Protein AF-D0VY17-F1 (afdb_monomer)

Foldseek 3Di:
DPQAQWDWDDDVDIDIDGDPDSVVSLVVVLVVLVCCVVPVPPDDDDPPHDCVSNPDDDDDDDDDDDPPDDDPDDPDDDDQDPVSVVVVVVVVVPDPCCVPDVPVVVVVVVVVVVVVVVVVVVVVVVVVVVVVVVVVVVVVVVVVVVVVVVVVVVVVVVVVVVVVVVVVVVVVVVVVVVVVVVVVVVVVLVCVCCVQLDQDPQLLCLLQPQDPPDLVSLVSPLVSLVSLVSSLPDDDDPPCCVDPVSVVSNVVSLVSLVNSLVVVLVVLLVLLVVVLVVLVVVVVVVVVVVVVLPPDPPSPVVLVPDDLDQDDCVVVVVVCVSCVSVLVSSCVSPVPSSVVSVVSNCVSVVVSVVSSVVVSVVSVVCVVVVVVVPDPDDDDDDDDDDDDDDDD

pLDDT: mean 79.4, std 19.03, range [29.81, 97.75]

Secondary structure (DSSP, 8-state):
----SEEEEESSSEEEEE-SSHHHHHHHHHHHHHHHHHHSTT-----S--GGGG------------------------PPPHHHHHHHHHHHHT-TTTTT-HHHHHHHHHHHHHHHHHHHHHHHHHHHHHHHHHHHHHHHHHHHHHHHHHHHHHHHHHHHHHHHHHHHHHHHHHHHHHHHHHHHHHHHHHHHHHHHS---HHHHHHHHH--SSSHHHHHHHHHHHHHHHHHHS--PPTTGGG-HHHHHHHHHHHHHHHHHHHHHHHHHHHHHHHHHHHHHHHHHHHHHHHHHTTS-TT-HHHHHSS-------HHHHHHHGGGHHHHHHHHHH-HHHHHHHHHHHHHHHHHHHHHHHHHHHHHHHHHHHHHTTS-----PPP----------

InterPro domains:
  IPR019160 Exocyst complex component Sec3, coiled-coil [PF09763] (103-233)
  IPR028258 Exocyst complex component Sec3, PIP2-binding N-terminal domain [PF15277] (2-38)

Structure (mmCIF, N/CA/C/O backbone):
data_AF-D0VY17-F1
#
_entry.id   AF-D0VY17-F1
#
loop_
_atom_site.group_PDB
_atom_site.id
_atom_site.type_symbol
_atom_site.label_atom_id
_atom_site.label_alt_id
_atom_site.label_comp_id
_atom_site.label_asym_id
_atom_site.label_entity_id
_atom_site.label_seq_id
_atom_site.pdbx_PDB_ins_code
_atom_site.Cartn_x
_atom_site.Cartn_y
_atom_site.Cartn_z
_atom_site.occupancy
_atom_site.B_iso_or_equiv
_atom_site.auth_seq_id
_atom_site.auth_comp_id
_atom_site.auth_asym_id
_atom_site.auth_atom_id
_atom_site.pdbx_PDB_model_num
ATOM 1 N N . ILE A 1 1 ? -54.223 18.295 22.821 1.00 53.91 1 ILE A N 1
ATOM 2 C CA . ILE A 1 1 ? -53.058 19.211 22.907 1.00 53.91 1 ILE A CA 1
ATOM 3 C C . ILE A 1 1 ? -51.839 18.396 22.510 1.00 53.91 1 ILE A C 1
ATOM 5 O O . ILE A 1 1 ? -51.729 17.272 22.976 1.00 53.91 1 ILE A O 1
ATOM 9 N N . LYS A 1 2 ? -51.013 18.871 21.572 1.00 55.56 2 LYS A N 1
ATOM 10 C CA . LYS A 1 2 ? -49.816 18.135 21.140 1.00 55.56 2 LYS A CA 1
ATOM 11 C C . LYS A 1 2 ? -48.824 18.170 22.306 1.00 55.56 2 LYS A C 1
ATOM 13 O O . LYS A 1 2 ? -48.461 19.265 22.730 1.00 55.56 2 LYS A O 1
ATOM 18 N N . GLU A 1 3 ? -48.474 17.019 22.873 1.00 68.44 3 GLU A N 1
ATOM 19 C CA . GLU A 1 3 ? -47.537 16.975 23.998 1.00 68.44 3 GLU A CA 1
ATOM 20 C C . GLU A 1 3 ? -46.167 17.478 23.537 1.00 68.44 3 GLU A C 1
ATOM 22 O O . GLU A 1 3 ? -45.598 16.987 22.564 1.00 68.44 3 GLU A O 1
ATOM 27 N N . SER A 1 4 ? -45.684 18.515 24.215 1.00 77.88 4 SER A N 1
ATOM 28 C CA . SER A 1 4 ? -44.399 19.159 23.964 1.00 77.88 4 SER A CA 1
ATOM 29 C C . SER A 1 4 ? -43.608 19.193 25.274 1.00 77.88 4 SER A C 1
ATOM 31 O O . SER A 1 4 ? -44.221 19.416 26.328 1.00 77.88 4 SER A O 1
ATOM 33 N N . PRO A 1 5 ? -42.276 19.003 25.239 1.00 83.38 5 PRO A N 1
ATOM 34 C CA . PRO A 1 5 ? -41.410 19.185 26.405 1.00 83.38 5 PRO A CA 1
ATOM 35 C C . PRO A 1 5 ? -41.293 20.656 26.850 1.00 83.38 5 PRO A C 1
ATOM 37 O O . PRO A 1 5 ? -40.719 20.928 27.902 1.00 83.38 5 PRO A O 1
ATOM 40 N N . GLU A 1 6 ? -41.850 21.600 26.087 1.00 86.75 6 GLU A N 1
ATOM 41 C CA . GLU A 1 6 ? -41.852 23.032 26.402 1.00 86.75 6 GLU A CA 1
ATOM 42 C C . GLU A 1 6 ? -42.978 23.404 27.383 1.00 86.75 6 GLU A C 1
ATOM 44 O O . GLU A 1 6 ? -44.103 22.897 27.282 1.00 86.75 6 GLU A O 1
ATOM 49 N N . PHE A 1 7 ? -42.696 24.281 28.346 1.00 87.38 7 PHE A N 1
ATOM 50 C CA . PHE A 1 7 ? -43.665 24.826 29.298 1.00 87.38 7 PHE A CA 1
ATOM 51 C C . PHE A 1 7 ? -43.236 26.209 29.796 1.00 87.38 7 PHE A C 1
ATOM 53 O O . PHE A 1 7 ? -42.049 26.524 29.831 1.00 87.38 7 PHE A O 1
ATOM 60 N N . ASP A 1 8 ? -44.205 27.013 30.229 1.00 89.31 8 ASP A N 1
ATOM 61 C CA . ASP A 1 8 ? -43.961 28.382 30.677 1.00 89.31 8 ASP A CA 1
ATOM 62 C C . ASP A 1 8 ? -44.232 28.509 32.184 1.00 89.31 8 ASP A C 1
ATOM 64 O O . ASP A 1 8 ? -45.230 27.997 32.696 1.00 89.31 8 ASP A O 1
ATOM 68 N N . LEU A 1 9 ? -43.351 29.211 32.900 1.00 88.12 9 LEU A N 1
ATOM 69 C CA . LEU A 1 9 ? -43.532 29.591 34.300 1.00 88.12 9 LEU A CA 1
ATOM 70 C C . LEU A 1 9 ? -43.808 31.093 34.384 1.00 88.12 9 LEU A C 1
ATOM 72 O O . LEU A 1 9 ? -42.999 31.921 33.956 1.00 88.12 9 LEU A O 1
ATOM 76 N N . HIS A 1 10 ? -44.971 31.435 34.929 1.00 86.62 10 HIS A N 1
ATOM 77 C CA . HIS A 1 10 ? -45.457 32.805 35.030 1.00 86.62 10 HIS A CA 1
ATOM 78 C C . HIS A 1 10 ? -45.242 33.317 36.459 1.00 86.62 10 HIS A C 1
ATOM 80 O O . HIS A 1 10 ? -45.996 32.972 37.366 1.00 86.62 10 HIS A O 1
ATOM 86 N N . PHE A 1 11 ? -44.201 34.131 36.645 1.00 82.31 11 PHE A N 1
ATOM 87 C CA . PHE A 1 11 ? -43.966 34.910 37.868 1.00 82.31 11 PHE A CA 1
ATOM 88 C C . PHE A 1 11 ? -44.201 36.399 37.543 1.00 82.31 11 PHE A C 1
ATOM 90 O O . PHE A 1 11 ? -45.167 36.727 36.859 1.00 82.31 11 PHE A O 1
ATOM 97 N N . ASP A 1 12 ? -43.286 37.298 37.927 1.00 82.12 12 ASP A N 1
ATOM 98 C CA . ASP A 1 12 ? -43.293 38.706 37.487 1.00 82.12 12 ASP A CA 1
ATOM 99 C C . ASP A 1 12 ? -42.989 38.863 35.981 1.00 82.12 12 ASP A C 1
ATOM 101 O O . ASP A 1 12 ? -43.325 39.868 35.355 1.00 82.12 12 ASP A O 1
ATOM 105 N N . LYS A 1 13 ? -42.332 37.858 35.387 1.00 85.12 13 LYS A N 1
ATOM 106 C CA . LYS A 1 13 ? -42.065 37.718 33.949 1.00 85.12 13 LYS A CA 1
ATOM 107 C C . LYS A 1 13 ? -42.407 36.297 33.502 1.00 85.12 13 LYS A C 1
ATOM 109 O O . LYS A 1 13 ? -42.432 35.374 34.317 1.00 85.12 13 LYS A O 1
ATOM 114 N N . VAL A 1 14 ? -42.645 36.129 32.202 1.00 86.94 14 VAL A N 1
ATOM 115 C CA . VAL A 1 14 ? -42.877 34.813 31.590 1.00 86.94 14 VAL A CA 1
ATOM 116 C C . VAL A 1 14 ? -41.534 34.175 31.257 1.00 86.94 14 VAL A C 1
ATOM 118 O O . VAL A 1 14 ? -40.777 34.706 30.442 1.00 86.94 14 VAL A O 1
ATOM 121 N N . TYR A 1 15 ? -41.252 33.034 31.877 1.00 87.88 15 TYR A N 1
ATOM 122 C CA . TYR A 1 15 ? -40.065 32.235 31.604 1.00 87.88 15 TYR A CA 1
ATOM 123 C C . TYR A 1 15 ? -40.451 31.000 30.799 1.00 87.88 15 TYR A C 1
ATOM 125 O O . TYR A 1 15 ? -41.218 30.175 31.284 1.00 87.88 15 TYR A O 1
ATOM 133 N N . LYS A 1 16 ? -39.884 30.854 29.599 1.00 90.00 16 LYS A N 1
ATOM 134 C CA . LYS A 1 16 ? -40.103 29.689 28.731 1.00 90.00 16 LYS A CA 1
ATOM 135 C C . LYS A 1 16 ? -39.030 28.637 28.975 1.00 90.00 16 LYS A C 1
ATOM 137 O O . LYS A 1 16 ? -37.845 28.954 28.885 1.00 90.00 16 LYS A O 1
ATOM 142 N N . TRP A 1 17 ? -39.439 27.418 29.302 1.00 88.38 17 TRP A N 1
ATOM 143 C CA . TRP A 1 17 ? -38.566 26.313 29.694 1.00 88.38 17 TRP A CA 1
ATOM 144 C C . TRP A 1 17 ? -38.795 25.098 28.801 1.00 88.38 17 TRP A C 1
ATOM 146 O O . TRP A 1 17 ? -39.896 24.868 28.306 1.00 88.38 17 TRP A O 1
ATOM 156 N N . VAL A 1 18 ? -37.742 24.306 28.609 1.00 89.19 18 VAL A N 1
ATOM 157 C CA . VAL A 1 18 ? -37.784 23.058 27.842 1.00 89.19 18 VAL A CA 1
ATOM 158 C C . VAL A 1 18 ? -37.164 21.962 28.699 1.00 89.19 18 VAL A C 1
ATOM 160 O O . VAL A 1 18 ? -36.005 22.077 29.091 1.00 89.19 18 VAL A O 1
ATOM 163 N N . ALA A 1 19 ? -37.938 20.928 29.024 1.00 86.81 19 ALA A N 1
ATOM 164 C CA . ALA A 1 19 ? -37.426 19.756 29.735 1.00 86.81 19 ALA A CA 1
ATOM 165 C C . ALA A 1 19 ? -36.672 18.817 28.781 1.00 86.81 19 ALA A C 1
ATOM 167 O O . ALA A 1 19 ? -36.944 18.798 27.579 1.00 86.81 19 ALA A O 1
ATOM 168 N N . SER A 1 20 ? -35.777 17.982 29.311 1.00 86.44 20 SER A N 1
ATOM 169 C CA . SER A 1 20 ? -35.032 17.009 28.501 1.00 86.44 20 SER A CA 1
ATOM 170 C C . SER A 1 20 ? -35.928 15.891 27.953 1.00 86.44 20 SER A C 1
ATOM 172 O O . SER A 1 20 ? -35.590 15.262 26.952 1.00 86.44 20 SER A O 1
ATOM 174 N N . SER A 1 21 ? -37.107 15.675 28.550 1.00 88.56 21 SER A N 1
ATOM 175 C CA . SER A 1 21 ? -38.159 14.811 28.010 1.00 88.56 21 SER A CA 1
ATOM 176 C C . SER A 1 21 ? -39.563 15.223 28.480 1.00 88.56 21 SER A C 1
ATOM 178 O O . SER A 1 21 ? -39.729 15.953 29.459 1.00 88.56 21 SER A O 1
ATOM 180 N N . ILE A 1 22 ? -40.602 14.718 27.802 1.00 85.00 22 ILE A N 1
ATOM 181 C CA . ILE A 1 22 ? -42.007 14.893 28.223 1.00 85.00 22 ILE A CA 1
ATOM 182 C C . ILE A 1 22 ? -42.247 14.243 29.600 1.00 85.00 22 ILE A C 1
ATOM 184 O O . ILE A 1 22 ? -42.980 14.790 30.421 1.00 85.00 22 ILE A O 1
ATOM 188 N N . ALA A 1 23 ? -41.588 13.114 29.882 1.00 84.81 23 ALA A N 1
ATOM 189 C CA . ALA A 1 23 ? -41.683 12.429 31.170 1.00 84.81 23 ALA A CA 1
ATOM 190 C C . ALA A 1 23 ? -41.114 13.284 32.314 1.00 84.81 23 ALA A C 1
ATOM 192 O O . ALA A 1 23 ? -41.771 13.456 33.338 1.00 84.81 23 ALA A O 1
ATOM 193 N N . GLU A 1 24 ? -39.940 13.888 32.120 1.00 86.19 24 GLU A N 1
ATOM 194 C CA . GLU A 1 24 ? -39.336 14.781 33.116 1.00 86.19 24 GLU A CA 1
ATOM 195 C C . GLU A 1 24 ? -40.165 16.041 33.352 1.00 86.19 24 GLU A C 1
ATOM 197 O O . GLU A 1 24 ? -40.352 16.444 34.500 1.00 86.19 24 GLU A O 1
ATOM 202 N N . LYS A 1 25 ? -40.725 16.630 32.286 1.00 87.62 25 LYS A N 1
ATOM 203 C CA . LYS A 1 25 ? -41.682 17.738 32.407 1.00 87.62 25 LYS A CA 1
ATOM 204 C C . LYS A 1 25 ? -42.856 17.353 33.311 1.00 87.62 25 LYS A C 1
ATOM 206 O O . LYS A 1 25 ? -43.218 18.117 34.203 1.00 87.62 25 LYS A O 1
ATOM 2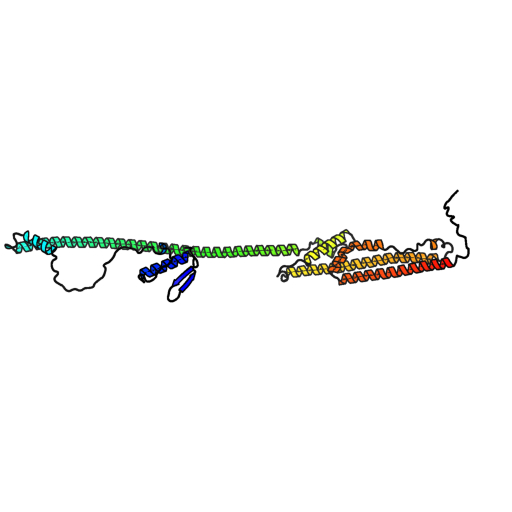11 N N . ASN A 1 26 ? -43.442 16.178 33.095 1.00 87.38 26 ASN A N 1
ATOM 212 C CA . ASN A 1 26 ? -44.590 15.713 33.870 1.00 87.38 26 ASN A CA 1
ATOM 213 C C . ASN A 1 26 ? -44.225 15.472 35.344 1.00 87.38 26 ASN A C 1
ATOM 215 O O . ASN A 1 26 ? -44.947 15.933 36.226 1.00 87.38 26 ASN A O 1
ATOM 219 N N . ILE A 1 27 ? -43.075 14.845 35.616 1.00 85.38 27 ILE A N 1
ATOM 220 C CA . ILE A 1 27 ? -42.558 14.637 36.980 1.00 85.38 27 ILE A CA 1
ATOM 221 C C . ILE A 1 27 ? -42.352 15.981 37.691 1.00 85.38 27 ILE A C 1
ATOM 223 O O . ILE A 1 27 ? -42.802 16.166 38.822 1.00 85.38 27 ILE A O 1
ATOM 227 N N . PHE A 1 28 ? -41.716 16.942 37.018 1.00 87.69 28 PHE A N 1
ATOM 228 C CA . PHE A 1 28 ? -41.456 18.271 37.565 1.00 87.69 28 PHE A CA 1
ATOM 229 C C . PHE A 1 28 ? -42.751 19.007 37.943 1.00 87.69 28 PHE A C 1
ATOM 231 O O . PHE A 1 28 ? -42.871 19.526 39.056 1.00 87.69 28 PHE A O 1
ATOM 238 N N . ILE A 1 29 ? -43.749 19.002 37.053 1.00 88.12 29 ILE A N 1
ATOM 239 C CA . ILE A 1 29 ? -45.052 19.638 37.292 1.00 88.12 29 ILE A CA 1
ATOM 240 C C . ILE A 1 29 ? -45.782 18.977 38.475 1.00 88.12 29 ILE A C 1
ATOM 242 O O . ILE A 1 29 ? -46.293 19.686 39.347 1.00 88.12 29 ILE A O 1
ATOM 246 N N . SER A 1 30 ? -45.777 17.642 38.565 1.00 85.75 30 SER A N 1
ATOM 247 C CA . SER A 1 30 ? -46.376 16.915 39.694 1.00 85.75 30 SER A CA 1
ATOM 248 C C . SER A 1 30 ? -45.687 17.228 41.028 1.00 85.75 30 SER A C 1
ATOM 250 O O . SER A 1 30 ? -46.364 17.397 42.044 1.00 85.75 30 SER A O 1
ATOM 252 N N . CYS A 1 31 ? -44.360 17.378 41.046 1.00 85.56 31 CYS A N 1
ATOM 253 C CA . CYS A 1 31 ? -43.616 17.775 42.245 1.00 85.56 31 CYS A CA 1
ATOM 254 C C . CYS A 1 31 ? -44.001 19.180 42.734 1.00 85.56 31 CYS A C 1
ATOM 256 O O . CYS A 1 31 ? -44.257 19.368 43.927 1.00 85.56 31 CYS A O 1
ATOM 258 N N . ILE A 1 32 ? -44.102 20.160 41.826 1.00 85.94 32 ILE A N 1
ATOM 259 C CA . ILE A 1 32 ? -44.539 21.524 42.173 1.00 85.94 32 ILE A CA 1
ATOM 260 C C . ILE A 1 32 ? -45.953 21.505 42.755 1.00 85.94 32 ILE A C 1
ATOM 262 O O . ILE A 1 32 ? -46.224 22.175 43.754 1.00 85.94 32 ILE A O 1
ATOM 266 N N . TRP A 1 33 ? -46.856 20.721 42.166 1.00 84.44 33 TRP A N 1
ATOM 267 C CA . TRP A 1 33 ? -48.220 20.600 42.666 1.00 84.44 33 TRP A CA 1
ATOM 268 C C . TRP A 1 33 ? -48.278 19.995 44.080 1.00 84.44 33 TRP A C 1
ATOM 270 O O . TRP A 1 33 ? -48.935 20.565 44.955 1.00 84.44 33 TRP A O 1
ATOM 280 N N . LYS A 1 34 ? -47.529 18.913 44.353 1.00 83.81 34 LYS A N 1
ATOM 281 C CA . LYS A 1 34 ? -47.447 18.287 45.691 1.00 83.81 34 LYS A CA 1
ATOM 282 C C . LYS A 1 34 ? -46.925 19.271 46.750 1.00 83.81 34 LYS A C 1
ATOM 284 O O . LYS A 1 34 ? -47.481 19.363 47.846 1.00 83.81 34 LYS A O 1
ATOM 289 N N . LEU A 1 35 ? -45.900 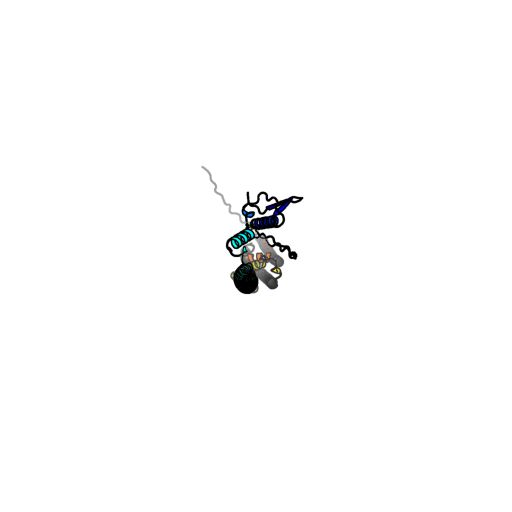20.060 46.416 1.00 82.50 35 LEU A N 1
ATOM 290 C CA . LEU A 1 35 ? -45.354 21.090 47.310 1.00 82.50 35 LEU A CA 1
ATOM 291 C C . LEU A 1 35 ? -46.344 22.234 47.564 1.00 82.50 35 LEU A C 1
ATOM 293 O O . LEU A 1 35 ? -46.469 22.700 48.700 1.00 82.50 35 LEU A O 1
ATOM 297 N N . ASN A 1 36 ? -47.086 22.651 46.535 1.00 82.19 36 ASN A N 1
ATOM 298 C CA . ASN A 1 36 ? -48.150 23.646 46.662 1.00 82.19 36 ASN A CA 1
ATOM 299 C C . ASN A 1 36 ? -49.239 23.170 47.640 1.00 82.19 36 ASN A C 1
ATOM 301 O O . ASN A 1 36 ? -49.565 23.898 48.575 1.00 82.19 36 ASN A O 1
ATOM 305 N N . GLN A 1 37 ? -49.720 21.928 47.519 1.00 78.94 37 GLN A N 1
ATOM 306 C CA . GLN A 1 37 ? -50.723 21.393 48.453 1.00 78.94 37 GLN A CA 1
ATOM 307 C C . GLN A 1 37 ? -50.213 21.319 49.897 1.00 78.94 37 GLN A C 1
ATOM 309 O O . GLN A 1 37 ? -50.947 21.641 50.832 1.00 78.94 37 GLN A O 1
ATOM 314 N N . ARG A 1 38 ? -48.950 20.918 50.085 1.00 78.50 38 ARG A N 1
ATOM 315 C CA . ARG A 1 38 ? -48.376 20.704 51.417 1.00 78.50 38 ARG A CA 1
ATOM 316 C C . ARG A 1 38 ? -48.073 22.003 52.164 1.00 78.50 38 ARG A C 1
ATOM 318 O O . ARG A 1 38 ? -48.282 22.058 53.372 1.00 78.50 38 ARG A O 1
ATOM 325 N N . TYR A 1 39 ? -47.595 23.037 51.469 1.00 76.56 39 TYR A N 1
ATOM 326 C CA . TYR A 1 39 ? -47.051 24.238 52.119 1.00 76.56 39 TYR A CA 1
ATOM 327 C C . TYR A 1 39 ? -47.693 25.555 51.671 1.00 76.56 39 TYR A C 1
ATOM 329 O O . TYR A 1 39 ? -47.721 26.514 52.439 1.00 76.56 39 TYR A O 1
ATOM 337 N N . ILE A 1 40 ? -48.220 25.629 50.446 1.00 69.31 40 ILE A N 1
ATOM 338 C CA . ILE A 1 40 ? -48.626 26.884 49.791 1.00 69.31 40 ILE A CA 1
ATOM 339 C C . ILE A 1 40 ? -50.088 26.771 49.347 1.00 69.31 40 ILE A C 1
ATOM 341 O O . ILE A 1 40 ? -50.400 26.945 48.178 1.00 69.31 40 ILE A O 1
ATOM 345 N N . ARG A 1 41 ? -50.991 26.441 50.280 1.00 60.81 41 ARG A N 1
ATOM 346 C CA . ARG A 1 41 ? -52.428 26.190 50.040 1.00 60.81 41 ARG A CA 1
ATOM 347 C C . ARG A 1 41 ? -53.025 27.094 48.930 1.00 60.81 41 ARG A C 1
ATOM 349 O O . ARG A 1 41 ? -53.365 28.246 49.188 1.00 60.81 41 ARG A O 1
ATOM 356 N N . LYS A 1 42 ? -53.151 26.537 47.712 1.00 61.94 42 LYS A N 1
ATOM 357 C CA . LYS A 1 42 ? -53.849 27.050 46.508 1.00 61.94 42 LYS A CA 1
ATOM 358 C C . LYS A 1 42 ? -53.481 28.471 46.027 1.00 61.94 42 LYS A C 1
ATOM 360 O O . LYS A 1 42 ? -54.369 29.297 45.842 1.00 61.94 42 LYS A O 1
ATOM 365 N N . LYS A 1 43 ? -52.199 28.756 45.756 1.00 70.75 43 LYS A N 1
ATOM 366 C CA . LYS A 1 43 ? -51.783 30.022 45.091 1.00 70.75 43 LYS A CA 1
ATOM 367 C C . LYS A 1 43 ? -51.345 29.916 43.624 1.00 70.75 43 LYS A C 1
ATOM 369 O O . LYS A 1 43 ? -51.191 30.950 42.986 1.00 70.75 43 LYS A O 1
ATOM 374 N N . ILE A 1 44 ? -51.101 28.714 43.104 1.00 79.88 44 ILE A N 1
ATOM 375 C CA . ILE A 1 44 ? -50.544 28.519 41.753 1.00 79.88 44 ILE A CA 1
ATOM 376 C C . ILE A 1 44 ? -51.608 27.906 40.847 1.00 79.88 44 ILE A C 1
ATOM 378 O O . ILE A 1 44 ? -52.134 26.836 41.163 1.00 79.88 44 ILE A O 1
ATOM 382 N N . ASP A 1 45 ? -51.866 28.565 39.720 1.00 80.56 45 ASP A N 1
ATOM 383 C CA . ASP A 1 45 ? -52.770 28.085 38.680 1.00 80.56 45 ASP A CA 1
ATOM 384 C C . ASP A 1 45 ? -52.022 27.187 37.687 1.00 80.56 45 ASP A C 1
ATOM 386 O O . ASP A 1 45 ? -51.005 27.572 37.110 1.00 80.56 45 ASP A O 1
ATOM 390 N N . PHE A 1 46 ? -52.544 25.981 37.466 1.00 84.38 46 PHE A N 1
ATOM 391 C CA . PHE A 1 46 ? -52.013 25.030 36.490 1.00 84.38 46 PHE A CA 1
ATOM 392 C C . PHE A 1 46 ? -52.880 25.071 35.231 1.00 84.38 46 PHE A C 1
ATOM 394 O O . PHE A 1 46 ? -53.970 24.503 35.190 1.00 84.38 46 PHE A O 1
ATOM 401 N N . ILE A 1 47 ? -52.403 25.768 34.199 1.00 79.69 47 ILE A N 1
ATOM 402 C CA . ILE A 1 47 ? -53.135 25.974 32.944 1.00 79.69 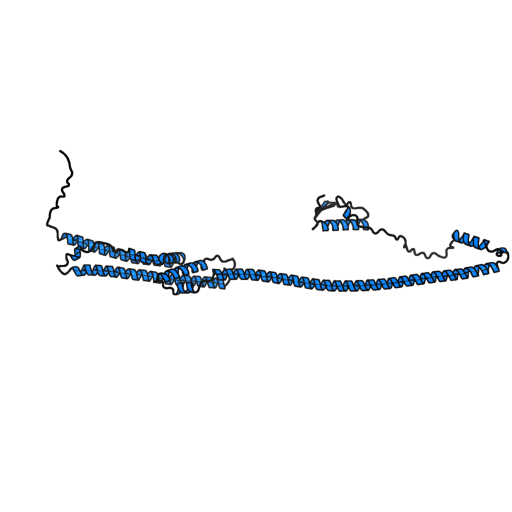47 ILE A CA 1
ATOM 403 C C . ILE A 1 47 ? -52.621 24.984 31.894 1.00 79.69 47 ILE A C 1
ATOM 405 O O . ILE A 1 47 ? -51.418 24.883 31.670 1.00 79.69 47 ILE A O 1
ATOM 409 N N . ASN A 1 48 ? -53.533 24.282 31.211 1.00 75.75 48 ASN A N 1
ATOM 410 C CA . ASN A 1 48 ? -53.212 23.359 30.109 1.00 75.75 48 ASN A CA 1
ATOM 411 C C . ASN A 1 48 ? -52.321 22.158 30.516 1.00 75.75 48 ASN A C 1
ATOM 413 O O . ASN A 1 48 ? -51.569 21.625 29.699 1.00 75.75 48 ASN A O 1
ATOM 417 N N . VAL A 1 49 ? -52.411 21.745 31.785 1.00 79.62 49 VAL A N 1
ATOM 418 C CA . VAL A 1 49 ? -51.740 20.574 32.372 1.00 79.62 49 VAL A CA 1
ATOM 419 C C . VAL A 1 49 ? -52.742 19.423 32.463 1.00 79.62 49 VAL A C 1
ATOM 421 O O . VAL A 1 49 ? -53.896 19.639 32.835 1.00 79.62 49 VAL A O 1
ATOM 424 N N . SER A 1 50 ? -52.317 18.203 32.129 1.00 76.81 50 SER A N 1
ATOM 425 C CA . SER A 1 50 ? -53.178 17.018 32.200 1.00 76.81 50 SER A CA 1
ATOM 426 C C . SER A 1 50 ? -53.686 16.786 33.634 1.00 76.81 50 SER A C 1
ATOM 428 O O . SER A 1 50 ? -52.863 16.672 34.543 1.00 76.81 50 SER A O 1
ATOM 430 N N . PRO A 1 51 ? -55.009 16.654 33.858 1.00 71.19 51 PRO A N 1
ATOM 431 C CA . PRO A 1 51 ? -55.587 16.518 35.201 1.00 71.19 51 PRO A CA 1
ATOM 432 C C . PRO A 1 51 ? -55.123 15.251 35.935 1.00 71.19 51 PRO A C 1
ATOM 434 O O . PRO A 1 51 ? -55.019 15.257 37.154 1.00 71.19 51 PRO A O 1
ATOM 437 N N . GLN A 1 52 ? -54.726 14.212 35.196 1.00 70.31 52 GLN A N 1
ATOM 438 C CA . GLN A 1 52 ? -54.150 12.979 35.745 1.00 70.31 52 GLN A CA 1
ATOM 439 C C . GLN A 1 52 ? -52.845 13.211 36.532 1.00 70.31 52 GLN A C 1
ATOM 441 O O . GLN A 1 52 ? -52.538 12.451 37.442 1.00 70.31 52 GLN A O 1
ATOM 446 N N . LEU A 1 53 ? -52.087 14.274 36.229 1.00 70.00 53 LEU A N 1
ATOM 447 C CA . LEU A 1 53 ? -50.868 14.640 36.969 1.00 70.00 53 LEU A CA 1
ATOM 448 C C . LEU A 1 53 ? -51.163 15.318 38.317 1.00 70.00 53 LEU A C 1
ATOM 450 O O . LEU A 1 53 ? -50.246 15.501 39.122 1.00 70.00 53 LEU A O 1
ATOM 454 N N . LEU A 1 54 ? -52.420 15.718 38.531 1.00 72.19 54 LEU A N 1
ATOM 455 C CA . LEU A 1 54 ? -52.906 16.502 39.667 1.00 72.19 54 LEU A CA 1
ATOM 456 C C . LEU A 1 54 ? -53.822 15.675 40.595 1.00 72.19 54 LEU A C 1
ATOM 458 O O . LEU A 1 54 ? -54.460 16.246 41.475 1.00 72.19 54 LEU A O 1
ATOM 462 N N . GLU A 1 55 ? -53.909 14.352 40.401 1.00 62.16 55 GLU A N 1
ATOM 463 C CA . GLU A 1 55 ? -54.845 13.462 41.117 1.00 62.16 55 GLU A CA 1
ATOM 464 C C . GLU A 1 55 ? -54.182 12.380 41.997 1.00 62.16 55 GLU A C 1
ATOM 466 O O . GLU A 1 55 ? -54.865 11.504 42.524 1.00 62.16 55 GLU A O 1
ATOM 471 N N . GLU A 1 56 ? -52.877 12.452 42.273 1.00 49.19 56 GLU A N 1
ATOM 472 C CA . GLU A 1 56 ? -52.246 11.530 43.232 1.00 49.19 56 GLU A CA 1
ATOM 473 C C . GLU A 1 56 ? -52.399 11.988 44.696 1.00 49.19 56 GLU A C 1
ATOM 475 O O . GLU A 1 56 ? -51.605 12.770 45.223 1.00 49.19 56 GLU A O 1
ATOM 480 N N . SER A 1 57 ? -53.442 11.441 45.332 1.00 40.88 57 SER A N 1
ATOM 481 C CA . SER A 1 57 ? -53.519 10.956 46.724 1.00 40.88 57 SER A CA 1
ATOM 482 C C . SER A 1 57 ? -52.849 11.793 47.829 1.00 40.88 57 SER A C 1
ATOM 484 O O . SER A 1 57 ? -51.689 11.593 48.191 1.00 40.88 57 SER A O 1
ATOM 486 N N . VAL A 1 58 ? -53.663 12.633 48.475 1.00 38.44 58 VAL A N 1
ATOM 487 C CA . VAL A 1 58 ? -53.502 12.996 49.893 1.00 38.44 58 VAL A CA 1
ATOM 488 C C . VAL A 1 58 ? -53.982 11.797 50.729 1.00 38.44 58 VAL A C 1
ATOM 490 O O . VAL A 1 58 ? -55.082 11.310 50.453 1.00 38.44 58 VAL A O 1
ATOM 493 N N . PRO A 1 59 ? -53.240 11.307 51.741 1.00 35.62 59 PRO A N 1
ATOM 494 C CA . PRO A 1 59 ? -53.788 10.339 52.679 1.00 35.62 59 PRO A CA 1
ATOM 495 C C . PRO A 1 59 ? -54.908 11.024 53.466 1.00 35.62 59 PRO A C 1
ATOM 497 O O . PRO A 1 59 ? -54.681 11.974 54.215 1.00 35.62 59 PRO A O 1
ATOM 500 N N . SER A 1 60 ? -56.132 10.566 53.238 1.00 35.78 60 SER A N 1
ATOM 501 C CA . SER A 1 60 ? -57.272 10.816 54.108 1.00 35.78 60 SER A CA 1
ATOM 502 C C . SER A 1 60 ? -57.203 9.806 55.254 1.00 35.78 60 SER A C 1
ATOM 504 O O . SER A 1 60 ? -57.078 8.612 54.987 1.00 35.78 60 SER A O 1
ATOM 506 N N . GLY A 1 61 ? -57.250 10.275 56.503 1.00 32.09 61 GLY A N 1
ATOM 507 C CA . GLY A 1 61 ? -57.358 9.401 57.673 1.00 32.09 61 GLY A CA 1
ATOM 508 C C . GLY A 1 61 ? -56.743 9.981 58.943 1.00 32.09 61 GLY A C 1
ATOM 509 O O . GLY A 1 61 ? -55.562 9.789 59.188 1.00 32.09 61 GLY A O 1
ATOM 510 N N . GLU A 1 62 ? -57.577 10.699 59.699 1.00 32.84 62 GLU A N 1
ATOM 511 C CA . GLU A 1 62 ? -57.689 10.661 61.168 1.00 32.84 62 GLU A CA 1
ATOM 512 C C . GLU A 1 62 ? -56.420 10.788 62.033 1.00 32.84 62 GLU A C 1
ATOM 514 O O . GLU A 1 62 ? -55.626 9.865 62.156 1.00 32.84 62 GLU A O 1
ATOM 519 N N . ASN A 1 63 ? -56.291 11.943 62.703 1.00 30.73 63 ASN A N 1
ATOM 520 C CA . ASN A 1 63 ? -56.071 12.059 64.155 1.00 30.73 63 ASN A CA 1
ATOM 521 C C . ASN A 1 63 ? -56.010 13.549 64.540 1.00 30.73 63 ASN A C 1
ATOM 523 O O . ASN A 1 63 ? -54.957 14.187 64.548 1.00 30.73 63 ASN A O 1
ATOM 527 N N . GLN A 1 64 ? -57.181 14.116 64.838 1.00 42.34 64 GLN A N 1
ATOM 528 C CA . GLN A 1 64 ? -57.281 15.189 65.825 1.00 42.34 64 GLN A CA 1
ATOM 529 C C . GLN A 1 64 ? -57.102 14.555 67.207 1.00 42.34 64 GLN A C 1
ATOM 531 O O . GLN A 1 64 ? -57.566 13.439 67.423 1.00 42.34 64 GLN A O 1
ATOM 536 N N . ASN A 1 65 ? -56.489 15.309 68.120 1.00 38.09 65 ASN A N 1
ATOM 537 C CA . ASN A 1 65 ? -56.286 15.018 69.546 1.00 38.09 65 ASN A CA 1
ATOM 538 C C . ASN A 1 65 ? -54.947 14.367 69.896 1.00 38.09 65 ASN A C 1
ATOM 540 O O . ASN A 1 65 ? -54.903 13.197 70.238 1.00 38.09 65 ASN A O 1
ATOM 544 N N . VAL A 1 66 ? -53.887 15.180 69.931 1.00 34.84 66 VAL A N 1
ATOM 545 C CA . VAL A 1 66 ? -52.975 15.221 71.089 1.00 34.84 66 VAL A CA 1
ATOM 546 C C . VAL A 1 66 ? -52.469 16.662 71.231 1.00 34.84 66 VAL A C 1
ATOM 548 O O . VAL A 1 66 ? -51.384 17.013 70.777 1.00 34.84 66 VAL A O 1
ATOM 551 N N . ALA A 1 67 ? -53.294 17.531 71.813 1.00 33.12 67 ALA A N 1
ATOM 552 C CA . ALA A 1 67 ? -52.781 18.715 72.490 1.00 33.12 67 ALA A CA 1
ATOM 553 C C . ALA A 1 67 ? -52.583 18.300 73.950 1.00 33.12 67 ALA A C 1
ATOM 555 O O . ALA A 1 67 ? -53.549 18.195 74.700 1.00 33.12 67 ALA A O 1
ATOM 556 N N . GLY A 1 68 ? -51.341 17.974 74.309 1.00 36.97 68 GLY A N 1
ATOM 557 C CA . GLY A 1 68 ? -50.932 17.857 75.703 1.00 36.97 68 GLY A CA 1
ATOM 558 C C . GLY A 1 68 ? -50.967 19.247 76.322 1.00 36.97 68 GLY A C 1
ATOM 559 O O . GLY A 1 68 ? -50.059 20.044 76.094 1.00 36.97 68 GLY A O 1
ATOM 560 N N . GLY A 1 69 ? -52.062 19.545 77.014 1.00 29.81 69 GLY A N 1
ATOM 561 C CA . GLY A 1 69 ? -52.160 20.656 77.945 1.00 29.81 69 GLY A CA 1
ATOM 562 C C . GLY A 1 69 ? -51.743 20.155 79.317 1.00 29.81 69 GLY A C 1
ATOM 563 O O . GLY A 1 69 ? -52.448 19.355 79.922 1.00 29.81 69 GLY A O 1
ATOM 564 N N . ASP A 1 70 ? -50.568 20.597 79.742 1.00 37.56 70 ASP A N 1
ATOM 565 C CA . ASP A 1 70 ? -50.116 20.583 81.126 1.00 37.56 70 ASP A CA 1
ATOM 566 C C . ASP A 1 70 ? -51.056 21.509 81.912 1.00 37.56 70 ASP A C 1
ATOM 568 O O . ASP A 1 70 ? -51.002 22.729 81.751 1.00 37.56 70 ASP A O 1
ATOM 572 N N . GLU A 1 71 ? -51.948 20.945 82.720 1.00 36.44 71 GLU A N 1
ATOM 573 C CA . GLU A 1 71 ? -52.594 21.681 83.802 1.00 36.44 71 GLU A CA 1
ATOM 574 C C . GLU A 1 71 ? -52.426 20.876 85.089 1.00 36.44 71 GLU A C 1
ATOM 576 O O . GLU A 1 71 ? -53.166 19.940 85.385 1.00 36.44 71 GLU A O 1
ATOM 581 N N . GLU A 1 72 ? -51.431 21.284 85.879 1.00 46.69 72 GLU A N 1
ATOM 582 C CA . GLU A 1 72 ? -51.520 21.225 87.334 1.00 46.69 72 GLU A CA 1
ATOM 583 C C . GLU A 1 72 ? -52.708 22.099 87.776 1.00 46.69 72 GLU A C 1
ATOM 585 O O . GLU A 1 72 ? -52.550 23.237 88.221 1.00 46.69 72 GLU A O 1
ATOM 590 N N . ALA A 1 73 ? -53.922 21.575 87.619 1.00 40.31 73 ALA A N 1
ATOM 591 C CA . ALA A 1 73 ? -55.118 22.106 88.245 1.00 40.31 73 ALA A CA 1
ATOM 592 C C . ALA A 1 73 ? -55.307 21.376 89.578 1.00 40.31 73 ALA A C 1
ATOM 594 O O . ALA A 1 73 ? -55.723 20.223 89.652 1.00 40.31 73 ALA A O 1
ATOM 595 N N . VAL A 1 74 ? -54.864 22.074 90.621 1.00 43.56 74 VAL A N 1
ATOM 596 C CA . VAL A 1 74 ? -55.425 22.123 91.976 1.00 43.56 74 VAL A CA 1
ATOM 597 C C . VAL A 1 74 ? -56.761 21.383 92.108 1.00 43.56 74 VAL A C 1
ATOM 599 O O . VAL A 1 74 ? -57.666 21.653 91.334 1.00 43.56 74 VAL A O 1
ATOM 602 N N . ASP A 1 75 ? -56.856 20.530 93.133 1.00 52.25 75 ASP A N 1
ATOM 603 C CA . ASP A 1 75 ? -58.042 19.862 93.703 1.00 52.25 75 ASP A CA 1
ATOM 604 C C . ASP A 1 75 ? -59.326 20.728 93.631 1.00 52.25 75 ASP A C 1
ATOM 606 O O . ASP A 1 75 ? -59.718 21.396 94.592 1.00 52.25 75 ASP A O 1
ATOM 610 N N . GLU A 1 76 ? -59.939 20.781 92.447 1.00 46.00 76 GLU A N 1
ATOM 611 C CA . GLU A 1 76 ? -61.190 21.470 92.157 1.00 46.00 76 GLU A CA 1
ATOM 612 C C . GLU A 1 76 ? -62.302 20.430 92.251 1.00 46.00 76 GLU A C 1
ATOM 614 O O . GLU A 1 76 ? -62.242 19.363 91.639 1.00 46.00 76 GLU A O 1
ATOM 619 N N . TYR A 1 77 ? -63.299 20.723 93.082 1.00 56.44 77 TYR A N 1
ATOM 620 C CA . TYR A 1 77 ? -64.417 19.828 93.344 1.00 56.44 77 TYR A CA 1
ATOM 621 C C . TYR A 1 77 ? -65.122 19.478 92.028 1.00 56.44 77 TYR A C 1
ATOM 623 O O . TYR A 1 77 ? -65.769 20.327 91.417 1.00 56.44 77 TYR A O 1
ATOM 631 N N . GLN A 1 78 ? -64.981 18.231 91.585 1.00 63.72 78 GLN A N 1
ATOM 632 C CA . GLN A 1 78 ? -65.609 17.756 90.361 1.00 63.72 78 GLN A CA 1
ATOM 633 C C . GLN A 1 78 ? -67.094 17.488 90.644 1.00 63.72 78 GLN A C 1
ATOM 635 O O . GLN A 1 78 ? -67.432 16.609 91.437 1.00 63.72 78 GLN A O 1
ATOM 640 N N . GLU A 1 79 ? -67.984 18.283 90.041 1.00 67.19 79 GLU A N 1
ATOM 641 C CA . GLU A 1 79 ? -69.434 18.076 90.146 1.00 67.19 79 GLU A CA 1
ATOM 642 C C . GLU A 1 79 ? -69.808 16.700 89.572 1.00 67.19 79 GLU A C 1
ATOM 644 O O . GLU A 1 79 ? -69.353 16.329 88.485 1.00 67.19 79 GLU A O 1
ATOM 649 N N . LEU A 1 80 ? -70.629 15.944 90.313 1.00 65.62 80 LEU A N 1
ATOM 650 C CA . LEU A 1 80 ? -71.144 14.645 89.874 1.00 65.62 80 LEU A CA 1
ATOM 651 C C . LEU A 1 80 ? -71.843 14.816 88.529 1.00 65.62 80 LEU A C 1
ATOM 653 O O . LEU A 1 80 ? -72.666 15.717 88.350 1.00 65.62 80 LEU A O 1
ATOM 657 N N . ASN A 1 81 ? -71.534 13.948 87.570 1.00 75.19 81 ASN A N 1
ATOM 658 C CA . ASN A 1 81 ? -72.244 14.004 86.304 1.00 75.19 81 ASN A CA 1
ATOM 659 C C . ASN A 1 81 ? -73.703 13.549 86.512 1.00 75.19 81 ASN A C 1
ATOM 661 O O . ASN A 1 81 ? -73.999 12.750 87.397 1.00 75.19 81 ASN A O 1
ATOM 665 N N . ALA A 1 82 ? -74.632 14.027 85.678 1.00 76.62 82 ALA A N 1
ATOM 666 C CA . ALA A 1 82 ? -76.067 13.741 85.835 1.00 76.62 82 ALA A CA 1
ATOM 667 C C . ALA A 1 82 ? -76.413 12.235 85.865 1.00 76.62 82 ALA A C 1
ATOM 669 O O . ALA A 1 82 ? -77.495 11.852 86.300 1.00 76.62 82 ALA A O 1
ATOM 670 N N . ARG A 1 83 ? -75.509 11.372 85.385 1.00 75.88 83 ARG A N 1
ATOM 671 C CA . ARG A 1 83 ? -75.658 9.917 85.426 1.00 75.88 83 ARG A CA 1
ATOM 672 C C . ARG A 1 83 ? -75.188 9.333 86.759 1.00 75.88 83 ARG A C 1
ATOM 674 O O . ARG A 1 83 ? -75.856 8.459 87.287 1.00 75.88 83 ARG A O 1
ATOM 681 N N . GLU A 1 84 ? -74.094 9.842 87.314 1.00 76.81 84 GLU A N 1
ATOM 682 C CA . GLU A 1 84 ? -73.614 9.521 88.662 1.00 76.81 84 GLU A CA 1
ATOM 683 C C . GLU A 1 84 ? -74.605 9.992 89.726 1.00 76.81 84 GLU A C 1
ATOM 685 O O . GLU A 1 84 ? -74.887 9.250 90.659 1.00 76.81 84 GLU A O 1
ATOM 690 N N . GLU A 1 85 ? -75.183 11.185 89.562 1.00 77.44 85 GLU A N 1
ATOM 691 C CA . GLU A 1 85 ? -76.238 11.691 90.446 1.00 77.44 85 GLU A CA 1
ATOM 692 C C . GLU A 1 85 ? -77.466 10.769 90.423 1.00 77.44 85 GLU A C 1
ATOM 694 O O . GLU A 1 85 ? -77.962 10.371 91.476 1.00 77.44 85 GLU A O 1
ATOM 699 N N . GLN A 1 86 ? -77.890 10.338 89.231 1.00 77.69 86 GLN A N 1
ATOM 700 C CA . GLN A 1 86 ? -79.007 9.410 89.064 1.00 77.69 86 GLN A CA 1
ATOM 701 C C . GLN A 1 86 ? -78.706 8.008 89.624 1.00 77.69 86 GLN A C 1
ATOM 703 O O . GLN A 1 86 ? -79.573 7.392 90.241 1.00 77.69 86 GLN A O 1
ATOM 708 N N . ASP A 1 87 ? -77.487 7.497 89.453 1.00 76.69 87 ASP A N 1
ATOM 709 C CA . ASP A 1 87 ? -77.080 6.198 89.999 1.00 76.69 87 ASP A CA 1
ATOM 710 C C . ASP A 1 8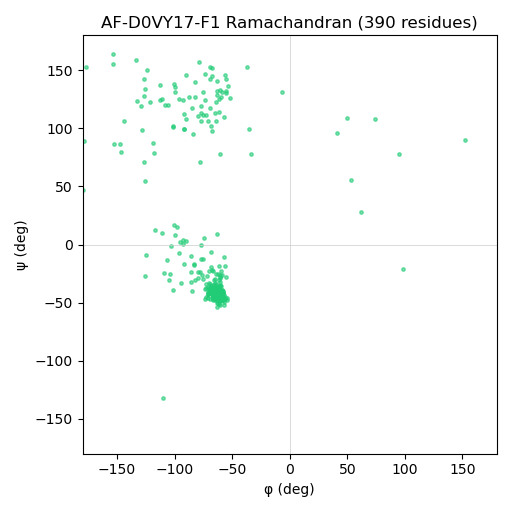7 ? -76.978 6.239 91.538 1.00 76.69 87 ASP A C 1
ATOM 712 O O . ASP A 1 87 ? -77.370 5.281 92.210 1.00 76.69 87 ASP A O 1
ATOM 716 N N . ILE A 1 88 ? -76.525 7.361 92.113 1.00 73.56 88 ILE A N 1
ATOM 717 C CA . ILE A 1 88 ? -76.530 7.598 93.566 1.00 73.56 88 ILE A CA 1
ATOM 718 C C . ILE A 1 88 ? -77.967 7.697 94.090 1.00 73.56 88 ILE A C 1
ATOM 720 O O . ILE A 1 88 ? -78.270 7.119 95.134 1.00 73.56 88 ILE A O 1
ATOM 724 N N . GLU A 1 89 ? -78.866 8.368 93.368 1.00 74.94 89 GLU A N 1
ATOM 725 C CA . GLU A 1 89 ? -80.283 8.476 93.727 1.00 74.94 89 GLU A CA 1
ATOM 726 C C . GLU A 1 89 ? -80.964 7.095 93.732 1.00 74.94 89 GLU A C 1
ATOM 728 O O . GLU A 1 89 ? -81.593 6.716 94.721 1.00 74.94 89 GLU A O 1
ATOM 733 N N . ILE A 1 90 ? -80.727 6.271 92.706 1.00 75.56 90 ILE A N 1
ATOM 734 C CA . ILE A 1 90 ? -81.225 4.885 92.632 1.00 75.56 90 ILE A CA 1
ATOM 735 C C . ILE A 1 90 ? -80.636 4.015 93.760 1.00 75.56 90 ILE A C 1
ATOM 737 O O . ILE A 1 90 ? -81.340 3.199 94.366 1.00 75.56 90 ILE A O 1
ATOM 741 N N . MET A 1 91 ? -79.350 4.186 94.083 1.00 69.94 91 MET A N 1
ATOM 742 C CA . MET A 1 91 ? -78.699 3.491 95.200 1.00 69.94 91 MET A CA 1
ATOM 743 C C . MET A 1 91 ? -79.307 3.891 96.558 1.00 69.94 91 MET A C 1
ATOM 745 O O . MET A 1 91 ? -79.471 3.038 97.440 1.00 69.94 91 MET A O 1
ATOM 749 N N . MET A 1 92 ? -79.668 5.168 96.723 1.00 67.44 92 MET A N 1
ATOM 750 C CA . MET A 1 92 ? -80.335 5.694 97.917 1.00 67.44 92 MET A CA 1
ATOM 751 C C . MET A 1 92 ? -81.778 5.189 98.048 1.00 67.44 92 MET A C 1
ATOM 753 O O . MET A 1 92 ? -82.190 4.837 99.155 1.00 67.44 92 MET A O 1
ATOM 757 N N . GLU A 1 93 ? -82.524 5.070 96.947 1.00 70.38 93 GLU A N 1
ATOM 758 C CA . GLU A 1 93 ? -83.885 4.508 96.937 1.00 70.38 93 GLU A CA 1
ATOM 759 C C . GLU A 1 93 ? -83.920 3.021 97.333 1.00 70.38 93 GLU A C 1
ATOM 761 O O . GLU A 1 93 ? -84.857 2.570 97.994 1.00 70.38 93 GLU A O 1
ATOM 766 N N . GLY A 1 94 ? -82.882 2.248 96.999 1.00 64.25 94 GLY A N 1
ATOM 767 C CA . GLY A 1 94 ? -82.791 0.814 97.301 1.00 64.25 94 GLY A CA 1
ATOM 768 C C . GLY A 1 94 ? -82.443 0.448 98.754 1.00 64.25 94 GLY A C 1
ATOM 769 O O . GLY A 1 94 ? -82.336 -0.740 99.075 1.00 64.25 94 GLY A O 1
ATOM 770 N N . CYS A 1 95 ? -82.236 1.425 99.643 1.00 60.44 95 CYS A N 1
ATOM 771 C CA . CYS A 1 95 ? -81.787 1.201 101.021 1.00 60.44 95 CYS A CA 1
ATOM 772 C C . CYS A 1 95 ? -82.810 1.686 102.067 1.00 60.44 95 CYS A C 1
ATOM 774 O O . CYS A 1 95 ? -82.603 2.695 102.738 1.00 60.44 95 CYS A O 1
ATOM 776 N N . GLU A 1 96 ? -83.869 0.900 102.303 1.00 59.28 96 GLU A N 1
ATOM 777 C CA . GLU A 1 96 ? -84.944 1.187 103.284 1.00 59.28 96 GLU A CA 1
ATOM 778 C C . GLU A 1 96 ? -84.473 1.387 104.749 1.00 59.28 96 GLU A C 1
ATOM 780 O O . GLU A 1 96 ? -85.240 1.847 105.595 1.00 59.28 96 GLU A O 1
ATOM 785 N N . TYR A 1 97 ? -83.209 1.086 105.076 1.00 56.72 97 TYR A N 1
ATOM 786 C CA . TYR A 1 97 ? -82.630 1.239 106.420 1.00 56.72 97 TYR A CA 1
ATOM 787 C C . TYR A 1 97 ? -81.856 2.550 106.651 1.00 56.72 97 TYR A C 1
ATOM 789 O O . TYR A 1 97 ? -81.490 2.830 107.796 1.00 56.72 97 TYR A O 1
ATOM 797 N N . ALA A 1 98 ? -81.636 3.377 105.620 1.00 55.66 98 ALA A N 1
ATOM 798 C CA . ALA A 1 98 ? -80.783 4.571 105.705 1.00 55.66 98 ALA A CA 1
ATOM 799 C C . ALA A 1 98 ? -81.266 5.613 106.738 1.00 55.66 98 ALA A C 1
ATOM 801 O O . ALA A 1 98 ? -80.455 6.305 107.348 1.00 55.66 98 ALA A O 1
ATOM 802 N N . ILE A 1 99 ? -82.579 5.682 106.994 1.00 57.38 99 ILE A N 1
ATOM 803 C CA . ILE A 1 99 ? -83.178 6.643 107.941 1.00 57.38 99 ILE A CA 1
ATOM 804 C C . ILE A 1 99 ? -83.152 6.116 109.391 1.00 57.38 99 ILE A C 1
ATOM 806 O O . ILE A 1 99 ? -83.173 6.901 110.335 1.00 57.38 99 ILE A O 1
ATOM 810 N N . SER A 1 100 ? -83.084 4.793 109.591 1.00 61.19 100 SER A N 1
ATOM 811 C CA . SER A 1 100 ? -83.225 4.167 110.919 1.00 61.19 100 SER A CA 1
ATOM 812 C C . SER A 1 100 ? -81.901 3.693 111.532 1.00 61.19 100 SER A C 1
ATOM 814 O O . SER A 1 100 ? -81.810 3.584 112.753 1.00 61.19 100 SER A O 1
ATOM 816 N N . ASN A 1 101 ? -80.880 3.396 110.716 1.00 65.81 101 ASN A N 1
ATOM 817 C CA . ASN A 1 101 ? -79.561 2.968 111.187 1.00 65.81 101 ASN A CA 1
ATOM 818 C C . ASN A 1 101 ? -78.458 3.345 110.177 1.00 65.81 101 ASN A C 1
ATOM 820 O O . ASN A 1 101 ? -78.085 2.554 109.309 1.00 65.81 101 ASN A O 1
ATOM 824 N N . ALA A 1 102 ? -77.943 4.570 110.302 1.00 72.50 102 ALA A N 1
ATOM 825 C CA . ALA A 1 102 ? -76.915 5.123 109.418 1.00 72.50 102 ALA A CA 1
ATOM 826 C C . ALA A 1 102 ? -75.600 4.319 109.426 1.00 72.50 102 ALA A C 1
ATOM 828 O O . ALA A 1 102 ? -74.906 4.277 108.413 1.00 72.50 102 ALA A O 1
ATOM 829 N N . GLU A 1 103 ? -75.281 3.642 110.534 1.00 73.25 103 GLU A N 1
ATOM 830 C CA . GLU A 1 103 ? -74.074 2.817 110.667 1.00 73.25 103 GLU A CA 1
ATOM 831 C C . GLU A 1 103 ? -74.137 1.589 109.744 1.00 73.25 103 GLU A C 1
ATOM 833 O O . GLU A 1 103 ? -73.217 1.336 108.971 1.00 73.25 103 GLU A O 1
ATOM 838 N N . ALA A 1 104 ? -75.282 0.899 109.706 1.00 73.25 104 ALA A N 1
ATOM 839 C CA . ALA A 1 104 ? -75.484 -0.247 108.817 1.00 73.25 104 ALA A CA 1
ATOM 840 C C . ALA A 1 104 ? -75.482 0.135 107.321 1.00 73.25 104 ALA A C 1
ATOM 842 O O . ALA A 1 104 ? -75.086 -0.668 106.473 1.00 73.25 104 ALA A O 1
ATOM 843 N N . PHE A 1 105 ? -75.925 1.353 106.988 1.00 74.00 105 PHE A N 1
ATOM 844 C CA . PHE A 1 105 ? -75.877 1.876 105.620 1.00 74.00 105 PHE A CA 1
ATOM 845 C C . PHE A 1 105 ? -74.445 2.228 105.195 1.00 74.00 105 PHE A C 1
ATOM 847 O O . PHE A 1 105 ? -74.014 1.806 104.122 1.00 74.00 105 PHE A O 1
ATOM 854 N N . ALA A 1 106 ? -73.683 2.909 106.058 1.00 78.62 106 ALA A N 1
ATOM 855 C CA . ALA A 1 106 ? -72.269 3.194 105.823 1.00 78.62 106 ALA A CA 1
ATOM 856 C C . ALA A 1 106 ? -71.444 1.905 105.649 1.00 78.62 106 ALA A C 1
ATOM 858 O O . ALA A 1 106 ? -70.614 1.829 104.746 1.00 78.62 106 ALA A O 1
ATOM 859 N N . ASP A 1 107 ? -71.735 0.858 106.428 1.00 80.94 107 ASP A N 1
ATOM 860 C CA . ASP A 1 107 ? -71.089 -0.454 106.295 1.00 80.94 107 ASP A CA 1
ATOM 861 C C . ASP A 1 107 ? -71.413 -1.155 104.968 1.00 80.94 107 ASP A C 1
ATOM 863 O O . ASP A 1 107 ? -70.563 -1.842 104.393 1.00 80.94 107 ASP A O 1
ATOM 867 N N 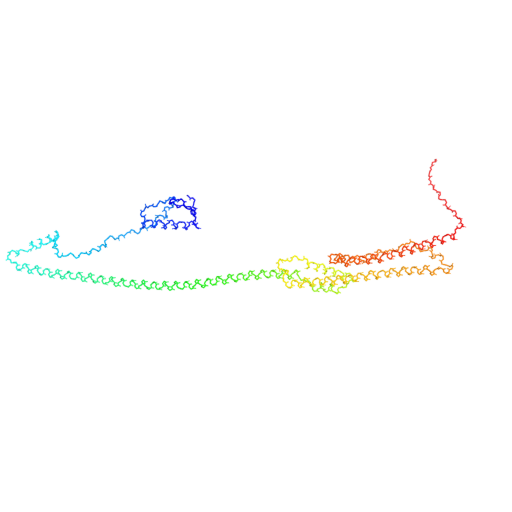. LYS A 1 108 ? -72.647 -1.021 104.465 1.00 80.38 108 LYS A N 1
ATOM 868 C CA . LYS A 1 108 ? -73.035 -1.581 103.163 1.00 80.38 108 LYS A CA 1
ATOM 869 C C . LYS A 1 108 ? -72.346 -0.832 102.022 1.00 80.38 108 LYS A C 1
ATOM 871 O O . LYS A 1 108 ? -71.753 -1.487 101.170 1.00 80.38 108 LYS A O 1
ATOM 876 N N . LEU A 1 109 ? -72.355 0.502 102.057 1.00 81.12 109 LEU A N 1
ATOM 877 C CA . LEU A 1 109 ? -71.676 1.339 101.066 1.00 81.12 109 LEU A CA 1
ATOM 878 C C . LEU A 1 109 ? -70.161 1.106 101.082 1.00 81.12 109 LEU A C 1
ATOM 880 O O . LEU A 1 109 ? -69.554 0.966 100.030 1.00 81.12 109 LEU A O 1
ATOM 884 N N . SER A 1 110 ? -69.553 0.974 102.264 1.00 84.56 110 SER A N 1
ATOM 885 C CA . SER A 1 110 ? -68.132 0.639 102.407 1.00 84.56 110 SER A CA 1
ATOM 886 C C . SER A 1 110 ? -67.803 -0.724 101.794 1.00 84.56 110 SER A C 1
ATOM 888 O O . SER A 1 110 ? -66.789 -0.868 101.112 1.00 84.56 110 SER A O 1
ATOM 890 N N . ARG A 1 111 ? -68.681 -1.720 101.972 1.00 84.56 111 ARG A N 1
ATOM 891 C CA . ARG A 1 111 ? -68.505 -3.052 101.381 1.00 84.56 111 ARG A CA 1
ATOM 892 C C . ARG A 1 111 ? -68.664 -3.035 99.858 1.00 84.56 111 ARG A C 1
ATOM 894 O O . ARG A 1 111 ? -67.899 -3.705 99.172 1.00 84.56 111 ARG A O 1
ATOM 901 N N . GLU A 1 112 ? -69.627 -2.286 99.327 1.00 82.81 112 GLU A N 1
ATOM 902 C CA . GLU A 1 112 ? -69.827 -2.131 97.879 1.00 82.81 112 GLU A CA 1
ATOM 903 C C . GLU A 1 112 ? -68.693 -1.328 97.229 1.00 82.81 112 GLU A C 1
ATOM 905 O O . GLU A 1 112 ? -68.172 -1.752 96.198 1.00 82.81 112 GLU A O 1
ATOM 910 N N . LEU A 1 113 ? -68.223 -0.259 97.880 1.00 85.56 113 LEU A N 1
ATOM 911 C CA . LEU A 1 113 ? -67.039 0.495 97.470 1.00 85.56 113 LEU A CA 1
ATOM 912 C C . LEU A 1 113 ? -65.799 -0.406 97.438 1.00 85.56 113 LEU A C 1
ATOM 914 O O . LEU A 1 113 ? -65.079 -0.412 96.452 1.00 85.56 113 LEU A O 1
ATOM 918 N N . GLN A 1 114 ? -65.597 -1.253 98.453 1.00 85.06 114 GLN A N 1
ATOM 919 C CA . GLN A 1 114 ? -64.471 -2.191 98.486 1.00 85.06 114 GLN A CA 1
ATOM 920 C C . GLN A 1 114 ? -64.515 -3.217 97.337 1.00 85.06 114 GLN A C 1
ATOM 922 O O . GLN A 1 114 ? -63.472 -3.603 96.802 1.00 85.06 114 GLN A O 1
ATOM 927 N N . VAL A 1 115 ? -65.708 -3.676 96.946 1.00 88.62 115 VAL A N 1
ATOM 928 C CA . VAL A 1 115 ? -65.883 -4.577 95.794 1.00 88.62 115 VAL A CA 1
ATOM 929 C C . VAL A 1 115 ? -65.623 -3.838 94.481 1.00 88.62 115 VAL A C 1
ATOM 931 O O . VAL A 1 115 ? -64.955 -4.387 93.601 1.00 88.62 115 VAL A O 1
ATOM 934 N N . LEU A 1 116 ? -66.112 -2.603 94.355 1.00 86.25 116 LEU A N 1
ATOM 935 C CA . LEU A 1 116 ? -65.919 -1.767 93.173 1.00 86.25 116 LEU A CA 1
ATOM 936 C C . LEU A 1 116 ? -64.447 -1.376 93.001 1.00 86.25 116 LEU A C 1
ATOM 938 O O . LEU A 1 116 ? -63.914 -1.533 91.906 1.00 86.25 116 LEU A O 1
ATOM 942 N N . ASP A 1 117 ? -63.760 -0.998 94.077 1.00 83.19 117 ASP A N 1
ATOM 943 C CA . ASP A 1 117 ? -62.314 -0.763 94.094 1.00 83.19 117 ASP A CA 1
ATOM 944 C C . ASP A 1 117 ? -61.549 -2.023 93.676 1.00 83.19 117 ASP A C 1
ATOM 946 O O . ASP A 1 117 ? -60.623 -1.955 92.867 1.00 83.19 117 ASP A O 1
ATOM 950 N N . GLY A 1 118 ? -61.977 -3.202 94.138 1.00 85.38 118 GLY A N 1
ATOM 951 C CA . GLY A 1 118 ? -61.419 -4.480 93.695 1.00 85.38 118 GLY A CA 1
ATOM 952 C C . GLY A 1 118 ? -61.581 -4.727 92.188 1.00 85.38 118 GLY A C 1
ATOM 953 O O . GLY A 1 118 ? -60.634 -5.163 91.528 1.00 85.38 118 GLY A O 1
ATOM 954 N N . ALA A 1 119 ? -62.755 -4.426 91.625 1.00 84.94 119 ALA A N 1
ATOM 955 C CA . ALA A 1 119 ? -63.037 -4.565 90.193 1.00 84.94 119 ALA A CA 1
ATOM 956 C C . ALA A 1 119 ? -62.304 -3.514 89.338 1.00 84.94 119 ALA A C 1
ATOM 958 O O . ALA A 1 119 ? -61.828 -3.824 88.238 1.00 84.94 119 ALA A O 1
ATOM 959 N N . ASN A 1 120 ? -62.168 -2.291 89.853 1.00 84.00 120 ASN A N 1
ATOM 960 C CA . ASN A 1 120 ? -61.444 -1.204 89.209 1.00 84.00 120 ASN A CA 1
ATOM 961 C C . ASN A 1 120 ? -59.942 -1.520 89.147 1.00 84.00 120 ASN A C 1
ATOM 963 O O . ASN A 1 120 ? -59.354 -1.507 88.066 1.00 84.00 120 ASN A O 1
ATOM 967 N N . ILE A 1 121 ? -59.346 -1.962 90.264 1.00 81.94 121 ILE A N 1
ATOM 968 C CA . ILE A 1 121 ? -57.955 -2.439 90.306 1.00 81.94 121 ILE A CA 1
ATOM 969 C C . ILE A 1 121 ? -57.744 -3.577 89.300 1.00 81.94 121 ILE A C 1
ATOM 971 O O . ILE A 1 121 ? -56.778 -3.547 88.544 1.00 81.94 121 ILE A O 1
ATOM 975 N N . GLN A 1 122 ? -58.647 -4.561 89.220 1.00 81.19 122 GLN A N 1
ATOM 976 C CA . GLN A 1 122 ? -58.514 -5.655 88.247 1.00 81.19 122 GLN A CA 1
ATOM 977 C C . GLN A 1 122 ? -58.609 -5.189 86.788 1.00 81.19 122 GLN A C 1
ATOM 979 O O . GLN A 1 122 ? -57.871 -5.705 85.947 1.00 81.19 122 GLN A O 1
ATOM 984 N N . SER A 1 123 ? -59.474 -4.221 86.480 1.00 84.56 123 SER A N 1
ATOM 985 C CA . SER A 1 123 ? -59.624 -3.668 85.126 1.00 84.56 123 SER A CA 1
ATOM 986 C C . SER A 1 123 ? -58.411 -2.832 84.712 1.00 84.56 123 SER A C 1
ATOM 988 O O . SER A 1 123 ? -57.907 -3.000 83.601 1.00 84.56 123 SER A O 1
ATOM 990 N N . ILE A 1 124 ? -57.884 -2.008 85.625 1.00 82.31 124 ILE A N 1
ATOM 991 C CA . ILE A 1 124 ? -56.631 -1.261 85.436 1.00 82.31 124 ILE A CA 1
ATOM 992 C C . ILE A 1 124 ? -55.454 -2.233 85.265 1.00 82.31 124 ILE A C 1
ATOM 994 O O . ILE A 1 124 ? -54.669 -2.105 84.331 1.00 82.31 124 ILE A O 1
ATOM 998 N N . MET A 1 125 ? -55.363 -3.274 86.097 1.00 80.69 125 MET A N 1
ATOM 999 C CA . MET A 1 125 ? -54.323 -4.300 85.964 1.00 80.69 125 MET A CA 1
ATOM 1000 C C . MET A 1 125 ? -54.437 -5.091 84.651 1.00 80.69 125 MET A C 1
ATOM 1002 O O . MET A 1 125 ? -53.426 -5.539 84.104 1.00 80.69 125 MET A O 1
ATOM 1006 N N . ALA A 1 126 ? -55.650 -5.328 84.144 1.00 83.81 126 ALA A N 1
ATOM 1007 C CA . ALA A 1 126 ? -55.863 -6.015 82.873 1.00 83.81 126 ALA A CA 1
ATOM 1008 C C . ALA A 1 126 ? -55.442 -5.146 81.678 1.00 83.81 126 ALA A C 1
ATOM 1010 O O . ALA A 1 126 ? -54.748 -5.648 80.791 1.00 83.81 126 ALA A O 1
ATOM 1011 N N . SER A 1 127 ? -55.792 -3.854 81.674 1.00 84.31 127 SER A N 1
ATOM 1012 C CA . SER A 1 127 ? -55.374 -2.918 80.624 1.00 84.31 127 SER A CA 1
ATOM 1013 C C . SER A 1 127 ? -53.857 -2.707 80.630 1.00 84.31 127 SER A C 1
ATOM 1015 O O . SER A 1 127 ? -53.234 -2.757 79.571 1.00 84.31 127 SER A O 1
ATOM 1017 N N . GLU A 1 128 ? -53.231 -2.612 81.807 1.00 84.69 128 GLU A N 1
ATOM 1018 C CA . GLU A 1 128 ? -51.775 -2.527 81.959 1.00 84.69 128 GLU A CA 1
ATOM 1019 C C . GLU A 1 128 ? -51.067 -3.755 81.363 1.00 84.69 128 GLU A C 1
ATOM 1021 O O . GLU A 1 128 ? -50.077 -3.631 80.636 1.00 84.69 128 GLU A O 1
ATOM 1026 N N . LYS A 1 129 ? -51.588 -4.965 81.607 1.00 86.12 129 LYS A N 1
ATOM 1027 C CA . LYS A 1 129 ? -51.061 -6.193 80.985 1.00 86.12 129 LYS A CA 1
ATOM 1028 C C . LYS A 1 129 ? -51.180 -6.156 79.463 1.00 86.12 129 LYS A C 1
ATOM 1030 O O . LYS A 1 129 ? -50.268 -6.605 78.773 1.00 86.12 129 LYS A O 1
ATOM 1035 N N . GLN A 1 130 ? -52.282 -5.628 78.939 1.00 84.38 130 GLN A N 1
ATOM 1036 C CA . GLN A 1 130 ? -52.537 -5.549 77.503 1.00 84.38 130 GLN A CA 1
ATOM 1037 C C . GLN A 1 130 ? -51.620 -4.530 76.812 1.00 84.38 130 GLN A C 1
ATOM 1039 O O . GLN A 1 130 ? -51.042 -4.839 75.771 1.00 84.38 130 GLN A O 1
ATOM 1044 N N . VAL A 1 131 ? -51.398 -3.370 77.438 1.00 86.94 131 VAL A N 1
ATOM 1045 C CA . VAL A 1 131 ? -50.418 -2.363 76.996 1.00 86.94 131 VAL A CA 1
ATOM 1046 C C . VAL A 1 131 ? -49.001 -2.939 77.011 1.00 86.94 131 VAL A C 1
ATOM 1048 O O . VAL A 1 131 ? -48.267 -2.783 76.040 1.00 86.94 131 VAL A O 1
ATOM 1051 N N . ASN A 1 132 ? -48.630 -3.692 78.051 1.00 88.44 132 ASN A N 1
ATOM 1052 C CA . ASN A 1 132 ? -47.327 -4.359 78.118 1.00 88.44 132 ASN A CA 1
ATOM 1053 C C . ASN A 1 132 ? -47.124 -5.404 77.007 1.00 88.44 132 ASN A C 1
ATOM 1055 O O . ASN A 1 132 ? -46.016 -5.554 76.492 1.00 88.44 132 ASN A O 1
ATOM 1059 N N . ILE A 1 133 ? -48.171 -6.141 76.626 1.00 90.38 133 ILE A N 1
ATOM 1060 C CA . ILE A 1 133 ? -48.111 -7.082 75.496 1.00 90.38 133 ILE A CA 1
ATOM 1061 C C . ILE A 1 133 ? -47.926 -6.322 74.180 1.00 90.38 133 ILE A C 1
ATOM 1063 O O . ILE A 1 133 ? -47.082 -6.707 73.373 1.00 90.38 133 ILE A O 1
ATOM 1067 N N . LEU A 1 134 ? -48.671 -5.233 73.980 1.00 90.44 134 LEU A N 1
ATOM 1068 C CA . LEU A 1 134 ? -48.548 -4.398 72.787 1.00 90.44 134 LEU A CA 1
ATOM 1069 C C . LEU A 1 134 ? -47.145 -3.791 72.662 1.00 90.44 134 LEU A C 1
ATOM 1071 O O . LEU A 1 134 ? -46.574 -3.804 71.576 1.00 90.44 134 LEU A O 1
ATOM 1075 N N . MET A 1 135 ? -46.568 -3.323 73.772 1.00 92.88 135 MET A N 1
ATOM 1076 C CA . MET A 1 135 ? -45.211 -2.777 73.801 1.00 92.88 135 MET A CA 1
ATOM 1077 C C . MET A 1 135 ? -44.171 -3.834 73.407 1.00 92.88 135 MET A C 1
ATOM 1079 O O . MET A 1 135 ? -43.304 -3.561 72.585 1.00 92.88 135 MET A O 1
ATOM 1083 N N . LYS A 1 136 ? -44.322 -5.076 73.888 1.00 94.19 136 LYS A N 1
ATOM 1084 C CA . LYS A 1 136 ? -43.457 -6.196 73.479 1.00 94.19 136 LYS A CA 1
ATOM 1085 C C . LYS A 1 136 ? -43.580 -6.540 71.997 1.00 94.19 136 LYS A C 1
ATOM 1087 O O . LYS A 1 136 ? -42.569 -6.811 71.362 1.00 94.19 136 LYS A O 1
ATOM 1092 N N . LEU A 1 137 ? -44.796 -6.535 71.451 1.00 94.94 137 LEU A N 1
ATOM 1093 C CA . LEU A 1 137 ? -45.026 -6.749 70.018 1.00 94.94 137 LEU A CA 1
ATOM 1094 C C . LEU A 1 137 ? -44.399 -5.631 69.178 1.00 94.94 137 LEU A C 1
ATOM 1096 O O . LEU A 1 137 ? -43.809 -5.916 68.142 1.00 94.94 137 LEU A O 1
ATOM 1100 N N . LEU A 1 138 ? -44.482 -4.378 69.629 1.00 93.56 138 LEU A N 1
ATOM 1101 C CA . LEU A 1 138 ? -43.803 -3.252 68.985 1.00 93.56 138 LEU A CA 1
ATOM 1102 C C . LEU A 1 138 ? -42.281 -3.405 69.017 1.00 93.56 138 LEU A C 1
ATOM 1104 O O . LEU A 1 138 ? -41.647 -3.212 67.986 1.00 93.56 138 LEU A O 1
ATOM 1108 N N . ASP A 1 139 ? -41.704 -3.810 70.149 1.00 95.25 139 ASP A N 1
ATOM 1109 C CA . ASP A 1 139 ? -40.267 -4.089 70.254 1.00 95.25 139 ASP A CA 1
ATOM 1110 C C . ASP A 1 139 ? -39.832 -5.228 69.318 1.00 95.25 139 ASP A C 1
ATOM 1112 O O . ASP A 1 139 ? -38.738 -5.203 68.754 1.00 95.25 139 ASP A O 1
ATOM 1116 N N . GLU A 1 140 ? -40.676 -6.246 69.151 1.00 95.50 140 GLU A N 1
ATOM 1117 C CA . GLU A 1 140 ? -40.414 -7.376 68.260 1.00 95.50 140 GLU A CA 1
ATOM 1118 C C . GLU A 1 140 ? -40.509 -6.963 66.784 1.00 95.50 140 GLU A C 1
ATOM 1120 O O . GLU A 1 140 ? -39.631 -7.304 65.994 1.00 95.50 140 GLU A O 1
ATOM 1125 N N . VAL A 1 141 ? -41.498 -6.138 66.425 1.00 95.81 141 VAL A N 1
ATOM 1126 C CA . VAL A 1 141 ? -41.609 -5.540 65.086 1.00 95.81 141 VAL A CA 1
ATOM 1127 C C . VAL A 1 141 ? -40.431 -4.613 64.795 1.00 95.81 141 VAL A C 1
ATOM 1129 O O . VAL A 1 141 ? -39.874 -4.687 63.704 1.00 95.81 141 VAL A O 1
ATOM 1132 N N . LEU A 1 142 ? -40.013 -3.778 65.751 1.00 95.88 142 LEU A N 1
ATOM 1133 C CA . LEU A 1 142 ? -38.836 -2.917 65.601 1.00 95.88 142 LEU A CA 1
ATOM 1134 C C . LEU A 1 142 ? -37.579 -3.747 65.332 1.00 95.88 142 LEU A C 1
ATOM 1136 O O . LEU A 1 142 ? -36.856 -3.464 64.384 1.00 95.88 142 LEU A O 1
ATOM 1140 N N . LYS A 1 143 ? -37.372 -4.838 66.078 1.00 96.12 143 LYS A N 1
ATOM 1141 C CA . LYS A 1 143 ? -36.253 -5.760 65.831 1.00 96.12 143 LYS A CA 1
ATOM 1142 C C . LYS A 1 143 ? -36.300 -6.412 64.452 1.00 96.12 143 LYS A C 1
ATOM 1144 O O . LYS A 1 143 ? -35.251 -6.614 63.844 1.00 96.12 143 LYS A O 1
ATOM 1149 N N . GLU A 1 144 ? -37.479 -6.788 63.966 1.00 95.94 144 GLU A N 1
ATOM 1150 C CA . GLU A 1 144 ? -37.622 -7.336 62.613 1.00 95.94 144 GLU A CA 1
ATOM 1151 C C . GLU A 1 144 ? -37.356 -6.273 61.537 1.00 95.94 144 GLU A C 1
ATOM 1153 O O . GLU A 1 144 ? -36.707 -6.569 60.533 1.00 95.94 144 GLU A O 1
ATOM 1158 N N . VAL A 1 145 ? -37.775 -5.023 61.757 1.00 97.25 145 VAL A N 1
ATOM 1159 C CA . VAL A 1 145 ? -37.454 -3.896 60.868 1.00 97.25 145 VAL A CA 1
ATOM 1160 C C . VAL A 1 145 ? -35.946 -3.647 60.827 1.00 97.25 145 VAL A C 1
ATOM 1162 O O . VAL A 1 145 ? -35.393 -3.578 59.731 1.00 97.25 145 VAL A O 1
ATOM 1165 N N . ASP A 1 146 ? -35.267 -3.630 61.976 1.00 96.94 146 ASP A N 1
ATOM 1166 C CA . ASP A 1 146 ? -33.806 -3.485 62.048 1.00 96.94 146 ASP A CA 1
ATOM 1167 C C . ASP A 1 146 ? -33.091 -4.614 61.280 1.00 96.94 146 ASP A C 1
ATOM 1169 O O . ASP A 1 146 ? -32.122 -4.389 60.552 1.00 96.94 146 ASP A O 1
ATOM 1173 N N . GLN A 1 147 ? -33.584 -5.854 61.386 1.00 96.88 147 GLN A N 1
ATOM 1174 C CA . GLN A 1 147 ? -33.043 -6.979 60.616 1.00 96.88 147 GLN A CA 1
ATOM 1175 C C . GLN A 1 147 ? -33.249 -6.817 59.106 1.00 96.88 147 GLN A C 1
ATOM 1177 O O . GLN A 1 147 ? -32.388 -7.227 58.321 1.00 96.88 147 GLN A O 1
ATOM 1182 N N . ILE A 1 148 ? -34.391 -6.274 58.681 1.00 96.81 148 ILE A N 1
ATOM 1183 C CA . ILE A 1 148 ? -34.668 -5.996 57.268 1.00 96.81 148 ILE A CA 1
ATOM 1184 C C . ILE A 1 148 ? -33.753 -4.882 56.764 1.00 96.81 148 ILE A C 1
ATOM 1186 O O . ILE A 1 148 ? -33.189 -5.025 55.680 1.00 96.81 148 ILE A O 1
ATOM 1190 N N . GLU A 1 149 ? -33.557 -3.820 57.544 1.00 96.88 149 GLU A N 1
ATOM 1191 C CA . GLU A 1 149 ? -32.651 -2.723 57.205 1.00 96.88 149 GLU A CA 1
ATOM 1192 C C . GLU A 1 149 ? -31.219 -3.236 57.016 1.00 96.88 149 GLU A C 1
ATOM 1194 O O . GLU A 1 149 ? -30.623 -3.014 55.964 1.00 96.88 149 GLU A O 1
ATOM 1199 N N . LEU A 1 150 ? -30.715 -4.050 57.950 1.00 97.12 150 LEU A N 1
ATOM 1200 C CA . LEU A 1 150 ? -29.396 -4.678 57.830 1.00 97.12 150 LEU A CA 1
ATOM 1201 C C . LEU A 1 150 ? -29.265 -5.548 56.569 1.00 97.12 150 LEU A C 1
ATOM 1203 O O . LEU A 1 150 ? -28.239 -5.511 55.885 1.00 97.12 150 LEU A O 1
ATOM 1207 N N . LYS A 1 151 ? -30.301 -6.327 56.231 1.00 96.88 151 LYS A N 1
ATOM 1208 C CA . LYS A 1 151 ? -30.312 -7.134 54.999 1.00 96.88 151 LYS A CA 1
ATOM 1209 C C . LYS A 1 151 ? -30.309 -6.249 53.754 1.00 96.88 151 LYS A C 1
ATOM 1211 O O . LYS A 1 151 ? -29.553 -6.537 52.828 1.00 96.88 151 LYS A O 1
ATOM 1216 N N . LEU A 1 152 ? -31.099 -5.178 53.731 1.00 97.12 152 LEU A N 1
ATOM 1217 C CA . LEU A 1 152 ? -31.127 -4.224 52.621 1.00 97.12 152 LEU A CA 1
ATOM 1218 C C . LEU A 1 152 ? -29.769 -3.549 52.427 1.00 97.12 152 LEU A C 1
ATOM 1220 O O . LEU A 1 152 ? -29.276 -3.537 51.302 1.00 97.12 152 LEU A O 1
ATOM 1224 N N . SER A 1 153 ? -29.118 -3.100 53.504 1.00 97.12 153 SER A N 1
ATOM 1225 C CA . SER A 1 153 ? -27.764 -2.542 53.431 1.00 97.12 153 SER A CA 1
ATOM 1226 C C . SER A 1 153 ? -26.757 -3.553 52.873 1.00 97.12 153 SER A C 1
ATOM 1228 O O . SER A 1 153 ? -25.935 -3.200 52.031 1.00 97.12 153 SER A O 1
ATOM 1230 N N . SER A 1 154 ? -26.857 -4.829 53.267 1.00 96.81 154 SER A N 1
ATOM 1231 C CA . SER A 1 154 ? -25.977 -5.882 52.735 1.00 96.81 154 SER A CA 1
ATOM 1232 C C . SER A 1 154 ? -26.173 -6.127 51.233 1.00 96.81 154 SER A C 1
ATOM 1234 O O . SER A 1 154 ? -25.212 -6.378 50.504 1.00 96.81 154 SER A O 1
ATOM 1236 N N . TYR A 1 155 ? -27.414 -6.027 50.744 1.00 96.94 155 TYR A N 1
ATOM 1237 C CA . TYR A 1 155 ? -27.707 -6.149 49.318 1.00 96.94 155 TYR A CA 1
ATOM 1238 C C . TYR A 1 155 ? -27.251 -4.924 48.534 1.00 96.94 155 TYR A C 1
ATOM 1240 O O . TYR A 1 155 ? -26.747 -5.079 47.424 1.00 96.94 155 TYR A O 1
ATOM 1248 N N . GLU A 1 156 ? -27.390 -3.727 49.098 1.00 96.44 156 GLU A N 1
ATOM 1249 C CA . GLU A 1 156 ? -26.916 -2.495 48.473 1.00 96.44 156 GLU A CA 1
ATOM 1250 C C . GLU A 1 156 ? -25.391 -2.498 48.310 1.00 96.44 156 GLU A C 1
ATOM 1252 O O . GLU A 1 156 ? -24.895 -2.214 47.221 1.00 96.44 156 GLU A O 1
ATOM 1257 N N . GLU A 1 157 ? -24.648 -2.926 49.334 1.00 96.38 157 GLU A N 1
ATOM 1258 C CA . GLU A 1 157 ? -23.190 -3.065 49.258 1.00 96.38 157 GLU A CA 1
ATOM 1259 C C . GLU A 1 157 ? -22.769 -4.080 48.181 1.00 96.38 157 GLU A C 1
ATOM 1261 O O . GLU A 1 157 ? -21.877 -3.818 47.368 1.00 96.38 157 GLU A O 1
ATOM 1266 N N . MET A 1 158 ? -23.464 -5.221 48.103 1.00 95.94 158 MET A N 1
ATOM 1267 C CA . MET A 1 158 ? -23.210 -6.222 47.066 1.00 95.94 158 MET A CA 1
ATOM 1268 C C . MET A 1 158 ? -23.515 -5.686 45.661 1.00 95.94 158 MET A C 1
ATOM 1270 O O . MET A 1 158 ? -22.729 -5.898 44.737 1.00 95.94 158 MET A O 1
ATOM 1274 N N . LEU A 1 159 ? -24.629 -4.971 45.487 1.00 96.06 159 LEU A N 1
ATOM 1275 C CA . LEU A 1 159 ? -25.000 -4.357 44.210 1.00 96.06 159 LEU A CA 1
ATOM 1276 C C . LEU A 1 159 ? -24.005 -3.277 43.787 1.00 96.06 159 LEU A C 1
ATOM 1278 O O . LEU A 1 159 ? -23.664 -3.199 42.607 1.00 96.06 159 LEU A O 1
ATOM 1282 N N . GLN A 1 160 ? -23.506 -2.484 44.734 1.00 96.00 160 GLN A N 1
ATOM 1283 C CA . GLN A 1 160 ? -22.483 -1.480 44.476 1.00 96.00 160 GLN A CA 1
ATOM 1284 C C . GLN A 1 160 ? -21.174 -2.134 44.008 1.00 96.00 160 GLN A C 1
ATOM 1286 O O . GLN A 1 160 ? -20.609 -1.714 42.998 1.00 96.00 160 GLN A O 1
ATOM 1291 N N . SER A 1 161 ? -20.750 -3.227 44.650 1.00 96.19 161 SER A N 1
ATOM 1292 C CA . SER A 1 161 ? -19.578 -3.997 44.213 1.00 96.19 161 SER A CA 1
ATOM 1293 C C . SER A 1 161 ? -19.754 -4.588 42.807 1.00 96.19 161 SER A C 1
ATOM 1295 O O . SER A 1 161 ? -18.857 -4.485 41.969 1.00 96.19 161 SER A O 1
ATOM 1297 N N . VAL A 1 162 ? -20.924 -5.163 42.506 1.00 96.94 162 VAL A N 1
ATOM 1298 C CA . VAL A 1 162 ? -21.232 -5.701 41.168 1.00 96.94 162 VAL A CA 1
ATOM 1299 C C . VAL A 1 162 ? -21.243 -4.594 40.115 1.00 96.94 162 VAL A C 1
ATOM 1301 O O . VAL A 1 162 ? -20.747 -4.798 39.008 1.00 96.94 162 VAL A O 1
ATOM 1304 N N . LYS A 1 163 ? -21.775 -3.414 40.445 1.00 96.38 163 LYS A N 1
ATOM 1305 C CA . LYS A 1 163 ? -21.772 -2.255 39.551 1.00 96.38 163 LYS A CA 1
ATOM 1306 C C . LYS A 1 163 ? -20.349 -1.816 39.213 1.00 96.38 163 LYS A C 1
ATOM 1308 O O . LYS A 1 163 ? -20.035 -1.662 38.040 1.00 96.38 163 LYS A O 1
ATOM 1313 N N . GLU A 1 164 ? -19.481 -1.691 40.213 1.00 95.94 164 GLU A N 1
ATOM 1314 C CA . GLU A 1 164 ? -18.074 -1.331 40.002 1.00 95.94 164 GLU A CA 1
ATOM 1315 C C . GLU A 1 164 ? -17.345 -2.358 39.126 1.00 95.94 164 GLU A C 1
ATOM 1317 O O . GLU A 1 164 ? -16.594 -1.988 38.223 1.00 95.94 164 GLU A O 1
ATOM 1322 N N . GLN A 1 165 ? -17.606 -3.652 39.335 1.00 96.00 165 GLN A N 1
ATOM 1323 C CA . GLN A 1 165 ? -17.073 -4.710 38.474 1.00 96.00 165 GLN A CA 1
ATOM 1324 C C . GLN A 1 165 ? -17.610 -4.611 37.040 1.00 96.00 165 GLN A C 1
ATOM 1326 O O . GLN A 1 165 ? -16.850 -4.780 36.086 1.00 96.00 165 GLN A O 1
ATOM 1331 N N . MET A 1 166 ? -18.899 -4.321 36.863 1.00 95.69 166 MET A N 1
ATOM 1332 C CA . MET A 1 166 ? -19.509 -4.158 35.543 1.00 95.69 166 MET A CA 1
ATOM 1333 C C . MET A 1 166 ? -18.935 -2.951 34.793 1.00 95.69 166 MET A C 1
ATOM 1335 O O . MET A 1 166 ? -18.654 -3.055 33.599 1.00 95.69 166 MET A O 1
ATOM 1339 N N . ASP A 1 167 ? -18.707 -1.836 35.487 1.00 96.44 167 ASP A N 1
ATOM 1340 C CA . ASP A 1 167 ? -18.090 -0.639 34.912 1.00 96.44 167 ASP A CA 1
ATOM 1341 C C . ASP A 1 167 ? -16.654 -0.938 34.444 1.00 96.44 167 ASP A C 1
ATOM 1343 O O . ASP A 1 167 ? -16.295 -0.612 33.310 1.00 96.44 167 ASP A O 1
ATOM 1347 N N . GLN A 1 168 ? -15.868 -1.664 35.250 1.00 96.38 168 GLN A N 1
ATOM 1348 C CA . GLN A 1 168 ? -14.523 -2.119 34.867 1.00 96.38 168 GLN A CA 1
ATOM 1349 C C . GLN A 1 168 ? -14.544 -3.050 33.647 1.00 96.38 168 GLN A C 1
ATOM 1351 O O . GLN A 1 168 ? -13.721 -2.912 32.740 1.00 96.38 168 GLN A O 1
ATOM 1356 N N . ILE A 1 169 ? -15.490 -3.994 33.590 1.00 96.00 169 ILE A N 1
ATOM 1357 C CA . ILE A 1 169 ? -15.652 -4.893 32.438 1.00 96.00 169 ILE A CA 1
ATOM 1358 C C . ILE A 1 169 ? -16.047 -4.099 31.189 1.00 96.00 169 ILE A C 1
ATOM 1360 O O . ILE A 1 169 ? -15.531 -4.363 30.104 1.00 96.00 169 ILE A O 1
ATOM 1364 N N . SER A 1 170 ? -16.943 -3.122 31.323 1.00 96.06 170 SER A N 1
ATOM 1365 C CA . SER A 1 170 ? -17.374 -2.264 30.220 1.00 96.06 170 SER A CA 1
ATOM 1366 C C . SER A 1 170 ? -16.212 -1.441 29.659 1.00 96.06 170 SER A C 1
ATOM 1368 O O . SER A 1 170 ? -16.006 -1.419 28.444 1.00 96.06 170 SER A O 1
ATOM 1370 N N . GLU A 1 171 ? -15.409 -0.817 30.524 1.00 96.50 171 GLU A N 1
ATOM 1371 C CA . GLU A 1 171 ? -14.207 -0.086 30.113 1.00 96.50 171 GLU A CA 1
ATOM 1372 C C . GLU A 1 171 ? -13.187 -1.018 29.447 1.00 96.50 171 GLU A C 1
ATOM 1374 O O . GLU A 1 171 ? -12.673 -0.712 28.368 1.00 96.50 171 GLU A O 1
ATOM 1379 N N . SER A 1 172 ? -12.953 -2.197 30.029 1.00 96.44 172 SER A N 1
ATOM 1380 C CA . SER A 1 172 ? -12.069 -3.211 29.452 1.00 96.44 172 SER A CA 1
ATOM 1381 C C . SER A 1 172 ? -12.525 -3.636 28.052 1.00 96.44 172 SER A C 1
ATOM 1383 O O . SER A 1 172 ? -11.731 -3.612 27.111 1.00 96.44 172 SER A O 1
ATOM 1385 N N . ASN A 1 173 ? -13.814 -3.933 27.873 1.00 96.44 173 ASN A N 1
ATOM 1386 C CA . ASN A 1 173 ? -14.383 -4.274 26.569 1.00 96.44 173 ASN A CA 1
ATOM 1387 C C . ASN A 1 173 ? -14.271 -3.118 25.572 1.00 96.44 173 ASN A C 1
ATOM 1389 O O . ASN A 1 173 ? -13.977 -3.346 24.398 1.00 96.44 173 ASN A O 1
ATOM 1393 N N . HIS A 1 174 ? -14.464 -1.874 26.015 1.00 96.62 174 HIS A N 1
ATOM 1394 C CA . HIS A 1 174 ? -14.277 -0.710 25.156 1.00 96.62 174 HIS A CA 1
ATOM 1395 C C . HIS A 1 174 ? -12.832 -0.607 24.648 1.00 96.62 174 HIS A C 1
ATOM 1397 O O . HIS A 1 174 ? -12.613 -0.407 23.451 1.00 96.62 174 HIS A O 1
ATOM 1403 N N . LEU A 1 175 ? -11.846 -0.812 25.527 1.00 97.19 175 LEU A N 1
ATOM 1404 C CA . LEU A 1 175 ? -10.430 -0.827 25.155 1.00 97.19 175 LEU A CA 1
ATOM 1405 C C . LEU A 1 175 ? -10.092 -1.982 24.205 1.00 97.19 175 LEU A C 1
ATOM 1407 O O . LEU A 1 175 ? -9.329 -1.776 23.260 1.00 97.19 175 LEU A O 1
ATOM 1411 N N . ILE A 1 176 ? -10.683 -3.163 24.407 1.00 96.56 176 ILE A N 1
ATOM 1412 C CA . ILE A 1 176 ? -10.533 -4.308 23.496 1.00 96.56 176 ILE A CA 1
ATOM 1413 C C . ILE A 1 176 ? -11.076 -3.950 22.110 1.00 96.56 176 ILE A C 1
ATOM 1415 O O . ILE A 1 176 ? -10.349 -4.053 21.127 1.00 96.56 176 ILE A O 1
ATOM 1419 N N . HIS A 1 177 ? -12.301 -3.428 22.018 1.00 96.69 177 HIS A N 1
ATOM 1420 C CA . HIS A 1 177 ? -12.889 -3.024 20.738 1.00 96.69 177 HIS A CA 1
ATOM 1421 C C . HIS A 1 177 ? -12.096 -1.918 20.033 1.00 96.69 177 HIS A C 1
ATOM 1423 O O . HIS A 1 177 ? -11.953 -1.934 18.806 1.00 96.69 177 HIS A O 1
ATOM 1429 N N . LEU A 1 178 ? -11.567 -0.955 20.791 1.00 97.38 178 LEU A N 1
ATOM 1430 C CA . LEU A 1 178 ? -10.697 0.083 20.250 1.00 97.38 178 LEU A CA 1
ATOM 1431 C C . LEU A 1 178 ? -9.388 -0.518 19.723 1.00 97.38 178 LEU A C 1
ATOM 1433 O O . LEU A 1 178 ?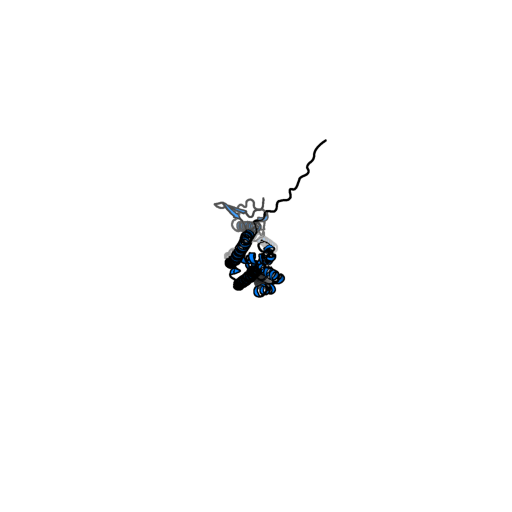 -8.950 -0.162 18.628 1.00 97.38 178 LEU A O 1
ATOM 1437 N N . SER A 1 179 ? -8.787 -1.447 20.472 1.00 97.75 179 SER A N 1
ATOM 1438 C CA . SER A 1 179 ? -7.586 -2.172 20.056 1.00 97.75 179 SER A CA 1
ATOM 1439 C C . SER A 1 179 ? -7.833 -2.965 18.775 1.00 97.75 179 SER A C 1
ATOM 1441 O O . SER A 1 179 ? -7.084 -2.799 17.817 1.00 97.75 179 SER A O 1
ATOM 1443 N N . ASP A 1 180 ? -8.925 -3.725 18.698 1.00 97.06 180 ASP A N 1
ATOM 1444 C CA . ASP A 1 180 ? -9.301 -4.497 17.512 1.00 97.06 180 ASP A CA 1
ATOM 1445 C C . ASP A 1 180 ? -9.520 -3.597 16.295 1.00 97.06 180 ASP A C 1
ATOM 1447 O O . ASP A 1 180 ? -9.006 -3.863 15.209 1.00 97.06 180 ASP A O 1
ATOM 1451 N N . THR A 1 181 ? -10.219 -2.475 16.479 1.00 97.62 181 THR A N 1
ATOM 1452 C CA . THR A 1 181 ? -10.437 -1.492 15.411 1.00 97.62 181 THR A CA 1
ATOM 1453 C C . THR A 1 181 ? -9.113 -0.909 14.915 1.00 97.62 181 THR A C 1
ATOM 1455 O O . THR A 1 181 ? -8.909 -0.763 13.707 1.00 97.62 181 THR A O 1
ATOM 1458 N N . ASN A 1 182 ? -8.198 -0.582 15.829 1.00 97.12 182 ASN A N 1
ATOM 1459 C CA . ASN A 1 182 ? -6.876 -0.071 15.480 1.00 97.12 182 ASN A CA 1
ATOM 1460 C C . ASN A 1 182 ? -6.027 -1.137 14.780 1.00 97.12 182 ASN A C 1
ATOM 1462 O O . ASN A 1 182 ? -5.370 -0.819 13.794 1.00 97.12 182 ASN A O 1
ATOM 1466 N N . ASN A 1 183 ? -6.083 -2.390 15.232 1.00 97.38 183 ASN A N 1
ATOM 1467 C CA . ASN A 1 183 ? -5.372 -3.511 14.622 1.00 97.38 183 ASN A CA 1
ATOM 1468 C C . ASN A 1 183 ? -5.865 -3.780 13.197 1.00 97.38 183 ASN A C 1
ATOM 1470 O O . ASN A 1 183 ? -5.047 -3.975 12.304 1.00 97.38 183 ASN A O 1
ATOM 1474 N N . LEU A 1 184 ? -7.178 -3.724 12.954 1.00 97.56 184 LEU A N 1
ATOM 1475 C CA . LEU A 1 184 ? -7.748 -3.868 11.611 1.00 97.56 184 LEU A CA 1
ATOM 1476 C C . LEU A 1 184 ? -7.310 -2.736 10.676 1.00 97.56 184 LEU A C 1
ATOM 1478 O O . LEU A 1 184 ? -6.916 -2.994 9.540 1.00 97.56 184 LEU A O 1
ATOM 1482 N N . LYS A 1 185 ? -7.327 -1.486 11.155 1.00 95.62 185 LYS A N 1
ATOM 1483 C CA . LYS A 1 185 ? -6.828 -0.339 10.380 1.00 95.62 185 LYS A CA 1
ATOM 1484 C C . LYS A 1 185 ? -5.336 -0.472 10.085 1.00 95.62 185 LYS A C 1
ATOM 1486 O O . LYS A 1 185 ? -4.922 -0.293 8.944 1.00 95.62 185 LYS A O 1
ATOM 1491 N N . LEU A 1 186 ? -4.541 -0.835 11.089 1.00 94.94 186 LEU A N 1
ATOM 1492 C CA . LEU A 1 186 ? -3.106 -1.040 10.932 1.00 94.94 186 LEU A CA 1
ATOM 1493 C C . LEU A 1 186 ? -2.807 -2.164 9.935 1.00 94.94 186 LEU A C 1
ATOM 1495 O O . LEU A 1 186 ? -1.935 -2.000 9.087 1.00 94.94 186 LEU A O 1
ATOM 1499 N N . LEU A 1 187 ? -3.546 -3.273 10.001 1.00 96.25 187 LEU A N 1
ATOM 1500 C CA . LEU A 1 187 ? -3.423 -4.369 9.047 1.00 96.25 187 LEU A CA 1
ATOM 1501 C C . LEU A 1 187 ? -3.723 -3.890 7.626 1.00 96.25 187 LEU A C 1
ATOM 1503 O O . LEU A 1 187 ? -2.912 -4.128 6.739 1.00 96.25 187 LEU A O 1
ATOM 1507 N N . SER A 1 188 ? -4.823 -3.157 7.427 1.00 94.94 188 SER A N 1
ATOM 1508 C CA . SER A 1 188 ? -5.173 -2.623 6.106 1.00 94.94 188 SER A CA 1
ATOM 1509 C C . SER A 1 188 ? -4.097 -1.688 5.544 1.00 94.94 188 SER A C 1
ATOM 1511 O O . SER A 1 188 ? -3.811 -1.721 4.348 1.00 94.94 188 SER A O 1
ATOM 1513 N N . GLU A 1 189 ? -3.441 -0.910 6.409 1.00 92.31 189 GLU A N 1
ATOM 1514 C CA . GLU A 1 189 ? -2.357 -0.013 6.009 1.00 92.31 189 GLU A CA 1
ATOM 1515 C C . GLU A 1 189 ? -1.086 -0.781 5.630 1.00 92.31 189 GLU A C 1
ATOM 1517 O O . GLU A 1 189 ? -0.436 -0.501 4.623 1.00 92.31 189 GLU A O 1
ATOM 1522 N N . ILE A 1 190 ? -0.741 -1.807 6.411 1.00 92.00 190 ILE A N 1
ATOM 1523 C CA . ILE A 1 190 ? 0.393 -2.685 6.108 1.00 92.00 190 ILE A CA 1
ATOM 1524 C C . ILE A 1 190 ? 0.141 -3.433 4.799 1.00 92.00 190 ILE A C 1
ATOM 1526 O O . ILE A 1 190 ? 1.036 -3.494 3.960 1.00 92.00 190 ILE A O 1
ATOM 1530 N N . GLU A 1 191 ? -1.059 -3.972 4.593 1.00 93.56 191 GLU A N 1
ATOM 1531 C CA . GLU A 1 191 ? -1.436 -4.643 3.348 1.00 93.56 191 GLU A CA 1
ATOM 1532 C C . GLU A 1 191 ? -1.339 -3.693 2.154 1.00 93.56 191 GLU A C 1
ATOM 1534 O O . GLU A 1 191 ? -0.795 -4.071 1.115 1.00 93.56 191 GLU A O 1
ATOM 1539 N N . PHE A 1 192 ? -1.797 -2.446 2.295 1.00 92.75 192 PHE A N 1
ATOM 1540 C CA . PHE A 1 192 ? -1.625 -1.431 1.261 1.00 92.75 192 PHE A CA 1
ATOM 1541 C C . PHE A 1 192 ? -0.143 -1.228 0.925 1.00 92.75 192 PHE A C 1
ATOM 1543 O O . PHE A 1 192 ? 0.233 -1.339 -0.244 1.00 92.75 192 PHE A O 1
ATOM 1550 N N . LEU A 1 193 ? 0.706 -0.989 1.928 1.00 92.12 193 LEU A N 1
ATOM 1551 C CA . LEU A 1 193 ? 2.135 -0.755 1.718 1.00 92.12 193 LEU A CA 1
ATOM 1552 C C . LEU A 1 193 ? 2.834 -1.968 1.096 1.00 92.12 193 LEU A C 1
ATOM 1554 O O . LEU A 1 193 ? 3.587 -1.804 0.141 1.00 92.12 193 LEU A O 1
ATOM 1558 N N . VAL A 1 194 ? 2.573 -3.176 1.593 1.00 90.56 194 VAL A N 1
ATOM 1559 C CA . VAL A 1 194 ? 3.201 -4.410 1.096 1.00 90.56 194 VAL A CA 1
ATOM 1560 C C . VAL A 1 194 ? 2.781 -4.705 -0.341 1.00 90.56 194 VAL A C 1
ATOM 1562 O O . VAL A 1 194 ? 3.625 -5.056 -1.157 1.00 90.56 194 VAL A O 1
ATOM 1565 N N . ASN A 1 195 ? 1.507 -4.519 -0.684 1.00 89.88 195 ASN A N 1
ATOM 1566 C CA . ASN A 1 195 ? 1.020 -4.822 -2.030 1.00 89.88 195 ASN A CA 1
ATOM 1567 C C . ASN A 1 195 ? 1.505 -3.819 -3.087 1.00 89.88 195 ASN A C 1
ATOM 1569 O O . ASN A 1 195 ? 1.600 -4.173 -4.260 1.00 89.88 195 ASN A O 1
ATOM 1573 N N . HIS A 1 196 ? 1.794 -2.577 -2.692 1.00 88.12 196 HIS A N 1
ATOM 1574 C CA . HIS A 1 196 ? 2.113 -1.497 -3.629 1.00 88.12 196 HIS A CA 1
ATOM 1575 C C . HIS A 1 196 ? 3.611 -1.146 -3.666 1.00 88.12 196 HIS A C 1
ATOM 1577 O O . HIS A 1 196 ? 4.123 -0.754 -4.713 1.00 88.12 196 HIS A O 1
ATOM 1583 N N . LEU A 1 197 ? 4.344 -1.316 -2.561 1.00 90.56 197 LEU A N 1
ATOM 1584 C CA . LEU A 1 197 ? 5.783 -1.029 -2.475 1.00 90.56 197 LEU A CA 1
ATOM 1585 C C . LEU A 1 197 ? 6.667 -2.280 -2.585 1.00 90.56 197 LEU A C 1
ATOM 1587 O O . LEU A 1 197 ? 7.856 -2.215 -2.262 1.00 90.56 197 LEU A O 1
ATOM 1591 N N . ASP A 1 198 ? 6.129 -3.400 -3.065 1.00 90.25 198 ASP A N 1
ATOM 1592 C CA . ASP A 1 198 ? 6.917 -4.592 -3.376 1.00 90.25 198 ASP A CA 1
ATOM 1593 C C . ASP A 1 198 ? 7.209 -4.699 -4.876 1.00 90.25 198 ASP A C 1
ATOM 1595 O O . ASP A 1 198 ? 6.339 -4.517 -5.728 1.00 90.25 198 ASP A O 1
ATOM 1599 N N . LEU A 1 199 ? 8.459 -5.028 -5.196 1.00 93.88 199 LEU A N 1
ATOM 1600 C CA . LEU A 1 199 ? 8.895 -5.318 -6.554 1.00 93.88 199 LEU A CA 1
ATOM 1601 C C . LEU A 1 199 ? 9.459 -6.732 -6.576 1.00 93.88 199 LEU A C 1
ATOM 1603 O O . LEU A 1 199 ? 10.418 -7.049 -5.870 1.00 93.88 199 LEU A O 1
ATOM 1607 N N . SER A 1 200 ? 8.889 -7.584 -7.430 1.00 94.44 200 SER A N 1
ATOM 1608 C CA . SER A 1 200 ? 9.268 -8.995 -7.458 1.00 94.44 200 SER A CA 1
ATOM 1609 C C . SER A 1 200 ? 10.777 -9.179 -7.673 1.00 94.44 200 SER A C 1
ATOM 1611 O O . SER A 1 200 ? 11.416 -8.493 -8.478 1.00 94.44 200 SER A O 1
ATOM 1613 N N . LYS A 1 201 ? 11.362 -10.184 -7.007 1.00 93.56 201 LYS A N 1
ATOM 1614 C CA . LYS A 1 201 ? 12.792 -10.522 -7.161 1.00 93.56 201 LYS A CA 1
ATOM 1615 C C . LYS A 1 201 ? 13.181 -10.794 -8.620 1.00 93.56 201 LYS A C 1
ATOM 1617 O O . LYS A 1 201 ? 14.333 -10.588 -8.996 1.00 93.56 201 LYS A O 1
ATOM 1622 N N . GLY A 1 202 ? 12.234 -11.258 -9.440 1.00 95.25 202 GLY A N 1
ATOM 1623 C CA . GLY A 1 202 ? 12.425 -11.443 -10.878 1.00 95.25 202 GLY A CA 1
ATOM 1624 C C . GLY A 1 202 ? 12.611 -10.119 -11.620 1.00 95.25 202 GLY A C 1
ATOM 1625 O O . GLY A 1 202 ? 13.533 -10.007 -12.425 1.00 95.25 202 GLY A O 1
ATOM 1626 N N . HIS A 1 203 ? 11.798 -9.105 -11.310 1.00 96.50 203 HIS A N 1
ATOM 1627 C CA . HIS A 1 203 ? 11.946 -7.765 -11.882 1.00 96.50 203 HIS A CA 1
ATOM 1628 C C . HIS A 1 203 ? 13.256 -7.103 -11.448 1.00 96.50 203 HIS A C 1
ATOM 1630 O O . HIS A 1 203 ? 13.968 -6.572 -12.296 1.00 96.50 203 HIS A O 1
ATOM 1636 N N . ILE A 1 204 ? 13.632 -7.220 -10.169 1.00 95.69 204 ILE A N 1
ATOM 1637 C CA . ILE A 1 204 ? 14.913 -6.696 -9.665 1.00 95.69 204 ILE A CA 1
ATOM 1638 C C . ILE A 1 204 ? 16.091 -7.301 -10.445 1.00 95.69 204 ILE A C 1
ATOM 1640 O O . ILE A 1 204 ? 16.932 -6.568 -10.967 1.00 95.69 204 ILE A O 1
ATOM 1644 N N . LYS A 1 205 ? 16.119 -8.632 -10.607 1.00 95.81 205 LYS A N 1
ATOM 1645 C CA . LYS A 1 205 ? 17.164 -9.315 -11.389 1.00 95.81 205 LYS A CA 1
ATOM 1646 C C . LYS A 1 205 ? 17.158 -8.917 -12.863 1.00 95.81 205 LYS A C 1
ATOM 1648 O O . LYS A 1 205 ? 18.226 -8.740 -13.439 1.00 95.81 205 LYS A O 1
ATOM 1653 N N . ALA A 1 206 ? 15.987 -8.761 -13.480 1.00 96.12 206 ALA A N 1
ATOM 1654 C CA . ALA A 1 206 ? 15.895 -8.322 -14.871 1.00 96.12 206 ALA A CA 1
ATOM 1655 C C . ALA A 1 206 ? 16.519 -6.927 -15.061 1.00 96.12 206 ALA A C 1
ATOM 1657 O O . ALA A 1 206 ? 17.302 -6.727 -15.985 1.00 96.12 206 ALA A O 1
ATOM 1658 N N . LEU A 1 207 ? 16.263 -5.989 -14.147 1.00 95.56 207 LEU A N 1
ATOM 1659 C CA . LEU A 1 207 ? 16.847 -4.646 -14.204 1.00 95.56 207 LEU A CA 1
ATOM 1660 C C . LEU A 1 207 ? 18.370 -4.662 -13.987 1.00 95.56 207 LEU A C 1
ATOM 1662 O O . LEU A 1 207 ? 19.113 -4.020 -14.734 1.00 95.56 207 LEU A O 1
ATOM 1666 N N . GLN A 1 208 ? 18.854 -5.429 -13.009 1.00 95.06 208 GLN A N 1
ATOM 1667 C CA . GLN A 1 208 ? 20.279 -5.481 -12.665 1.00 95.06 208 GLN A CA 1
ATOM 1668 C C . GLN A 1 208 ? 21.116 -6.261 -13.691 1.00 95.06 208 GLN A C 1
ATOM 1670 O O . GLN A 1 208 ? 22.154 -5.780 -14.145 1.00 95.06 208 GLN A O 1
ATOM 1675 N N . GLU A 1 209 ? 20.652 -7.445 -14.090 1.00 93.88 209 GLU A N 1
ATOM 1676 C CA . GLU A 1 209 ? 21.447 -8.444 -14.819 1.00 93.88 209 GLU A CA 1
ATOM 1677 C C . GLU A 1 209 ? 20.811 -8.877 -16.152 1.00 93.88 209 GLU A C 1
ATOM 1679 O O . GLU A 1 209 ? 21.452 -9.560 -16.949 1.00 93.88 209 GLU A O 1
ATOM 1684 N N . GLY A 1 210 ? 19.570 -8.478 -16.449 1.00 91.12 210 GLY A N 1
ATOM 1685 C CA . GLY A 1 210 ? 18.820 -8.972 -17.612 1.00 91.12 210 GLY A CA 1
ATOM 1686 C C . GLY A 1 210 ? 19.458 -8.609 -18.950 1.00 91.12 210 GLY A C 1
ATOM 1687 O O . GLY A 1 210 ? 19.790 -7.452 -19.184 1.00 91.12 210 GLY A O 1
ATOM 1688 N N . ASP A 1 211 ? 19.654 -9.580 -19.835 1.00 92.19 211 ASP A N 1
ATOM 1689 C CA . ASP A 1 211 ? 20.315 -9.366 -21.126 1.00 92.19 211 ASP A CA 1
ATOM 1690 C C . ASP A 1 211 ? 19.552 -8.370 -22.022 1.00 92.19 211 ASP A C 1
ATOM 1692 O O . ASP A 1 211 ? 18.380 -8.559 -22.329 1.00 92.19 211 ASP A O 1
ATOM 1696 N N . LEU A 1 212 ? 20.229 -7.315 -22.481 1.00 92.94 212 LEU A N 1
ATOM 1697 C CA . LEU A 1 212 ? 19.658 -6.309 -23.384 1.00 92.94 212 LEU A CA 1
ATOM 1698 C C . LEU A 1 212 ? 19.909 -6.630 -24.869 1.00 92.94 212 LEU A C 1
ATOM 1700 O O . LEU A 1 212 ? 19.561 -5.841 -25.744 1.00 92.94 212 LEU A O 1
ATOM 1704 N N . SER A 1 213 ? 20.520 -7.772 -25.179 1.00 90.38 213 SER A N 1
ATOM 1705 C CA . SER A 1 213 ? 20.847 -8.184 -26.550 1.00 90.38 213 SER A CA 1
ATOM 1706 C C . SER A 1 213 ? 19.773 -9.089 -27.157 1.00 90.38 213 SER A C 1
ATOM 1708 O O . SER A 1 213 ? 19.527 -9.020 -28.363 1.00 90.38 213 SER A O 1
ATOM 1710 N N . SER A 1 214 ? 19.119 -9.917 -26.338 1.00 93.12 214 SER A N 1
ATOM 1711 C CA . SER A 1 214 ? 18.042 -10.823 -26.749 1.00 93.12 214 SER A CA 1
ATOM 1712 C C . SER A 1 214 ? 16.653 -10.185 -26.651 1.00 93.12 214 SER A C 1
ATOM 1714 O O . SER A 1 214 ? 16.360 -9.427 -25.730 1.00 93.12 214 SER A O 1
ATOM 1716 N N . SER A 1 215 ? 15.745 -10.550 -27.569 1.00 91.44 215 SER A N 1
ATOM 1717 C CA . SER A 1 215 ? 14.354 -10.052 -27.561 1.00 91.44 215 SER A CA 1
ATOM 1718 C C . SER A 1 215 ? 13.640 -10.352 -26.240 1.00 91.44 215 SER A C 1
ATOM 1720 O O . SER A 1 215 ? 13.000 -9.480 -25.662 1.00 91.44 215 SER A O 1
ATOM 1722 N N . ARG A 1 216 ? 13.814 -11.574 -25.715 1.00 92.56 216 ARG A N 1
ATOM 1723 C CA . ARG A 1 216 ? 13.221 -12.000 -24.440 1.00 92.56 216 ARG A CA 1
ATOM 1724 C C . ARG A 1 216 ? 13.760 -11.197 -23.255 1.00 92.56 216 ARG A C 1
ATOM 1726 O O . ARG A 1 216 ? 13.005 -10.884 -22.340 1.00 92.56 216 ARG A O 1
ATOM 1733 N N . GLY A 1 217 ? 15.056 -10.892 -23.252 1.00 93.88 217 GLY A N 1
ATOM 1734 C CA . GLY A 1 217 ? 15.667 -10.093 -22.196 1.00 93.88 217 GLY A CA 1
ATOM 1735 C C . GLY A 1 217 ? 15.208 -8.634 -22.238 1.00 93.88 217 GLY A C 1
ATOM 1736 O O . GLY A 1 217 ? 14.846 -8.085 -21.202 1.00 93.88 217 GLY A O 1
ATOM 1737 N N . ILE A 1 218 ? 15.081 -8.047 -23.432 1.00 94.56 218 ILE A N 1
ATOM 1738 C CA . ILE A 1 218 ? 14.525 -6.698 -23.626 1.00 94.56 218 ILE A CA 1
ATOM 1739 C C . ILE A 1 218 ? 13.077 -6.616 -23.128 1.00 94.56 218 ILE A C 1
ATOM 1741 O O . ILE A 1 218 ? 12.737 -5.683 -22.401 1.00 94.56 218 ILE A O 1
ATOM 1745 N N . GLU A 1 219 ? 12.230 -7.592 -23.462 1.00 95.31 219 GLU A N 1
ATOM 1746 C CA . GLU A 1 219 ? 10.848 -7.655 -22.968 1.00 95.31 219 GLU A CA 1
ATOM 1747 C C . GLU A 1 219 ? 10.793 -7.783 -21.442 1.00 95.31 219 GLU A C 1
ATOM 1749 O O . GLU A 1 219 ? 10.050 -7.052 -20.789 1.00 95.31 219 GLU A O 1
ATOM 1754 N N . ALA A 1 220 ? 11.617 -8.656 -20.854 1.00 95.88 220 ALA A N 1
ATOM 1755 C CA . ALA A 1 220 ? 11.697 -8.818 -19.405 1.00 95.88 220 ALA A CA 1
ATOM 1756 C C . ALA A 1 220 ? 12.145 -7.525 -18.701 1.00 95.88 220 ALA A C 1
ATOM 1758 O O . ALA A 1 220 ? 11.549 -7.140 -17.695 1.00 95.88 220 ALA A O 1
ATOM 1759 N N . CYS A 1 221 ? 13.152 -6.835 -19.245 1.00 96.81 221 CYS A N 1
ATOM 1760 C CA . CYS A 1 221 ? 13.611 -5.537 -18.754 1.00 96.81 221 CYS A CA 1
ATOM 1761 C C . CYS A 1 221 ? 12.534 -4.459 -18.900 1.00 96.81 221 CYS A C 1
ATOM 1763 O O . CYS A 1 221 ? 12.357 -3.666 -17.984 1.00 96.81 221 CYS A O 1
ATOM 1765 N N . THR A 1 222 ? 11.788 -4.450 -20.008 1.00 95.88 222 THR A N 1
ATOM 1766 C CA . THR A 1 222 ? 10.691 -3.494 -20.235 1.00 95.88 222 THR A CA 1
ATOM 1767 C C . THR A 1 222 ? 9.582 -3.690 -19.206 1.00 95.88 222 THR A C 1
ATOM 1769 O O . THR A 1 222 ? 9.225 -2.750 -18.508 1.00 95.88 222 THR A O 1
ATOM 1772 N N . ASN A 1 223 ? 9.119 -4.929 -19.021 1.00 96.19 223 ASN A N 1
ATOM 1773 C CA . ASN A 1 223 ? 8.092 -5.244 -18.027 1.00 96.19 223 ASN A CA 1
ATOM 1774 C C . ASN A 1 223 ? 8.553 -4.907 -16.600 1.00 96.19 223 ASN A C 1
ATOM 1776 O O . ASN A 1 223 ? 7.773 -4.409 -15.794 1.00 96.19 223 ASN A O 1
ATOM 1780 N N . ALA A 1 224 ? 9.823 -5.167 -16.277 1.00 96.88 224 ALA A N 1
ATOM 1781 C CA . ALA A 1 224 ? 10.389 -4.821 -14.977 1.00 96.88 224 ALA A CA 1
ATOM 1782 C C . ALA A 1 224 ? 10.520 -3.303 -14.771 1.00 96.88 224 ALA A C 1
ATOM 1784 O O . ALA A 1 224 ? 10.311 -2.817 -13.663 1.00 96.88 224 ALA A O 1
ATOM 1785 N N . ALA A 1 225 ? 10.845 -2.560 -15.828 1.00 95.88 225 ALA A N 1
ATOM 1786 C CA . ALA A 1 225 ? 10.965 -1.108 -15.808 1.00 95.88 225 ALA A CA 1
ATOM 1787 C C . ALA A 1 225 ? 9.595 -0.425 -15.648 1.00 95.88 225 ALA A C 1
ATOM 1789 O O . ALA A 1 225 ? 9.483 0.546 -14.895 1.00 95.88 225 ALA A O 1
ATOM 1790 N N . ASP A 1 226 ? 8.555 -0.970 -16.283 1.00 95.12 226 ASP A N 1
ATOM 1791 C CA . ASP A 1 226 ? 7.166 -0.534 -16.109 1.00 95.12 226 ASP A CA 1
ATOM 1792 C C . ASP A 1 226 ? 6.663 -0.828 -14.690 1.00 95.12 226 ASP A C 1
ATOM 1794 O O . ASP A 1 226 ? 6.101 0.055 -14.042 1.00 95.12 226 ASP A O 1
ATOM 1798 N N . ALA A 1 227 ? 6.919 -2.035 -14.170 1.00 95.31 227 ALA A N 1
ATOM 1799 C CA . ALA A 1 227 ? 6.573 -2.396 -12.794 1.00 95.31 227 ALA A CA 1
ATOM 1800 C C . ALA A 1 227 ? 7.266 -1.477 -11.774 1.00 95.31 227 ALA A C 1
ATOM 1802 O O . ALA A 1 227 ? 6.623 -0.980 -10.853 1.00 95.31 227 ALA A O 1
ATOM 1803 N N . LEU A 1 228 ? 8.553 -1.171 -11.975 1.00 95.38 228 LEU A N 1
ATOM 1804 C CA . LEU A 1 228 ? 9.286 -0.226 -11.132 1.00 95.38 228 LEU A CA 1
ATOM 1805 C C . LEU A 1 228 ? 8.638 1.167 -11.139 1.00 95.38 228 LEU A C 1
ATOM 1807 O O . LEU A 1 228 ? 8.490 1.774 -10.081 1.00 95.38 228 LEU A O 1
ATOM 1811 N N . LEU A 1 229 ? 8.222 1.674 -12.304 1.00 92.88 229 LEU A N 1
ATOM 1812 C CA . LEU A 1 229 ? 7.534 2.966 -12.384 1.00 92.88 229 LEU A CA 1
ATOM 1813 C C . LEU A 1 229 ? 6.182 2.960 -11.679 1.00 92.88 229 LEU A C 1
ATOM 1815 O O . LEU A 1 229 ? 5.840 3.948 -11.032 1.00 92.88 229 LEU A O 1
ATOM 1819 N N . GLN A 1 230 ? 5.427 1.868 -11.784 1.00 92.56 230 GLN A N 1
ATOM 1820 C CA . GLN A 1 230 ? 4.170 1.717 -11.053 1.00 92.56 230 GLN A CA 1
ATOM 1821 C C . GLN A 1 230 ? 4.418 1.776 -9.542 1.00 92.56 230 GLN A C 1
ATOM 1823 O O . GLN A 1 230 ? 3.771 2.572 -8.867 1.00 92.56 230 GLN A O 1
ATOM 1828 N N . CYS A 1 231 ? 5.418 1.040 -9.040 1.00 92.56 231 CYS A N 1
ATOM 1829 C CA . CYS A 1 231 ? 5.827 1.054 -7.632 1.00 92.56 231 CYS A CA 1
ATOM 1830 C C . CYS A 1 231 ? 6.295 2.442 -7.144 1.00 92.56 231 CYS A C 1
ATOM 1832 O O . CYS A 1 231 ? 6.076 2.811 -5.992 1.00 92.56 231 CYS A O 1
ATOM 1834 N N . MET A 1 232 ? 6.943 3.231 -8.007 1.00 89.56 232 MET A N 1
ATOM 1835 C CA . MET A 1 232 ? 7.430 4.571 -7.653 1.00 89.56 232 MET A CA 1
ATOM 1836 C C . MET A 1 232 ? 6.342 5.651 -7.678 1.00 89.56 232 MET A C 1
ATOM 1838 O O . MET A 1 232 ? 6.454 6.630 -6.946 1.00 89.56 232 MET A O 1
ATOM 1842 N N . ASN A 1 233 ? 5.311 5.491 -8.512 1.00 89.38 233 ASN A N 1
ATOM 1843 C CA . ASN A 1 233 ? 4.294 6.519 -8.756 1.00 89.38 233 ASN A CA 1
ATOM 1844 C C . ASN A 1 233 ? 2.991 6.311 -7.965 1.00 89.38 233 ASN A C 1
ATOM 1846 O O . ASN A 1 233 ? 2.008 7.012 -8.217 1.00 89.38 233 ASN A O 1
ATOM 1850 N N . ILE A 1 234 ? 2.943 5.360 -7.028 1.00 89.19 234 ILE A N 1
ATOM 1851 C CA . ILE A 1 234 ? 1.778 5.193 -6.151 1.00 89.19 234 ILE A CA 1
ATOM 1852 C C . ILE A 1 234 ? 1.582 6.440 -5.291 1.00 89.19 234 ILE A C 1
ATOM 1854 O O . ILE A 1 234 ? 2.508 6.928 -4.642 1.00 89.19 234 ILE A O 1
ATOM 1858 N N . ALA A 1 235 ? 0.339 6.916 -5.246 1.00 87.81 235 ALA A N 1
ATOM 1859 C CA . ALA A 1 235 ? -0.076 7.962 -4.327 1.00 87.81 235 ALA A CA 1
ATOM 1860 C C . ALA A 1 235 ? -0.054 7.417 -2.892 1.00 87.81 235 ALA A C 1
ATOM 1862 O O . ALA A 1 235 ? -0.940 6.668 -2.476 1.00 87.81 235 ALA A O 1
ATOM 1863 N N . LEU A 1 236 ? 0.990 7.769 -2.148 1.00 86.94 236 LEU A N 1
ATOM 1864 C CA . LEU A 1 236 ? 1.100 7.436 -0.737 1.00 86.94 236 LEU A CA 1
ATOM 1865 C C . LEU A 1 236 ? 0.078 8.229 0.087 1.00 86.94 236 LEU A C 1
ATOM 1867 O O . LEU A 1 236 ? -0.165 9.408 -0.173 1.00 86.94 236 LEU A O 1
ATOM 1871 N N . GLN A 1 237 ? -0.499 7.586 1.104 1.00 86.88 237 GLN A N 1
ATOM 1872 C CA . GLN A 1 237 ? -1.376 8.265 2.052 1.00 86.88 237 GLN A CA 1
ATOM 1873 C C . GLN A 1 237 ? -0.585 9.269 2.906 1.00 86.88 237 GLN A C 1
ATOM 1875 O O . GLN A 1 237 ? 0.612 9.068 3.163 1.00 86.88 237 GLN A O 1
ATOM 1880 N N . PRO A 1 238 ? -1.239 10.340 3.393 1.00 84.31 238 PRO A N 1
ATOM 1881 C CA . PRO A 1 238 ? -0.615 11.290 4.303 1.00 84.31 238 PRO A CA 1
ATOM 1882 C C . PRO A 1 238 ? 0.016 10.577 5.508 1.00 84.31 238 PRO A C 1
ATOM 1884 O O . PRO A 1 238 ? -0.642 9.813 6.206 1.00 84.31 238 PRO A O 1
ATOM 1887 N N . GLY A 1 239 ? 1.302 10.830 5.758 1.00 85.06 239 GLY A N 1
ATOM 1888 C CA . GLY A 1 239 ? 2.055 10.215 6.857 1.00 85.06 239 GLY A CA 1
ATOM 1889 C C . GLY A 1 239 ? 2.923 9.017 6.458 1.00 85.06 239 GLY A C 1
ATOM 1890 O O . GLY A 1 239 ? 3.926 8.773 7.126 1.00 85.06 239 GLY A O 1
ATOM 1891 N N . HIS A 1 240 ? 2.653 8.337 5.338 1.00 90.19 240 HIS A N 1
ATOM 1892 C CA . HIS A 1 240 ? 3.524 7.254 4.848 1.00 90.19 240 HIS A CA 1
ATOM 1893 C C . HIS A 1 240 ? 4.935 7.722 4.539 1.00 90.19 240 HIS A C 1
ATOM 1895 O O . HIS A 1 240 ? 5.900 7.017 4.817 1.00 90.19 240 HIS A O 1
ATOM 1901 N N . GLU A 1 241 ? 5.063 8.944 4.030 1.00 84.75 241 GLU A N 1
ATOM 1902 C CA . GLU A 1 241 ? 6.358 9.562 3.769 1.00 84.75 241 GLU A CA 1
ATOM 1903 C C . GLU A 1 241 ? 7.194 9.733 5.039 1.00 84.75 241 GLU A C 1
ATOM 1905 O O . GLU A 1 241 ? 8.403 9.880 4.938 1.00 84.75 241 GLU A O 1
ATOM 1910 N N . MET A 1 242 ? 6.603 9.694 6.239 1.00 89.94 242 MET A N 1
ATOM 1911 C CA . MET A 1 242 ? 7.342 9.776 7.504 1.00 89.94 242 MET A CA 1
ATOM 1912 C C . MET A 1 242 ? 7.915 8.422 7.941 1.00 89.94 242 MET A C 1
ATOM 1914 O O . MET A 1 242 ? 8.833 8.388 8.763 1.00 89.94 242 MET A O 1
ATOM 1918 N N . LEU A 1 243 ? 7.422 7.311 7.383 1.00 91.69 243 LEU A N 1
ATOM 1919 C CA . LEU A 1 243 ? 7.877 5.967 7.722 1.00 91.69 243 LEU A CA 1
ATOM 1920 C C . LEU A 1 243 ? 9.261 5.705 7.122 1.00 91.69 243 LEU A C 1
ATOM 1922 O O . LEU A 1 243 ? 9.465 5.776 5.910 1.00 91.69 243 LEU A O 1
ATOM 1926 N N . HIS A 1 244 ? 10.217 5.327 7.972 1.00 92.62 244 HIS A N 1
ATOM 1927 C CA . HIS A 1 244 ? 11.580 5.021 7.533 1.00 92.62 244 HIS A CA 1
ATOM 1928 C C . HIS A 1 244 ? 11.616 3.898 6.484 1.00 92.62 244 HIS A C 1
ATOM 1930 O O . HIS A 1 244 ? 12.355 3.996 5.510 1.00 92.62 244 HIS A O 1
ATOM 1936 N N . ALA A 1 245 ? 10.796 2.855 6.654 1.00 91.19 245 ALA A N 1
ATOM 1937 C CA . ALA A 1 245 ? 10.716 1.741 5.709 1.00 91.19 245 ALA A CA 1
ATOM 1938 C C . ALA A 1 245 ? 10.274 2.199 4.308 1.00 91.19 245 ALA A C 1
ATOM 1940 O O . ALA A 1 245 ? 10.872 1.795 3.315 1.00 91.19 245 ALA A O 1
ATOM 1941 N N . VAL A 1 246 ? 9.290 3.102 4.228 1.00 93.12 246 VAL A N 1
ATOM 1942 C CA . VAL A 1 246 ? 8.804 3.658 2.956 1.00 93.12 246 VAL A CA 1
ATOM 1943 C C . VAL A 1 246 ? 9.885 4.509 2.293 1.00 93.12 246 VAL A C 1
ATOM 1945 O O . VAL A 1 246 ? 10.177 4.306 1.116 1.00 93.12 246 VAL A O 1
ATOM 1948 N N . LYS A 1 247 ? 10.547 5.397 3.050 1.00 92.00 247 LYS A N 1
ATOM 1949 C CA . LYS A 1 247 ? 11.679 6.193 2.537 1.00 92.00 247 LYS A CA 1
ATOM 1950 C C . LYS A 1 247 ? 12.804 5.307 2.005 1.00 92.00 247 LYS A C 1
ATOM 1952 O O . LYS A 1 247 ? 13.332 5.554 0.925 1.00 92.00 247 LYS A O 1
ATOM 1957 N N . GLN A 1 248 ? 13.163 4.269 2.758 1.00 93.75 248 GLN A N 1
ATOM 1958 C CA . GLN A 1 248 ? 14.205 3.326 2.368 1.00 93.75 248 GLN A CA 1
ATOM 1959 C C . GLN A 1 248 ? 13.830 2.584 1.080 1.00 93.75 248 GLN A C 1
ATOM 1961 O O . GLN A 1 248 ? 14.666 2.464 0.188 1.00 93.75 248 GLN A O 1
ATOM 1966 N N . GLN A 1 249 ? 12.584 2.128 0.958 1.00 94.31 249 GLN A N 1
ATOM 1967 C CA . GLN A 1 249 ? 12.110 1.418 -0.227 1.00 94.31 249 GLN A CA 1
ATOM 1968 C C . GLN A 1 249 ? 12.060 2.326 -1.464 1.00 94.31 249 GLN A C 1
ATOM 1970 O O . GLN A 1 249 ? 12.537 1.945 -2.531 1.00 94.31 249 GLN A O 1
ATOM 1975 N N . GLN A 1 250 ? 11.574 3.563 -1.323 1.00 93.12 250 GLN A N 1
ATOM 1976 C CA . GLN A 1 250 ? 11.614 4.553 -2.404 1.00 93.12 250 GLN A CA 1
ATOM 1977 C C . GLN A 1 250 ? 13.047 4.866 -2.850 1.00 93.12 250 GLN A C 1
ATOM 1979 O O . GLN A 1 250 ? 13.304 4.980 -4.051 1.00 93.12 250 GLN A O 1
ATOM 1984 N N . GLN A 1 251 ? 13.991 4.958 -1.907 1.00 94.38 251 GLN A N 1
ATOM 1985 C CA . GLN A 1 251 ? 15.402 5.135 -2.239 1.00 94.38 251 GLN A CA 1
ATOM 1986 C C . GLN A 1 251 ? 15.935 3.940 -3.039 1.00 94.38 251 GLN A C 1
ATOM 1988 O O . GLN A 1 251 ? 16.554 4.143 -4.079 1.00 94.38 251 GLN A O 1
ATOM 1993 N N . GLN A 1 252 ? 15.632 2.705 -2.624 1.00 94.62 252 GLN A N 1
ATOM 1994 C CA . GLN A 1 252 ? 16.032 1.505 -3.370 1.00 94.62 252 GLN A CA 1
ATOM 1995 C C . GLN A 1 252 ? 15.472 1.494 -4.797 1.00 94.62 252 GLN A C 1
ATOM 1997 O O . GLN A 1 252 ? 16.186 1.141 -5.737 1.00 94.62 252 GLN A O 1
ATOM 2002 N N . PHE A 1 253 ? 14.220 1.916 -4.990 1.00 95.56 253 PHE A N 1
ATOM 2003 C CA . PHE A 1 253 ? 13.642 2.062 -6.325 1.00 95.56 253 PHE A CA 1
ATOM 2004 C C . PHE A 1 253 ? 14.354 3.130 -7.158 1.00 95.56 253 PHE A C 1
ATOM 2006 O O . PHE A 1 253 ? 14.632 2.900 -8.337 1.00 95.56 253 PHE A O 1
ATOM 2013 N N . SER A 1 254 ? 14.707 4.268 -6.554 1.00 95.31 254 SER A N 1
ATOM 2014 C CA . SER A 1 254 ? 15.496 5.303 -7.227 1.00 95.31 254 SER A CA 1
ATOM 2015 C C . SER A 1 254 ? 16.879 4.790 -7.639 1.00 95.31 254 SER A C 1
ATOM 2017 O O . SER A 1 254 ? 17.301 5.026 -8.774 1.00 95.31 254 SER A O 1
ATOM 2019 N N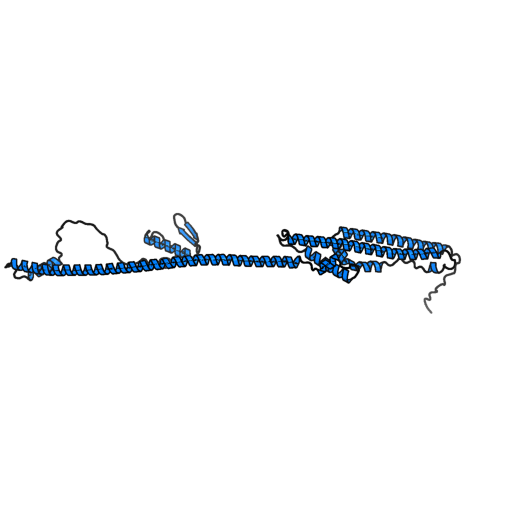 . ASP A 1 255 ? 17.553 4.040 -6.766 1.00 96.00 255 ASP A N 1
ATOM 2020 C CA . ASP A 1 255 ? 18.869 3.457 -7.039 1.00 96.00 255 ASP A CA 1
ATOM 2021 C C . ASP A 1 255 ? 18.792 2.424 -8.174 1.00 96.00 255 ASP A C 1
ATOM 2023 O O . ASP A 1 255 ? 19.607 2.452 -9.100 1.00 96.00 255 ASP A O 1
ATOM 2027 N N . LEU A 1 256 ? 17.782 1.544 -8.156 1.00 96.44 256 LEU A N 1
ATOM 2028 C CA . LEU A 1 256 ? 17.528 0.575 -9.229 1.00 96.44 256 LEU A CA 1
ATOM 2029 C C . LEU A 1 256 ? 17.253 1.270 -10.564 1.00 96.44 256 LEU A C 1
ATOM 2031 O O . LEU A 1 256 ? 17.823 0.883 -11.588 1.00 96.44 256 LEU A O 1
ATOM 2035 N N . ARG A 1 257 ? 16.423 2.319 -10.557 1.00 96.44 257 ARG A N 1
ATOM 2036 C CA . ARG A 1 257 ? 16.131 3.137 -11.740 1.00 96.44 257 ARG A CA 1
ATOM 2037 C C . ARG A 1 257 ? 17.409 3.744 -12.309 1.00 96.44 257 ARG A C 1
ATOM 2039 O O . ARG A 1 257 ? 17.642 3.655 -13.511 1.00 96.44 257 ARG A O 1
ATOM 2046 N N . GLU A 1 258 ? 18.248 4.345 -11.467 1.00 96.19 258 GLU A N 1
ATOM 2047 C CA . GLU A 1 258 ? 19.488 4.984 -11.912 1.00 96.19 258 GLU A CA 1
ATOM 2048 C C . GLU A 1 258 ? 20.489 3.965 -12.476 1.00 96.19 258 GLU A C 1
ATOM 2050 O O . GLU A 1 258 ? 21.082 4.193 -13.537 1.00 96.19 258 GLU A O 1
ATOM 2055 N N . GLN A 1 259 ? 20.656 2.827 -11.795 1.00 96.12 259 GLN A N 1
ATOM 2056 C CA . GLN A 1 259 ? 21.524 1.737 -12.239 1.00 96.12 259 GLN A CA 1
ATOM 2057 C C . GLN A 1 259 ? 21.072 1.185 -13.592 1.00 96.12 259 GLN A C 1
ATOM 2059 O O . GLN A 1 259 ? 21.890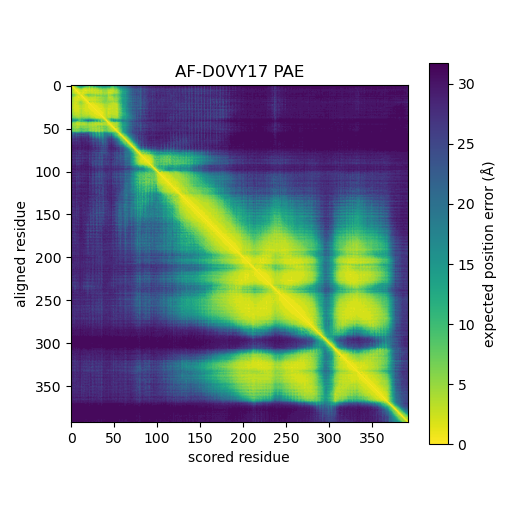 1.068 -14.510 1.00 96.12 259 GLN A O 1
ATOM 2064 N N . PHE A 1 260 ? 19.774 0.912 -13.747 1.00 97.44 260 PHE A N 1
ATOM 2065 C CA . PHE A 1 260 ? 19.224 0.427 -15.006 1.00 97.44 260 PHE A CA 1
ATOM 2066 C C . PHE A 1 260 ? 19.342 1.474 -16.119 1.00 97.44 260 PHE A C 1
ATOM 2068 O O . PHE A 1 260 ? 19.800 1.142 -17.208 1.00 97.44 260 PHE A O 1
ATOM 2075 N N . ALA A 1 261 ? 19.046 2.749 -15.846 1.00 96.75 261 ALA A N 1
ATOM 2076 C CA . ALA A 1 261 ? 19.193 3.832 -16.820 1.00 96.75 261 ALA A CA 1
ATOM 2077 C C . ALA A 1 261 ? 20.645 3.979 -17.312 1.00 96.75 261 ALA A C 1
ATOM 2079 O O . ALA A 1 261 ? 20.888 4.129 -18.510 1.00 96.75 261 ALA A O 1
ATOM 2080 N N . ARG A 1 262 ? 21.632 3.888 -16.407 1.00 95.69 262 ARG A N 1
ATOM 2081 C CA . ARG A 1 262 ? 23.063 3.895 -16.761 1.00 95.69 262 ARG A CA 1
ATOM 2082 C C . ARG A 1 262 ? 23.431 2.690 -17.628 1.00 95.69 262 ARG A C 1
ATOM 2084 O O . ARG A 1 262 ? 24.115 2.849 -18.639 1.00 95.69 262 ARG A O 1
ATOM 2091 N N . ARG A 1 263 ? 22.971 1.499 -17.245 1.00 95.81 263 ARG A N 1
ATOM 2092 C CA . ARG A 1 263 ? 23.228 0.241 -17.957 1.00 95.81 263 ARG A CA 1
ATOM 2093 C C . ARG A 1 263 ? 22.622 0.248 -19.360 1.00 95.81 263 ARG A C 1
ATOM 2095 O O . ARG A 1 263 ? 23.319 -0.063 -20.322 1.00 95.81 263 ARG A O 1
ATOM 2102 N N . LEU A 1 264 ? 21.362 0.660 -19.475 1.00 96.19 264 LEU A N 1
ATOM 2103 C CA . LEU A 1 264 ? 20.646 0.792 -20.739 1.00 96.19 264 LEU A CA 1
ATOM 2104 C C . LEU A 1 264 ? 21.343 1.789 -21.666 1.00 96.19 264 LEU A C 1
ATOM 2106 O O . LEU A 1 264 ? 21.584 1.471 -22.828 1.00 96.19 264 LEU A O 1
ATOM 2110 N N . ALA A 1 265 ? 21.726 2.961 -21.152 1.00 95.25 265 ALA A N 1
ATOM 2111 C CA . ALA A 1 265 ? 22.430 3.958 -21.949 1.00 95.25 265 ALA A CA 1
ATOM 2112 C C . ALA A 1 265 ? 23.794 3.452 -22.438 1.00 95.25 265 ALA A C 1
ATOM 2114 O O . ALA A 1 265 ? 24.122 3.594 -23.613 1.00 95.25 265 ALA A O 1
ATOM 2115 N N . SER A 1 266 ? 24.575 2.802 -21.572 1.00 95.25 266 SER A N 1
ATOM 2116 C CA . SER A 1 266 ? 25.852 2.212 -21.984 1.00 95.25 266 SER A CA 1
ATOM 2117 C C . SER A 1 266 ? 25.666 1.141 -23.062 1.00 95.25 266 SER A C 1
ATOM 2119 O O . SER A 1 266 ? 26.388 1.151 -24.059 1.00 95.25 266 SER A O 1
ATOM 2121 N N . HIS A 1 267 ? 24.670 0.264 -22.905 1.00 95.31 267 HIS A N 1
ATOM 2122 C CA . HIS A 1 267 ? 24.356 -0.772 -23.888 1.00 95.31 267 HIS A CA 1
ATOM 2123 C C . HIS A 1 267 ? 23.946 -0.184 -25.238 1.00 95.31 267 HIS A C 1
ATOM 2125 O O . HIS A 1 267 ? 24.523 -0.547 -26.258 1.00 95.31 267 HIS A O 1
ATOM 2131 N N . LEU A 1 268 ? 23.003 0.762 -25.257 1.00 94.25 268 LEU A N 1
ATOM 2132 C CA . LEU A 1 268 ? 22.546 1.395 -26.496 1.00 94.25 268 LEU A CA 1
ATOM 2133 C C . LEU A 1 268 ? 23.668 2.162 -27.195 1.00 94.25 268 LEU A C 1
ATOM 2135 O O . LEU A 1 268 ? 23.816 2.046 -28.408 1.00 94.25 268 LEU A O 1
ATOM 2139 N N . ASN A 1 269 ? 24.512 2.867 -26.442 1.00 94.12 269 ASN A N 1
ATOM 2140 C CA . ASN A 1 269 ? 25.677 3.530 -27.015 1.00 94.12 269 ASN A CA 1
ATOM 2141 C C . ASN A 1 269 ? 26.650 2.526 -27.656 1.00 94.12 269 ASN A C 1
ATOM 2143 O O . ASN A 1 269 ? 27.147 2.768 -28.753 1.00 94.12 269 ASN A O 1
ATOM 2147 N N . ASN A 1 270 ? 26.888 1.377 -27.014 1.00 93.25 270 ASN A N 1
ATOM 2148 C CA . ASN A 1 270 ? 27.717 0.314 -27.588 1.00 93.25 270 ASN A CA 1
ATOM 2149 C C . ASN A 1 270 ? 27.091 -0.283 -28.854 1.00 93.25 270 ASN A C 1
ATOM 2151 O O . ASN A 1 270 ? 27.814 -0.530 -29.814 1.00 93.25 270 ASN A O 1
ATOM 2155 N N . VAL A 1 271 ? 25.766 -0.471 -28.883 1.00 91.75 271 VAL A N 1
ATOM 2156 C CA . VAL A 1 271 ? 25.041 -0.909 -30.086 1.00 91.75 271 VAL A CA 1
ATOM 2157 C C . VAL A 1 271 ? 25.232 0.098 -31.222 1.00 91.75 271 VAL A C 1
ATOM 2159 O O . VAL A 1 271 ? 25.586 -0.311 -32.326 1.00 91.75 271 VAL A O 1
ATOM 2162 N N . PHE A 1 272 ? 25.090 1.402 -30.955 1.00 90.50 272 PHE A N 1
ATOM 2163 C CA . PHE A 1 272 ? 25.311 2.446 -31.963 1.00 90.50 272 PHE A CA 1
ATOM 2164 C C . PHE A 1 272 ? 26.745 2.424 -32.506 1.00 90.50 272 PHE A C 1
ATOM 2166 O O . PHE A 1 272 ? 26.939 2.470 -33.717 1.00 90.50 272 PHE A O 1
ATOM 2173 N N . VAL A 1 273 ? 27.748 2.296 -31.630 1.00 90.56 273 VAL A N 1
ATOM 2174 C CA . VAL A 1 273 ? 29.166 2.220 -32.024 1.00 90.56 273 VAL A CA 1
ATOM 2175 C C . VAL A 1 273 ? 29.460 0.965 -32.845 1.00 90.56 273 VAL A C 1
ATOM 2177 O O . VAL A 1 273 ? 30.125 1.053 -33.874 1.00 90.56 273 VAL A O 1
ATOM 2180 N N . GLN A 1 274 ? 28.982 -0.205 -32.412 1.00 87.94 274 GLN A N 1
ATOM 2181 C CA . GLN A 1 274 ? 29.203 -1.466 -33.125 1.00 87.94 274 GLN A CA 1
ATOM 2182 C C . GLN A 1 274 ? 28.586 -1.427 -34.522 1.00 87.94 274 GLN A C 1
ATOM 2184 O O . GLN A 1 274 ? 29.266 -1.757 -35.492 1.00 87.94 274 GLN A O 1
ATOM 2189 N N . GLN A 1 275 ? 27.343 -0.953 -34.626 1.00 84.88 275 GLN A N 1
ATOM 2190 C CA . GLN A 1 275 ? 26.654 -0.806 -35.906 1.00 84.88 275 GLN A CA 1
ATOM 2191 C C . GLN A 1 275 ? 27.350 0.218 -36.811 1.00 84.88 275 GLN A C 1
ATOM 2193 O O . GLN A 1 275 ? 27.524 -0.038 -37.999 1.00 84.88 275 GLN A O 1
ATOM 2198 N N . PHE A 1 276 ? 27.809 1.346 -36.259 1.00 85.25 276 PHE A N 1
ATOM 2199 C CA . PHE A 1 276 ? 28.591 2.330 -37.008 1.00 85.25 276 PHE A CA 1
ATOM 2200 C C . PHE A 1 276 ? 29.886 1.722 -37.570 1.00 85.25 276 PHE A C 1
ATOM 2202 O O . PHE A 1 276 ? 30.165 1.874 -38.756 1.00 85.25 276 PHE A O 1
ATOM 2209 N N . ILE A 1 277 ? 30.650 0.986 -36.754 1.00 85.75 277 ILE A N 1
ATOM 2210 C CA . ILE A 1 277 ? 31.896 0.326 -37.185 1.00 85.75 277 ILE A CA 1
ATOM 2211 C C . ILE A 1 277 ? 31.626 -0.726 -38.270 1.00 85.75 277 ILE A C 1
ATOM 2213 O O . ILE A 1 277 ? 32.432 -0.882 -39.187 1.00 85.75 277 ILE A O 1
ATOM 2217 N N . GLU A 1 278 ? 30.530 -1.478 -38.167 1.00 84.06 278 GLU A N 1
ATOM 2218 C CA . GLU A 1 278 ? 30.157 -2.492 -39.157 1.00 84.06 278 GLU A CA 1
ATOM 2219 C C . GLU A 1 278 ? 29.827 -1.856 -40.516 1.00 84.06 278 GLU A C 1
ATOM 2221 O O . GLU A 1 278 ? 30.417 -2.236 -41.528 1.00 84.06 278 GLU A O 1
ATOM 2226 N N . LEU A 1 279 ? 29.008 -0.799 -40.524 1.00 80.62 279 LEU A N 1
ATOM 2227 C CA . LEU A 1 279 ? 28.698 -0.032 -41.736 1.00 80.62 279 LEU A CA 1
ATOM 2228 C C . LEU A 1 279 ? 29.949 0.655 -42.315 1.00 80.62 279 LEU A C 1
ATOM 2230 O O . LEU A 1 279 ? 30.149 0.685 -43.530 1.00 80.62 279 LEU A O 1
ATOM 2234 N N . GLU A 1 280 ? 30.845 1.153 -41.460 1.00 79.00 280 GLU A N 1
ATOM 2235 C CA . GLU A 1 280 ? 32.101 1.779 -41.881 1.00 79.00 280 GLU A CA 1
ATOM 2236 C C . GLU A 1 280 ? 33.073 0.784 -42.547 1.00 79.00 280 GLU A C 1
ATOM 2238 O O . GLU A 1 280 ? 33.790 1.139 -43.495 1.00 79.00 280 GLU A O 1
ATOM 2243 N N . LYS A 1 281 ? 33.099 -0.474 -42.089 1.00 79.31 281 LYS A N 1
ATOM 2244 C CA . LYS A 1 281 ? 33.877 -1.547 -42.727 1.00 79.31 281 LYS A CA 1
ATOM 2245 C C . LYS A 1 281 ? 33.343 -1.867 -44.117 1.00 79.31 281 LYS A C 1
ATOM 2247 O O . LYS A 1 281 ? 34.146 -1.975 -45.042 1.00 79.31 281 LYS A O 1
ATOM 2252 N N . ASP A 1 282 ? 32.027 -1.954 -44.284 1.00 71.88 282 ASP A N 1
ATOM 2253 C CA . ASP A 1 282 ? 31.405 -2.192 -45.591 1.00 71.88 282 ASP A CA 1
ATOM 2254 C C . ASP A 1 282 ? 31.722 -1.066 -46.587 1.00 71.88 282 ASP A C 1
ATOM 2256 O O . ASP A 1 282 ? 32.108 -1.328 -47.731 1.00 71.88 282 ASP A O 1
ATOM 2260 N N . LEU A 1 283 ? 31.678 0.188 -46.129 1.00 70.81 283 LEU A N 1
ATOM 2261 C CA . LEU A 1 283 ? 32.119 1.360 -46.895 1.00 70.81 283 LEU A CA 1
ATOM 2262 C C . LEU A 1 283 ? 33.599 1.292 -47.283 1.00 70.81 283 LEU A C 1
ATOM 2264 O O . LEU A 1 283 ? 33.962 1.538 -48.435 1.00 70.81 283 LEU A O 1
ATOM 2268 N N . THR A 1 284 ? 34.468 0.930 -46.340 1.00 67.62 284 THR A N 1
ATOM 2269 C CA . THR A 1 284 ? 35.915 0.839 -46.581 1.00 67.62 284 THR A CA 1
ATOM 2270 C C . THR A 1 284 ? 36.254 -0.298 -47.545 1.00 67.62 284 THR A C 1
ATOM 2272 O O . THR A 1 284 ? 37.060 -0.103 -48.452 1.00 67.62 284 THR A O 1
ATOM 2275 N N . ASN A 1 285 ? 35.590 -1.449 -47.425 1.00 65.44 285 ASN A N 1
ATOM 2276 C CA . ASN A 1 285 ? 35.723 -2.560 -48.364 1.00 65.44 285 ASN A CA 1
ATOM 2277 C C . ASN A 1 285 ? 35.293 -2.135 -49.774 1.00 65.44 285 ASN A C 1
ATOM 2279 O O . ASN A 1 285 ? 36.027 -2.365 -50.734 1.00 65.44 285 ASN A O 1
ATOM 2283 N N . ARG A 1 286 ? 34.155 -1.437 -49.908 1.00 62.19 286 ARG A N 1
ATOM 2284 C CA . ARG A 1 286 ? 33.689 -0.890 -51.194 1.00 62.19 286 ARG A CA 1
ATOM 2285 C C . ARG A 1 286 ? 34.706 0.088 -51.794 1.00 62.19 286 ARG A C 1
ATOM 2287 O O . ARG A 1 286 ? 35.038 -0.032 -52.972 1.00 62.19 286 ARG A O 1
ATOM 2294 N N . SER A 1 287 ? 35.250 0.996 -50.984 1.00 60.91 287 SER A N 1
ATOM 2295 C CA . SER A 1 287 ? 36.295 1.953 -51.382 1.00 60.91 287 SER A CA 1
ATOM 2296 C C . SER A 1 287 ? 37.618 1.269 -51.789 1.00 60.91 287 SER A C 1
ATOM 2298 O O . SER A 1 287 ? 38.271 1.673 -52.753 1.00 60.91 287 SER A O 1
ATOM 2300 N N . TYR A 1 288 ? 37.994 0.170 -51.128 1.00 57.34 288 TYR A N 1
ATOM 2301 C CA . TYR A 1 288 ? 39.178 -0.623 -51.473 1.00 57.34 288 TYR A CA 1
ATOM 2302 C C . TYR A 1 288 ? 39.055 -1.290 -52.855 1.00 57.34 288 TYR A C 1
ATOM 2304 O O . TYR A 1 288 ? 39.961 -1.163 -53.678 1.00 57.34 288 TYR A O 1
ATOM 2312 N N . TYR A 1 289 ? 37.913 -1.907 -53.180 1.00 52.75 289 TYR A N 1
ATOM 2313 C CA . TYR A 1 289 ? 37.677 -2.457 -54.527 1.00 52.75 289 TYR A CA 1
ATOM 2314 C C . TYR A 1 289 ? 37.708 -1.379 -55.627 1.00 52.75 289 TYR A C 1
ATOM 2316 O O . TYR A 1 289 ? 38.131 -1.645 -56.757 1.00 52.75 289 TYR A O 1
ATOM 2324 N N . LEU A 1 290 ? 37.307 -0.150 -55.287 1.00 53.97 290 LEU A N 1
ATOM 2325 C CA . LEU A 1 290 ? 37.368 1.022 -56.162 1.00 53.97 290 LEU A CA 1
ATOM 2326 C C . LEU A 1 290 ? 38.807 1.500 -56.431 1.00 53.97 290 LEU A C 1
ATOM 2328 O O . LEU A 1 290 ? 39.087 1.940 -57.544 1.00 53.97 290 LEU A O 1
ATOM 2332 N N . SER A 1 291 ? 39.726 1.383 -55.465 1.00 53.41 291 SER A N 1
ATOM 2333 C CA . SER A 1 291 ? 41.122 1.833 -55.619 1.00 53.41 291 SER A CA 1
ATOM 2334 C C . SER A 1 291 ? 42.050 0.795 -56.270 1.00 53.41 291 SER A C 1
ATOM 2336 O O . SER A 1 291 ? 42.945 1.173 -57.025 1.00 53.41 291 SER A O 1
ATOM 2338 N N . VAL A 1 292 ? 41.817 -0.506 -56.058 1.00 52.59 292 VAL A N 1
ATOM 2339 C CA . VAL A 1 292 ? 42.647 -1.589 -56.634 1.00 52.59 292 VAL A CA 1
ATOM 2340 C C . VAL A 1 292 ? 42.362 -1.829 -58.125 1.00 52.59 292 VAL A C 1
ATOM 2342 O O . VAL A 1 292 ? 43.249 -2.232 -58.873 1.00 52.59 292 VAL A O 1
ATOM 2345 N N . SER A 1 293 ? 41.160 -1.506 -58.611 1.00 50.03 293 SER A N 1
ATOM 2346 C CA . SER A 1 293 ? 40.757 -1.748 -60.010 1.00 50.03 293 SER A CA 1
ATOM 2347 C C . SER A 1 293 ? 41.391 -0.792 -61.041 1.00 50.03 293 SER A C 1
ATOM 2349 O O . SER A 1 293 ? 41.022 -0.832 -62.216 1.00 50.03 293 SER A O 1
ATOM 2351 N N . GLY A 1 294 ? 42.311 0.084 -60.619 1.00 46.72 294 GLY A N 1
ATOM 2352 C CA . GLY A 1 294 ? 42.914 1.139 -61.439 1.00 46.72 294 GLY A CA 1
ATOM 2353 C C . GLY A 1 294 ? 44.226 0.796 -62.157 1.00 46.72 294 GLY A C 1
ATOM 2354 O O . GLY A 1 294 ? 44.753 1.684 -62.825 1.00 46.72 294 GLY A O 1
ATOM 2355 N N . HIS A 1 295 ? 44.778 -0.422 -62.030 1.00 46.56 295 HIS A N 1
ATOM 2356 C CA . HIS A 1 295 ? 46.114 -0.722 -62.583 1.00 46.56 295 HIS A CA 1
ATOM 2357 C C . HIS A 1 295 ? 46.160 -1.647 -63.814 1.00 46.56 295 HIS A C 1
ATOM 2359 O O . HIS A 1 295 ? 47.072 -1.490 -64.622 1.00 46.56 295 HIS A O 1
ATOM 2365 N N . ASP A 1 296 ? 45.166 -2.509 -64.052 1.00 40.12 296 ASP A N 1
ATOM 2366 C CA . ASP A 1 296 ? 45.213 -3.460 -65.175 1.00 40.12 296 ASP A CA 1
ATOM 2367 C C . ASP A 1 296 ? 44.155 -3.151 -66.242 1.00 40.12 296 ASP A C 1
ATOM 2369 O O . ASP A 1 296 ? 42.957 -3.124 -65.978 1.00 40.12 296 ASP A O 1
ATOM 2373 N N . GLN A 1 297 ? 44.596 -2.965 -67.490 1.00 46.97 297 GLN A N 1
ATOM 2374 C CA . GLN A 1 297 ? 43.795 -2.547 -68.657 1.00 46.97 297 GLN A CA 1
ATOM 2375 C C . GLN A 1 297 ? 42.675 -3.531 -69.084 1.00 46.97 297 GLN A C 1
ATOM 2377 O O . GLN A 1 297 ? 42.062 -3.340 -70.130 1.00 46.97 297 GLN A O 1
ATOM 2382 N N . SER A 1 298 ? 42.375 -4.571 -68.295 1.00 42.09 298 SER A N 1
ATOM 2383 C CA . SER A 1 298 ? 41.261 -5.512 -68.524 1.00 42.09 298 SER A CA 1
ATOM 2384 C C . SER A 1 298 ? 40.033 -5.278 -67.625 1.00 42.09 298 SER A C 1
ATOM 2386 O O . SER A 1 298 ? 39.037 -5.984 -67.763 1.00 42.09 298 SER A O 1
ATOM 2388 N N . SER A 1 299 ? 40.050 -4.294 -66.718 1.00 44.44 299 SER A N 1
ATOM 2389 C CA . SER A 1 299 ? 38.983 -4.061 -65.723 1.00 44.44 299 SER A CA 1
ATOM 2390 C C . SER A 1 299 ? 37.955 -2.978 -66.103 1.00 44.44 299 SER A C 1
ATOM 2392 O O . SER A 1 299 ? 37.172 -2.540 -65.257 1.00 44.44 299 SER A O 1
ATOM 2394 N N . THR A 1 300 ? 37.888 -2.548 -67.367 1.00 47.25 300 THR A N 1
ATOM 2395 C CA . THR A 1 300 ? 36.927 -1.519 -67.819 1.00 47.25 300 THR A CA 1
ATOM 2396 C C . THR A 1 300 ? 35.464 -1.978 -67.761 1.00 47.25 300 THR A C 1
ATOM 2398 O O . THR A 1 300 ? 34.578 -1.145 -67.596 1.00 47.25 300 THR A O 1
ATOM 2401 N N . LEU A 1 301 ? 35.173 -3.287 -67.777 1.00 42.81 301 LEU A N 1
ATOM 2402 C CA . LEU A 1 301 ? 33.801 -3.782 -67.571 1.00 42.81 301 LEU A CA 1
ATOM 2403 C C . LEU A 1 301 ? 33.334 -3.720 -66.104 1.00 42.81 301 LEU A C 1
ATOM 2405 O O . LEU A 1 301 ? 32.145 -3.517 -65.854 1.00 42.81 301 LEU A O 1
ATOM 2409 N N . ALA A 1 302 ? 34.238 -3.842 -65.126 1.00 46.38 302 ALA A N 1
ATOM 2410 C CA . ALA A 1 302 ? 33.867 -3.817 -63.706 1.00 46.38 302 ALA A CA 1
ATOM 2411 C C . ALA A 1 302 ? 33.475 -2.402 -63.239 1.00 46.38 302 ALA A C 1
ATOM 2413 O O . ALA A 1 302 ? 32.541 -2.245 -62.451 1.00 46.38 302 ALA A O 1
ATOM 2414 N N . GLN A 1 303 ? 34.108 -1.363 -63.797 1.00 45.78 303 GLN A N 1
ATOM 2415 C CA . GLN A 1 303 ? 33.831 0.046 -63.477 1.00 45.78 303 GLN A CA 1
ATOM 2416 C C . GLN A 1 303 ? 32.418 0.500 -63.890 1.00 45.78 303 GLN A C 1
ATOM 2418 O O . GLN A 1 303 ? 31.808 1.343 -63.224 1.00 45.78 303 GLN A O 1
ATOM 2423 N N . HIS A 1 304 ? 31.854 -0.090 -64.949 1.00 41.91 304 HIS A N 1
ATOM 2424 C CA . HIS A 1 304 ? 30.495 0.217 -65.408 1.00 41.91 304 HIS A CA 1
ATOM 2425 C C . HIS A 1 304 ? 29.396 -0.547 -64.654 1.00 41.91 304 HIS A C 1
ATOM 2427 O O . HIS A 1 304 ? 28.249 -0.107 -64.669 1.00 41.91 304 HIS A O 1
ATOM 2433 N N . SER A 1 305 ? 29.741 -1.622 -63.937 1.00 41.91 305 SER A N 1
ATOM 2434 C CA . SER A 1 305 ? 28.780 -2.475 -63.216 1.00 41.91 305 SER A CA 1
ATOM 2435 C C . SER A 1 305 ? 28.406 -1.997 -61.804 1.00 41.91 305 SER A C 1
ATOM 2437 O O . SER A 1 305 ? 27.463 -2.517 -61.215 1.00 41.91 305 SER A O 1
ATOM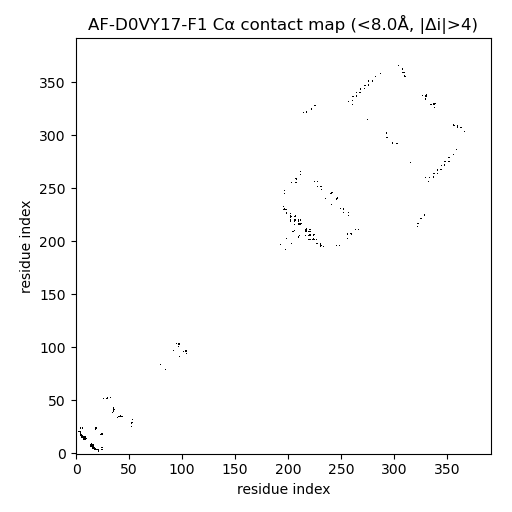 2439 N N . ILE A 1 306 ? 29.103 -0.996 -61.249 1.00 54.72 306 ILE A N 1
ATOM 2440 C CA . ILE A 1 306 ? 28.814 -0.492 -59.896 1.00 54.72 306 ILE A CA 1
ATOM 2441 C C . ILE A 1 306 ? 27.569 0.393 -59.945 1.00 54.72 306 ILE A C 1
ATOM 2443 O O . ILE A 1 306 ? 27.620 1.518 -60.442 1.00 54.72 306 ILE A O 1
ATOM 2447 N N . GLU A 1 307 ? 26.444 -0.095 -59.442 1.00 55.50 307 GLU A N 1
ATOM 2448 C CA . GLU A 1 307 ? 25.206 0.676 -59.362 1.00 55.50 307 GLU A CA 1
ATOM 2449 C C . GLU A 1 307 ? 25.413 1.956 -58.523 1.00 55.50 307 GLU A C 1
ATOM 2451 O O . GLU A 1 307 ? 26.010 1.927 -57.441 1.00 55.50 307 GLU A O 1
ATOM 2456 N N . LEU A 1 308 ? 24.973 3.106 -59.051 1.00 65.50 308 LEU A N 1
ATOM 2457 C CA . LEU A 1 308 ? 24.986 4.399 -58.353 1.00 65.50 308 LEU A CA 1
ATOM 2458 C C . LEU A 1 308 ? 23.821 4.432 -57.360 1.00 65.50 308 LEU A C 1
ATOM 2460 O O . LEU A 1 308 ? 22.826 5.122 -57.564 1.00 65.50 308 LEU A O 1
ATOM 2464 N N . THR A 1 309 ? 23.941 3.653 -56.293 1.00 67.69 309 THR A N 1
ATOM 2465 C CA . THR A 1 309 ? 22.936 3.556 -55.237 1.00 67.69 309 THR A CA 1
ATOM 2466 C C . THR A 1 309 ? 23.573 3.834 -53.882 1.00 67.69 309 THR A C 1
ATOM 2468 O O . THR A 1 309 ? 24.662 3.335 -53.570 1.00 67.69 309 THR A O 1
ATOM 2471 N N . LEU A 1 310 ? 22.895 4.670 -53.090 1.00 74.88 310 LEU A N 1
ATOM 2472 C CA . LEU A 1 310 ? 23.220 4.867 -51.680 1.00 74.88 310 LEU A CA 1
ATOM 2473 C C . LEU A 1 310 ? 22.908 3.577 -50.900 1.00 74.88 310 LEU A C 1
ATOM 2475 O O . LEU A 1 310 ? 21.943 2.885 -51.246 1.00 74.88 310 LEU A O 1
ATOM 2479 N N . PRO A 1 311 ? 23.696 3.237 -49.867 1.00 76.44 311 PRO A N 1
ATOM 2480 C CA . PRO A 1 311 ? 23.406 2.102 -48.996 1.00 76.44 311 PRO A CA 1
ATOM 2481 C C . PRO A 1 311 ? 22.017 2.197 -48.347 1.00 76.44 311 PRO A C 1
ATOM 2483 O O . PRO A 1 311 ? 21.526 3.280 -48.031 1.00 76.44 311 PRO A O 1
ATOM 2486 N N . ASN A 1 312 ? 21.364 1.048 -48.152 1.00 79.31 312 ASN A N 1
ATOM 2487 C CA . ASN A 1 312 ? 20.062 0.981 -47.492 1.00 79.31 312 ASN A CA 1
ATOM 2488 C C . ASN A 1 312 ? 20.223 0.765 -45.979 1.00 79.31 312 ASN A C 1
ATOM 2490 O O . ASN A 1 312 ? 20.581 -0.328 -45.545 1.00 79.31 312 ASN A O 1
ATOM 2494 N N . HIS A 1 313 ? 19.855 1.772 -45.185 1.00 80.62 313 HIS A N 1
ATOM 2495 C CA . HIS A 1 313 ? 19.926 1.750 -43.714 1.00 80.62 313 HIS A CA 1
ATOM 2496 C C . HIS A 1 313 ? 18.664 1.223 -43.021 1.00 80.62 313 HIS A C 1
ATOM 2498 O O . HIS A 1 313 ? 18.573 1.199 -41.794 1.00 80.62 313 HIS A O 1
ATOM 2504 N N . HIS A 1 314 ? 17.658 0.774 -43.774 1.00 83.19 314 HIS A N 1
ATOM 2505 C CA . HIS A 1 314 ? 16.410 0.273 -43.197 1.00 83.19 314 HIS A CA 1
ATOM 2506 C C . HIS A 1 314 ? 16.601 -0.909 -42.219 1.00 83.19 314 HIS A C 1
ATOM 2508 O O . HIS A 1 314 ? 15.931 -0.918 -41.181 1.00 83.19 314 HIS A O 1
ATOM 2514 N N . PRO A 1 315 ? 17.466 -1.914 -42.476 1.00 82.12 315 PRO A N 1
ATOM 2515 C CA . PRO A 1 315 ? 17.690 -3.003 -41.520 1.00 82.12 315 PRO A CA 1
ATOM 2516 C C . PRO A 1 315 ? 18.228 -2.497 -40.175 1.00 82.12 315 PRO A C 1
ATOM 2518 O O . PRO A 1 315 ? 17.746 -2.922 -39.129 1.00 82.12 315 PRO A O 1
ATOM 2521 N N . PHE A 1 316 ? 19.134 -1.516 -40.211 1.00 80.19 316 PHE A N 1
ATOM 2522 C CA . PHE A 1 316 ? 19.702 -0.868 -39.030 1.00 80.19 316 PHE A CA 1
ATOM 2523 C C . PHE A 1 316 ? 18.621 -0.191 -38.177 1.00 80.19 316 PHE A C 1
ATOM 2525 O O . PHE A 1 316 ? 18.487 -0.484 -36.988 1.00 80.19 316 PHE A O 1
ATOM 2532 N N . HIS A 1 317 ? 17.787 0.655 -38.789 1.00 84.62 317 HIS A N 1
ATOM 2533 C CA . HIS A 1 317 ? 16.713 1.335 -38.063 1.00 84.62 317 HIS A CA 1
ATOM 2534 C C . HIS A 1 317 ? 15.685 0.348 -37.505 1.00 84.62 317 HIS A C 1
ATOM 2536 O O . HIS A 1 317 ? 15.218 0.513 -36.378 1.00 84.62 317 HIS A O 1
ATOM 2542 N N . ARG A 1 318 ? 15.357 -0.703 -38.267 1.00 87.62 318 ARG A N 1
ATOM 2543 C CA . ARG A 1 318 ? 14.430 -1.752 -37.831 1.00 87.62 318 ARG A CA 1
ATOM 2544 C C . ARG A 1 318 ? 14.940 -2.463 -36.580 1.00 87.62 318 ARG A C 1
ATOM 2546 O O . ARG A 1 318 ? 14.160 -2.697 -35.662 1.00 87.62 318 ARG A O 1
ATOM 2553 N N . ASP A 1 319 ? 16.227 -2.781 -36.521 1.00 85.94 319 ASP A N 1
ATOM 2554 C CA . ASP A 1 319 ? 16.801 -3.511 -35.392 1.00 85.94 319 ASP A CA 1
ATOM 2555 C C . ASP A 1 319 ? 16.848 -2.662 -34.109 1.00 85.94 319 ASP A C 1
ATOM 2557 O O . ASP A 1 319 ? 16.814 -3.213 -33.010 1.00 85.94 319 ASP A O 1
ATOM 2561 N N . LEU A 1 320 ? 16.835 -1.329 -34.224 1.00 88.81 320 LEU A N 1
ATOM 2562 C CA . LEU A 1 320 ? 16.724 -0.411 -33.085 1.00 88.81 320 LEU A CA 1
ATOM 2563 C C . LEU A 1 320 ? 15.295 -0.274 -32.538 1.00 88.81 320 LEU A C 1
ATOM 2565 O O . LEU A 1 320 ? 15.130 0.031 -31.355 1.00 88.81 320 LEU A O 1
ATOM 2569 N N . LEU A 1 321 ? 14.259 -0.553 -33.341 1.00 91.25 321 LEU A N 1
ATOM 2570 C CA . LEU A 1 321 ? 12.855 -0.433 -32.911 1.00 91.25 321 LEU A CA 1
ATOM 2571 C C . LEU A 1 321 ? 12.518 -1.312 -31.704 1.00 91.25 321 LEU A C 1
ATOM 2573 O O . LEU A 1 321 ? 11.644 -0.960 -30.913 1.00 91.25 321 LEU A O 1
ATOM 2577 N N . ARG A 1 322 ? 13.241 -2.420 -31.507 1.00 92.00 322 ARG A N 1
ATOM 2578 C CA . ARG A 1 322 ? 13.065 -3.297 -30.339 1.00 92.00 322 ARG A CA 1
ATOM 2579 C C . ARG A 1 322 ? 13.312 -2.587 -29.002 1.00 92.00 322 ARG A C 1
ATOM 2581 O O . ARG A 1 322 ? 12.792 -3.021 -27.983 1.00 92.00 322 ARG A O 1
ATOM 2588 N N . TYR A 1 323 ? 14.065 -1.486 -29.003 1.00 94.06 323 TYR A N 1
ATOM 2589 C CA . TYR A 1 323 ? 14.352 -0.686 -27.811 1.00 94.06 323 TYR A CA 1
ATOM 2590 C C . TYR A 1 323 ? 13.410 0.511 -27.630 1.00 94.06 323 TYR A C 1
ATOM 2592 O O . TYR A 1 323 ? 13.584 1.261 -26.673 1.00 94.06 323 TYR A O 1
ATOM 2600 N N . ALA A 1 324 ? 12.417 0.714 -28.505 1.00 93.44 324 ALA A N 1
ATOM 2601 C CA . ALA A 1 324 ? 11.571 1.912 -28.498 1.00 93.44 324 ALA A CA 1
ATOM 2602 C C . ALA A 1 324 ? 10.901 2.170 -27.136 1.00 93.44 324 ALA A C 1
ATOM 2604 O O . ALA A 1 324 ? 10.982 3.281 -26.617 1.00 93.44 324 ALA A O 1
ATOM 2605 N N . LYS A 1 325 ? 10.330 1.130 -26.513 1.00 94.81 325 LYS A N 1
ATOM 2606 C CA . LYS A 1 325 ? 9.702 1.231 -25.183 1.00 94.81 325 LYS A CA 1
ATOM 2607 C C . LYS A 1 325 ? 10.702 1.594 -24.084 1.00 94.81 325 LYS A C 1
ATOM 2609 O O . LYS A 1 325 ? 10.409 2.412 -23.223 1.00 94.81 325 LYS A O 1
ATOM 2614 N N . LEU A 1 326 ? 11.908 1.029 -24.137 1.00 94.88 326 LEU A N 1
ATOM 2615 C CA . LEU A 1 326 ? 12.972 1.339 -23.178 1.00 94.88 326 LEU A CA 1
ATOM 2616 C C . LEU A 1 326 ? 13.530 2.758 -23.370 1.00 94.88 326 LEU A C 1
ATOM 2618 O O . LEU A 1 326 ? 13.893 3.409 -22.395 1.00 94.88 326 LEU A O 1
ATOM 2622 N N . MET A 1 327 ? 13.563 3.261 -24.606 1.00 94.12 327 MET A N 1
ATOM 2623 C CA . MET A 1 327 ? 13.915 4.654 -24.899 1.00 94.12 327 MET A CA 1
ATOM 2624 C C . MET A 1 327 ? 12.851 5.635 -24.401 1.00 94.12 327 MET A C 1
ATOM 2626 O O . MET A 1 327 ? 13.198 6.684 -23.862 1.00 94.12 327 MET A O 1
ATOM 2630 N N . GLU A 1 328 ? 11.568 5.296 -24.538 1.00 94.12 328 GLU A N 1
ATOM 2631 C CA . GLU A 1 328 ? 10.466 6.073 -23.963 1.00 94.12 328 GLU A CA 1
ATOM 2632 C C . GLU A 1 328 ? 10.526 6.081 -22.430 1.00 94.12 328 GLU A C 1
ATOM 2634 O O . GLU A 1 328 ? 10.453 7.143 -21.810 1.00 94.12 328 GLU A O 1
ATOM 2639 N N . TRP A 1 329 ? 10.758 4.917 -21.819 1.00 96.00 329 TRP A N 1
ATOM 2640 C CA . TRP A 1 329 ? 10.990 4.803 -20.382 1.00 96.00 329 TRP A CA 1
ATOM 2641 C C . TRP A 1 329 ? 12.158 5.688 -19.927 1.00 96.00 329 TRP A C 1
ATOM 2643 O O . TRP A 1 329 ? 12.022 6.446 -18.965 1.00 96.00 329 TRP A O 1
ATOM 2653 N N . LEU A 1 330 ? 13.288 5.656 -20.644 1.00 95.19 330 LEU A N 1
ATOM 2654 C CA . LEU A 1 330 ? 14.461 6.476 -20.333 1.00 95.19 330 LEU A CA 1
ATOM 2655 C C . LEU A 1 330 ? 14.162 7.974 -20.469 1.00 95.19 330 LEU A C 1
ATOM 2657 O O . LEU A 1 330 ? 14.559 8.751 -19.609 1.00 95.19 330 LEU A O 1
ATOM 2661 N N . LYS A 1 331 ? 13.413 8.383 -21.498 1.00 94.75 331 LYS A N 1
ATOM 2662 C CA . LYS A 1 331 ? 12.985 9.777 -21.691 1.00 94.75 331 LYS A CA 1
ATOM 2663 C C . LYS A 1 331 ? 12.182 10.305 -20.499 1.00 94.75 331 LYS A C 1
ATOM 2665 O O . LYS A 1 331 ? 12.378 11.451 -20.101 1.00 94.75 331 LYS A O 1
ATOM 2670 N N . ASN A 1 332 ? 11.296 9.478 -19.947 1.00 92.38 332 ASN A N 1
ATOM 2671 C CA . ASN A 1 332 ? 10.423 9.858 -18.836 1.00 92.38 332 ASN A CA 1
ATOM 2672 C C . ASN A 1 332 ? 11.134 9.810 -17.473 1.00 92.38 332 ASN A C 1
ATOM 2674 O O . ASN A 1 332 ? 10.706 10.479 -16.536 1.00 92.38 332 ASN A O 1
ATOM 2678 N N . THR A 1 333 ? 12.208 9.027 -17.347 1.00 91.88 333 THR A N 1
ATOM 2679 C CA . THR A 1 333 ? 12.909 8.808 -16.070 1.00 91.88 333 THR A CA 1
ATOM 2680 C C . THR A 1 333 ? 14.192 9.609 -15.918 1.00 91.88 333 THR A C 1
ATOM 2682 O O . THR A 1 333 ? 14.476 10.096 -14.825 1.00 91.88 333 THR A O 1
ATOM 2685 N N . ASP A 1 334 ? 14.968 9.735 -16.993 1.00 91.94 334 ASP A N 1
ATOM 2686 C CA . ASP A 1 334 ? 16.249 10.429 -17.037 1.00 91.94 334 ASP A CA 1
ATOM 2687 C C . ASP A 1 334 ? 16.453 11.068 -18.418 1.00 91.94 334 ASP A C 1
ATOM 2689 O O . ASP A 1 334 ? 17.078 10.515 -19.334 1.00 91.94 334 ASP A O 1
ATOM 2693 N N . TYR A 1 335 ? 15.922 12.283 -18.548 1.00 92.62 335 TYR A N 1
ATOM 2694 C CA . TYR A 1 335 ? 15.995 13.050 -19.785 1.00 92.62 335 TYR A CA 1
ATOM 2695 C C . TYR A 1 335 ? 17.441 13.348 -20.214 1.00 92.62 335 TYR A C 1
ATOM 2697 O O . TYR A 1 335 ? 17.730 13.378 -21.408 1.00 92.62 335 TYR A O 1
ATOM 2705 N N . GLY A 1 336 ? 18.368 13.514 -19.263 1.00 92.94 336 GLY A N 1
ATOM 2706 C CA . GLY A 1 336 ? 19.770 13.807 -19.565 1.00 92.94 336 GLY A CA 1
ATOM 2707 C C . GLY A 1 336 ? 20.457 12.649 -20.291 1.00 92.94 336 GLY A C 1
ATOM 2708 O O . GLY A 1 336 ? 21.126 12.859 -21.307 1.00 92.94 336 GLY A O 1
ATOM 2709 N N . LYS A 1 337 ? 20.247 11.409 -19.827 1.00 92.62 337 LYS A N 1
ATOM 2710 C CA . LYS A 1 337 ? 20.760 10.212 -20.517 1.00 92.62 337 LYS A CA 1
ATOM 2711 C C . LYS A 1 337 ? 20.091 10.007 -21.878 1.00 92.62 337 LYS A C 1
ATOM 2713 O O . LYS A 1 337 ? 20.781 9.674 -22.842 1.00 92.62 337 LYS A O 1
ATOM 2718 N N . TYR A 1 338 ? 18.782 10.240 -21.977 1.00 95.62 338 TYR A N 1
ATOM 2719 C CA . TYR A 1 338 ? 18.050 10.175 -23.246 1.00 95.62 338 TYR A CA 1
ATOM 2720 C C . TYR A 1 338 ? 18.587 11.178 -24.283 1.00 95.62 338 TYR A C 1
ATOM 2722 O O . TYR A 1 338 ? 18.849 10.814 -25.434 1.00 95.62 338 TYR A O 1
ATOM 2730 N N . GLU A 1 339 ? 18.792 12.434 -23.883 1.00 95.12 339 GLU A N 1
ATOM 2731 C CA . GLU A 1 339 ? 19.318 13.479 -24.762 1.00 95.12 339 GLU A CA 1
ATOM 2732 C C . GLU A 1 339 ? 20.745 13.150 -25.218 1.00 95.12 339 GLU A C 1
ATOM 2734 O O . GLU A 1 339 ? 21.055 13.259 -26.407 1.00 95.12 339 GLU A O 1
ATOM 2739 N N . GLY A 1 340 ? 21.598 12.688 -24.296 1.00 93.94 340 GLY A N 1
ATOM 2740 C CA . GLY A 1 340 ? 22.960 12.253 -24.605 1.00 93.94 340 GLY A CA 1
ATOM 2741 C C . GLY A 1 340 ? 23.001 11.124 -25.638 1.00 93.94 340 GLY A C 1
ATOM 2742 O O . GLY A 1 340 ? 23.739 11.213 -26.617 1.00 93.94 340 GLY A O 1
ATOM 2743 N N . LEU A 1 341 ? 22.157 10.098 -25.482 1.00 93.69 341 LEU A N 1
ATOM 2744 C CA . LEU A 1 341 ? 22.045 9.012 -26.464 1.00 93.69 341 LEU A CA 1
ATOM 2745 C C . LEU A 1 341 ? 21.564 9.502 -27.826 1.00 93.69 341 LEU A C 1
ATOM 2747 O O . LEU A 1 341 ? 22.104 9.089 -28.849 1.00 93.69 341 LEU A O 1
ATOM 2751 N N . THR A 1 342 ? 20.570 10.389 -27.838 1.00 93.38 342 THR A N 1
ATOM 2752 C CA . THR A 1 342 ? 20.028 10.954 -29.078 1.00 93.38 342 THR A CA 1
ATOM 2753 C C . THR A 1 342 ? 21.108 11.741 -29.822 1.00 93.38 342 THR A C 1
ATOM 2755 O O . THR A 1 342 ? 21.268 11.573 -31.028 1.00 93.38 342 THR A O 1
ATOM 2758 N N . LYS A 1 343 ? 21.907 12.545 -29.106 1.00 94.00 343 LYS A N 1
ATOM 2759 C CA . LYS A 1 343 ? 23.056 13.272 -29.668 1.00 94.00 343 LYS A CA 1
ATOM 2760 C C . LYS A 1 343 ? 24.117 12.331 -30.230 1.00 94.00 343 LYS A C 1
ATOM 2762 O O . LYS A 1 343 ? 24.531 12.527 -31.367 1.00 94.00 343 LYS A O 1
ATOM 2767 N N . ASN A 1 344 ? 24.506 11.296 -29.485 1.00 93.06 344 ASN A N 1
ATOM 2768 C CA . ASN A 1 344 ? 25.499 10.324 -29.949 1.00 93.06 344 ASN A CA 1
ATOM 2769 C C . ASN A 1 344 ? 25.023 9.599 -31.214 1.00 93.06 344 ASN A C 1
ATOM 2771 O O . ASN A 1 344 ? 25.762 9.502 -32.187 1.00 93.06 344 ASN A O 1
ATOM 2775 N N . TYR A 1 345 ? 23.770 9.141 -31.230 1.00 91.25 345 TYR A N 1
ATOM 2776 C CA . TYR A 1 345 ? 23.165 8.510 -32.402 1.00 91.25 345 TYR A CA 1
ATOM 2777 C C . TYR A 1 345 ? 23.160 9.439 -33.627 1.00 91.25 345 TYR A C 1
ATOM 2779 O O . TYR A 1 345 ? 23.538 9.016 -34.720 1.00 91.25 345 TYR A O 1
ATOM 2787 N N . MET A 1 346 ? 22.780 10.711 -33.445 1.00 91.38 346 MET A N 1
ATOM 2788 C CA . MET A 1 346 ? 22.809 11.711 -34.517 1.00 91.38 346 MET A CA 1
ATOM 2789 C C . MET A 1 346 ? 24.230 11.988 -35.020 1.00 91.38 346 MET A C 1
ATOM 2791 O O . MET A 1 346 ? 24.415 12.089 -36.228 1.00 91.38 346 MET A O 1
ATOM 2795 N N . ASP A 1 347 ? 25.228 12.079 -34.135 1.00 92.44 347 ASP A N 1
ATOM 2796 C CA . ASP A 1 347 ? 26.629 12.292 -34.523 1.00 92.44 347 ASP A CA 1
ATOM 2797 C C . ASP A 1 347 ? 27.170 11.118 -35.353 1.00 92.44 347 ASP A C 1
ATOM 2799 O O . ASP A 1 347 ? 27.712 11.324 -36.442 1.00 92.44 347 ASP A O 1
ATOM 2803 N N . TYR A 1 348 ? 26.947 9.876 -34.902 1.00 88.38 348 TYR A N 1
ATOM 2804 C CA . TYR A 1 348 ? 27.365 8.681 -35.643 1.00 88.38 348 TYR A CA 1
ATOM 2805 C C . TYR A 1 348 ? 26.711 8.608 -37.024 1.00 88.38 348 TYR A C 1
ATOM 2807 O O . TYR A 1 348 ? 27.403 8.387 -38.020 1.00 88.38 348 TYR A O 1
ATOM 2815 N N . LEU A 1 349 ? 25.398 8.840 -37.110 1.00 86.56 349 LEU A N 1
ATOM 2816 C CA . LEU A 1 349 ? 24.700 8.842 -38.393 1.00 86.56 349 LEU A CA 1
ATOM 2817 C C . LEU A 1 349 ? 25.133 9.994 -39.295 1.00 86.56 349 LEU A C 1
ATOM 2819 O O . LEU A 1 349 ? 25.346 9.763 -40.479 1.00 86.56 349 LEU A O 1
ATOM 2823 N N . SER A 1 350 ? 25.297 11.212 -38.771 1.00 90.19 350 SER A N 1
ATOM 2824 C CA . SER A 1 350 ? 25.754 12.356 -39.570 1.00 90.19 350 SER A CA 1
ATOM 2825 C C . SER A 1 350 ? 27.101 12.056 -40.216 1.00 90.19 350 SER A C 1
ATOM 2827 O O . SER A 1 350 ? 27.263 12.243 -41.417 1.00 90.19 350 SER A O 1
ATOM 2829 N N . ARG A 1 351 ? 28.050 11.514 -39.444 1.00 89.00 351 ARG A N 1
ATOM 2830 C CA . ARG A 1 351 ? 29.378 11.144 -39.947 1.00 89.00 351 ARG A CA 1
ATOM 2831 C C . ARG A 1 351 ? 29.323 10.029 -40.990 1.00 89.00 351 ARG A C 1
ATOM 2833 O O . ARG A 1 351 ? 30.079 10.080 -41.960 1.00 89.00 351 ARG A O 1
ATOM 2840 N N . LEU A 1 352 ? 28.450 9.039 -40.792 1.00 86.00 352 LEU A N 1
ATOM 2841 C CA . LEU A 1 352 ? 28.227 7.961 -41.755 1.00 86.00 352 LEU A CA 1
ATOM 2842 C C . LEU A 1 352 ? 27.669 8.519 -43.069 1.00 86.00 352 LEU A C 1
ATOM 2844 O O . LEU A 1 352 ? 28.277 8.324 -44.119 1.00 86.00 352 LEU A O 1
ATOM 2848 N N . TYR A 1 353 ? 26.571 9.276 -43.002 1.00 87.25 353 TYR A N 1
ATOM 2849 C CA . TYR A 1 353 ? 25.931 9.878 -44.169 1.00 87.25 353 TYR A CA 1
ATOM 2850 C C . TYR A 1 353 ? 26.862 10.848 -44.902 1.00 87.25 353 TYR A C 1
ATOM 2852 O O . TYR A 1 353 ? 26.950 10.794 -46.125 1.00 87.25 353 TYR A O 1
ATOM 2860 N N . ASP A 1 354 ? 27.620 11.684 -44.188 1.00 87.50 354 ASP A N 1
ATOM 2861 C CA . ASP A 1 354 ? 28.599 12.588 -44.799 1.00 87.50 354 ASP A CA 1
ATOM 2862 C C . ASP A 1 354 ? 29.661 11.826 -45.600 1.00 87.50 354 ASP A C 1
ATOM 2864 O O . ASP A 1 354 ? 30.077 12.272 -46.673 1.00 87.50 354 ASP A O 1
ATOM 2868 N N . ARG A 1 355 ? 30.118 10.677 -45.089 1.00 84.44 355 ARG A N 1
ATOM 2869 C CA . ARG A 1 355 ? 31.087 9.823 -45.780 1.00 84.44 355 ARG A CA 1
ATOM 2870 C C . ARG A 1 355 ? 30.458 9.131 -46.987 1.00 84.44 355 ARG A C 1
ATOM 2872 O O . ARG A 1 355 ? 31.037 9.183 -48.066 1.00 84.44 355 ARG A O 1
ATOM 2879 N N . GLU A 1 356 ? 29.267 8.561 -46.838 1.00 83.50 356 GLU A N 1
ATOM 2880 C CA . GLU A 1 356 ? 28.532 7.918 -47.935 1.00 83.50 356 GLU A CA 1
ATOM 2881 C C . GLU A 1 356 ? 28.238 8.877 -49.085 1.00 83.50 356 GLU A C 1
ATOM 2883 O O . GLU A 1 356 ? 28.420 8.527 -50.249 1.00 83.50 356 GLU A O 1
ATOM 2888 N N . ILE A 1 357 ? 27.817 10.102 -48.764 1.00 86.38 357 ILE A N 1
ATOM 2889 C CA . ILE A 1 357 ? 27.540 11.147 -49.747 1.00 86.38 357 ILE A CA 1
ATOM 2890 C C . ILE A 1 357 ? 28.831 11.532 -50.480 1.00 86.38 357 ILE A C 1
ATOM 2892 O O . ILE A 1 357 ? 28.828 11.636 -51.708 1.00 86.38 357 ILE A O 1
ATOM 2896 N N . LYS A 1 358 ? 29.946 11.709 -49.758 1.00 86.06 358 LYS A N 1
ATOM 2897 C CA . LYS A 1 358 ? 31.256 11.998 -50.368 1.00 86.06 358 LYS A CA 1
ATOM 2898 C C . LYS A 1 358 ? 31.717 10.869 -51.289 1.00 86.06 358 LYS A C 1
ATOM 2900 O O . LYS A 1 358 ? 32.075 11.147 -52.432 1.00 86.06 358 LYS A O 1
ATOM 2905 N N . ASP A 1 359 ? 31.656 9.621 -50.829 1.00 80.06 359 ASP A N 1
ATOM 2906 C CA . ASP A 1 359 ? 32.047 8.447 -51.616 1.00 80.06 359 ASP A CA 1
ATOM 2907 C C . ASP A 1 359 ? 31.150 8.295 -52.859 1.00 80.06 359 ASP A C 1
ATOM 2909 O O . ASP A 1 359 ? 31.642 8.044 -53.960 1.00 80.06 359 ASP A O 1
ATOM 2913 N N . PHE A 1 360 ? 29.841 8.532 -52.725 1.00 83.62 360 PHE A N 1
ATOM 2914 C CA . PHE A 1 360 ? 28.897 8.530 -53.843 1.00 83.62 360 PHE A CA 1
ATOM 2915 C C . PHE A 1 360 ? 29.245 9.586 -54.900 1.00 83.62 360 PHE A C 1
ATOM 2917 O O . PHE A 1 360 ? 29.305 9.268 -56.093 1.00 83.62 360 PHE A O 1
ATOM 2924 N N . PHE A 1 361 ? 29.504 10.833 -54.487 1.00 84.62 361 PHE A N 1
ATOM 2925 C CA . PHE A 1 361 ? 29.879 11.902 -55.414 1.00 84.62 361 PHE A CA 1
ATOM 2926 C C . PHE A 1 361 ? 31.234 11.652 -56.080 1.00 84.62 361 PHE A C 1
ATOM 2928 O O . PHE A 1 361 ? 31.383 11.968 -57.262 1.00 84.62 361 PHE A O 1
ATOM 2935 N N . GLU A 1 362 ? 32.196 11.046 -55.384 1.00 82.44 362 GLU A N 1
ATOM 2936 C CA . GLU A 1 362 ? 33.490 10.702 -55.979 1.00 82.44 362 GLU A CA 1
ATOM 2937 C C . GLU A 1 362 ? 33.337 9.600 -57.041 1.00 82.44 362 GLU A C 1
ATOM 2939 O O . GLU A 1 362 ? 33.852 9.734 -58.152 1.00 82.44 362 GLU A O 1
ATOM 2944 N N . VAL A 1 363 ? 32.529 8.564 -56.778 1.00 79.38 363 VAL A N 1
ATOM 2945 C CA . VAL A 1 363 ? 32.193 7.528 -57.776 1.00 79.38 363 VAL A CA 1
ATOM 2946 C C . VAL A 1 363 ? 31.441 8.125 -58.971 1.00 79.38 363 VAL A C 1
ATOM 2948 O O . VAL A 1 363 ? 31.748 7.800 -60.122 1.00 79.38 363 VAL A O 1
ATOM 2951 N N . ALA A 1 364 ? 30.484 9.026 -58.732 1.00 81.75 364 ALA A N 1
ATOM 2952 C CA . ALA A 1 364 ? 29.762 9.724 -59.794 1.00 81.75 364 ALA A CA 1
ATOM 2953 C C . ALA A 1 364 ? 30.711 10.574 -60.657 1.00 81.75 364 ALA A C 1
ATOM 2955 O O . ALA A 1 364 ? 30.659 10.511 -61.886 1.00 81.75 364 ALA A O 1
ATOM 2956 N N . LYS A 1 365 ? 31.639 11.304 -60.030 1.00 80.94 365 LYS A N 1
ATOM 2957 C CA . LYS A 1 365 ? 32.664 12.107 -60.704 1.00 80.94 365 LYS A CA 1
ATOM 2958 C C . LYS A 1 365 ? 33.613 11.248 -61.538 1.00 80.94 365 LYS A C 1
ATOM 2960 O O . LYS A 1 365 ? 33.899 11.615 -62.679 1.00 80.94 365 LYS A O 1
ATOM 2965 N N . ILE A 1 366 ? 34.067 10.101 -61.028 1.00 78.31 366 ILE A N 1
ATOM 2966 C CA . ILE A 1 366 ? 34.893 9.144 -61.785 1.00 78.31 366 ILE A CA 1
ATOM 2967 C C . ILE A 1 366 ? 34.125 8.633 -63.008 1.00 78.31 366 ILE A C 1
ATOM 2969 O O . ILE A 1 366 ? 34.667 8.625 -64.110 1.00 78.31 366 ILE A O 1
ATOM 2973 N N . LYS A 1 367 ? 32.840 8.286 -62.862 1.00 74.25 367 LYS A N 1
ATOM 2974 C CA . LYS A 1 367 ? 32.011 7.849 -63.997 1.00 74.25 367 LYS A CA 1
ATOM 2975 C C . LYS A 1 367 ? 31.798 8.950 -65.035 1.00 74.25 367 LYS A C 1
ATOM 2977 O O . LYS A 1 367 ? 31.891 8.681 -66.230 1.00 74.25 367 LYS A O 1
ATOM 2982 N N . MET A 1 368 ? 31.560 10.188 -64.602 1.00 73.94 368 MET A N 1
ATOM 2983 C CA . MET A 1 368 ? 31.388 11.333 -65.504 1.00 73.94 368 MET A CA 1
ATOM 2984 C C . MET A 1 368 ? 32.688 11.721 -66.228 1.00 73.94 368 MET A C 1
ATOM 2986 O O . MET A 1 368 ? 32.649 12.059 -67.408 1.00 73.94 368 MET A O 1
ATOM 2990 N N . THR A 1 369 ? 33.839 11.642 -65.554 1.00 71.25 369 THR A N 1
ATOM 2991 C CA . THR A 1 369 ? 35.153 11.980 -66.138 1.00 71.25 369 THR A CA 1
ATOM 2992 C C . THR A 1 369 ? 35.763 10.835 -66.961 1.00 71.25 369 THR A C 1
ATOM 2994 O O . THR A 1 369 ? 36.437 11.091 -67.963 1.00 71.25 369 THR A O 1
ATOM 2997 N N . GLY A 1 370 ? 35.476 9.576 -66.617 1.00 57.78 370 GLY A N 1
ATOM 2998 C CA . GLY A 1 370 ? 35.803 8.394 -67.422 1.00 57.78 370 GLY A CA 1
ATOM 2999 C C . GLY A 1 370 ? 35.014 8.345 -68.733 1.00 57.78 370 GLY A C 1
ATOM 3000 O O . GLY A 1 370 ? 35.595 8.101 -69.789 1.00 57.78 370 GLY A O 1
ATOM 3001 N N . ALA A 1 371 ? 33.726 8.708 -68.703 1.00 51.72 371 ALA A N 1
ATOM 3002 C CA . ALA A 1 371 ? 32.891 8.804 -69.904 1.00 51.72 371 ALA A CA 1
ATOM 3003 C C . ALA A 1 371 ? 33.356 9.894 -70.891 1.00 51.72 371 ALA A C 1
ATOM 3005 O O . ALA A 1 371 ? 33.123 9.778 -72.091 1.00 51.72 371 ALA A O 1
ATOM 3006 N N . THR A 1 372 ? 34.060 10.940 -70.435 1.00 46.09 372 THR A N 1
ATOM 3007 C CA . THR A 1 372 ? 34.584 11.980 -71.342 1.00 46.09 372 THR A CA 1
ATOM 3008 C C . THR A 1 372 ? 35.811 11.565 -72.163 1.00 46.09 372 THR A C 1
ATOM 3010 O O . THR A 1 372 ? 36.144 12.269 -73.117 1.00 46.09 372 THR A O 1
ATOM 3013 N N . LYS A 1 373 ? 36.486 10.444 -71.853 1.00 45.72 373 LYS A N 1
ATOM 3014 C CA . LYS A 1 373 ? 37.642 9.968 -72.644 1.00 45.72 373 LYS A CA 1
ATOM 3015 C C . LYS A 1 373 ? 37.282 8.985 -73.763 1.00 45.72 373 LYS A C 1
ATOM 3017 O O . LYS A 1 373 ? 38.064 8.857 -74.702 1.00 45.72 373 LYS A O 1
ATOM 3022 N N . GLU A 1 374 ? 36.097 8.379 -73.743 1.00 45.00 374 GLU A N 1
ATOM 3023 C CA . GLU A 1 374 ? 35.617 7.499 -74.815 1.00 45.00 374 GLU A CA 1
ATOM 3024 C C . GLU A 1 374 ? 34.335 8.056 -75.444 1.00 45.00 374 GLU A C 1
ATOM 3026 O O . GLU A 1 374 ? 33.225 7.739 -75.030 1.00 45.00 374 GLU A O 1
ATOM 3031 N N . GLY A 1 375 ? 34.469 8.927 -76.452 1.00 35.00 375 GLY A N 1
ATOM 3032 C CA . GLY A 1 375 ? 33.275 9.537 -77.043 1.00 35.00 375 GLY A CA 1
ATOM 3033 C C . GLY A 1 375 ? 33.461 10.512 -78.202 1.00 35.00 375 GLY A C 1
ATOM 3034 O O . GLY A 1 375 ? 32.825 11.559 -78.222 1.00 35.00 375 GLY A O 1
ATOM 3035 N N . LYS A 1 376 ? 34.271 10.179 -79.214 1.00 40.62 376 LYS A N 1
ATOM 3036 C CA . LYS A 1 376 ? 34.053 10.697 -80.581 1.00 40.62 376 LYS A CA 1
ATOM 3037 C C . LYS A 1 376 ? 33.999 9.551 -81.582 1.00 40.62 376 LYS A C 1
ATOM 3039 O O . LYS A 1 376 ? 34.895 9.419 -82.405 1.00 40.62 376 LYS A O 1
ATOM 3044 N N . LYS A 1 377 ? 32.923 8.761 -81.548 1.00 34.94 377 LYS A N 1
ATOM 3045 C CA . LYS A 1 377 ? 32.330 8.160 -82.753 1.00 34.94 377 LYS A CA 1
ATOM 3046 C C . LYS A 1 377 ? 30.816 8.119 -82.579 1.00 34.94 377 LYS A C 1
ATOM 3048 O O . LYS A 1 377 ? 30.287 7.348 -81.790 1.00 34.94 377 LYS A O 1
ATOM 3053 N N . PHE A 1 378 ? 30.153 9.014 -83.303 1.00 38.88 378 PHE A N 1
ATOM 3054 C CA . PHE A 1 378 ? 28.719 8.981 -83.545 1.00 38.88 378 PHE A CA 1
ATOM 3055 C C . PHE A 1 378 ? 28.338 7.625 -84.152 1.00 38.88 378 PHE A C 1
ATOM 3057 O O . PHE A 1 378 ? 28.925 7.216 -85.152 1.00 38.88 378 PHE A O 1
ATOM 3064 N N . ALA A 1 379 ? 27.325 6.977 -83.586 1.00 36.50 379 ALA A N 1
ATOM 3065 C CA . ALA A 1 379 ? 26.520 5.989 -84.284 1.00 36.50 379 ALA A CA 1
ATOM 3066 C C . ALA A 1 379 ? 25.046 6.310 -84.020 1.00 36.50 379 ALA A C 1
ATOM 3068 O O . ALA A 1 379 ? 24.603 6.495 -82.889 1.00 36.50 379 ALA A O 1
ATOM 3069 N N . THR A 1 380 ? 24.349 6.483 -85.129 1.00 37.78 380 THR A N 1
ATOM 3070 C CA . THR A 1 380 ? 23.016 7.034 -85.329 1.00 37.78 380 THR A CA 1
ATOM 3071 C C . THR A 1 380 ? 21.920 6.211 -84.644 1.00 37.78 380 THR A C 1
ATOM 3073 O O . THR A 1 380 ? 21.935 4.983 -84.678 1.00 37.78 380 THR A O 1
ATOM 3076 N N . LEU A 1 381 ? 20.939 6.910 -84.067 1.00 36.50 381 LEU A N 1
ATOM 3077 C CA . LEU A 1 381 ? 19.675 6.370 -83.550 1.00 36.50 381 LEU A CA 1
ATOM 3078 C C . LEU A 1 381 ? 18.926 5.547 -84.621 1.00 36.50 381 LEU A C 1
ATOM 3080 O O . LEU A 1 381 ? 18.771 6.044 -85.741 1.00 36.50 381 LEU A O 1
ATOM 3084 N N . PRO A 1 382 ? 18.351 4.370 -84.303 1.00 38.22 382 PRO A N 1
ATOM 3085 C CA . PRO A 1 382 ? 17.325 3.777 -85.144 1.00 38.22 382 PRO A CA 1
ATOM 3086 C C . PRO A 1 382 ? 15.995 4.505 -84.900 1.00 38.22 382 PRO A C 1
ATOM 3088 O O . PRO A 1 382 ? 15.457 4.551 -83.792 1.00 38.22 382 PRO A O 1
ATOM 3091 N N . ARG A 1 383 ? 15.485 5.109 -85.972 1.00 34.09 383 ARG A N 1
ATOM 3092 C CA . ARG A 1 383 ? 14.184 5.773 -86.078 1.00 34.09 383 ARG A CA 1
ATOM 3093 C C . ARG A 1 383 ? 13.068 4.752 -85.811 1.00 34.09 383 ARG A C 1
ATOM 3095 O O . ARG A 1 383 ? 12.882 3.829 -86.597 1.00 34.09 383 ARG A O 1
ATOM 3102 N N . LYS A 1 384 ? 12.316 4.917 -84.717 1.00 39.75 384 LYS A N 1
ATOM 3103 C CA . LYS A 1 384 ? 10.995 4.289 -84.560 1.00 39.75 384 LYS A CA 1
ATOM 3104 C C . LYS A 1 384 ? 10.029 5.001 -85.506 1.00 39.75 384 LYS A C 1
ATOM 3106 O O . LYS A 1 384 ? 9.656 6.142 -85.248 1.00 39.75 384 LYS A O 1
ATOM 3111 N N . GLU A 1 385 ? 9.649 4.351 -86.600 1.00 34.91 385 GLU A N 1
ATOM 3112 C CA . GLU A 1 385 ? 8.476 4.759 -87.371 1.00 34.91 385 GLU A CA 1
ATOM 3113 C C . GLU A 1 385 ? 7.220 4.245 -86.669 1.00 34.91 385 GLU A C 1
ATOM 3115 O O . GLU A 1 385 ? 6.958 3.047 -86.572 1.00 34.91 385 GLU A O 1
ATOM 3120 N N . SER A 1 386 ? 6.472 5.196 -86.120 1.00 38.53 386 SER A N 1
ATOM 3121 C CA . SER A 1 386 ? 5.128 5.012 -85.599 1.00 38.53 386 SER A CA 1
ATOM 3122 C C . SER A 1 386 ? 4.167 4.846 -86.773 1.00 38.53 386 SER A C 1
ATOM 3124 O O . SER A 1 386 ? 3.911 5.799 -87.504 1.00 38.53 386 SER A O 1
ATOM 3126 N N . ALA A 1 387 ? 3.615 3.648 -86.946 1.00 41.66 387 ALA A N 1
ATOM 3127 C CA . ALA A 1 387 ? 2.454 3.440 -87.797 1.00 41.66 387 ALA A CA 1
ATOM 3128 C C . ALA A 1 387 ? 1.200 3.957 -87.071 1.00 41.66 387 ALA A C 1
ATOM 3130 O O . ALA A 1 387 ? 0.760 3.366 -86.084 1.00 41.66 387 ALA A O 1
ATOM 3131 N N . VAL A 1 388 ? 0.614 5.046 -87.573 1.00 38.34 388 VAL A N 1
ATOM 3132 C CA . VAL A 1 388 ? -0.783 5.415 -87.311 1.00 38.34 388 VAL A CA 1
ATOM 3133 C C . VAL A 1 388 ? -1.479 5.637 -88.658 1.00 38.34 388 VAL A C 1
ATOM 3135 O O . VAL A 1 388 ? -0.968 6.339 -89.524 1.00 38.34 388 VAL A O 1
ATOM 3138 N N . LYS A 1 389 ? -2.615 4.941 -88.784 1.00 44.62 389 LYS A N 1
ATOM 3139 C CA . LYS A 1 389 ? -3.674 4.898 -89.815 1.00 44.62 389 LYS A CA 1
ATOM 3140 C C . LYS A 1 389 ? -3.990 6.282 -90.438 1.00 44.62 389 LYS A C 1
ATOM 3142 O O . LYS A 1 389 ? -3.810 7.282 -89.758 1.00 44.62 389 LYS A O 1
ATOM 3147 N N . GLN A 1 390 ? -4.483 6.413 -91.681 1.00 36.19 390 GLN A N 1
ATOM 3148 C CA . GLN A 1 390 ? -5.864 6.073 -92.081 1.00 36.19 390 GLN A CA 1
ATOM 3149 C C . GLN A 1 390 ? -6.130 6.263 -93.601 1.00 36.19 390 GLN A C 1
ATOM 3151 O O . GLN A 1 390 ? -5.549 7.153 -94.212 1.00 36.19 390 GLN A O 1
ATOM 3156 N N . GLU A 1 391 ? -7.089 5.470 -94.106 1.00 36.50 391 GLU A N 1
ATOM 3157 C CA . GLU A 1 391 ? -8.054 5.711 -95.210 1.00 36.50 391 GLU A CA 1
ATOM 3158 C C . GLU A 1 391 ? -7.633 5.705 -96.698 1.00 36.50 391 GLU A C 1
ATOM 3160 O O . GLU A 1 391 ? -7.086 6.669 -97.228 1.00 36.50 391 GLU A O 1
ATOM 3165 N N . ALA A 1 392 ? -8.059 4.640 -97.396 1.00 36.34 392 ALA A N 1
ATOM 3166 C CA . ALA A 1 392 ? -9.119 4.699 -98.415 1.00 36.34 392 ALA A CA 1
ATOM 3167 C C . ALA A 1 392 ? -9.926 3.389 -98.404 1.00 36.34 392 ALA A C 1
ATOM 3169 O O . ALA A 1 392 ? -9.288 2.324 -98.220 1.00 36.34 392 ALA A O 1
#

Mean predicted aligned error: 19.68 Å

Sequence (392 aa):
IKESPEFDLHFDKVYKWVASSIAEKNIFISCIWKLNQRYIRKKIDFINVSPQLLEESVPSGENQNVAGGDEEAVDEYQELNAREEQDIEIMMEGCEYAISNAEAFADKLSRELQVLDGANIQSIMASEKQVNILMKLLDEVLKEVDQIELKLSSYEEMLQSVKEQMDQISESNHLIHLSDTNNLKLLSEIEFLVNHLDLSKGHIKALQEGDLSSSRGIEACTNAADALLQCMNIALQPGHEMLHAVKQQQQQFSDLREQFARRLASHLNNVFVQQFIELEKDLTNRSYYLSVSGHDQSSTLAQHSIELTLPNHHPFHRDLLRYAKLMEWLKNTDYGKYEGLTKNYMDYLSRLYDREIKDFFEVAKIKMTGATKEGKKFATLPRKESAVKQEA

Organism: NCBI:txid3146766

Solvent-accessible surface area (backbone atoms only — not comparable to full-atom values): 23416 Å² total; per-residue (Å²): 132,86,90,58,36,60,52,74,48,82,70,101,56,82,43,82,44,71,42,100,36,55,66,54,39,52,54,53,54,33,50,55,50,56,50,31,65,75,76,44,75,84,77,78,85,81,79,98,60,68,65,80,62,74,65,83,76,80,90,83,79,88,82,86,86,83,79,87,74,90,69,94,70,70,98,66,87,77,76,75,50,78,64,56,50,50,53,50,50,54,55,56,69,73,41,89,49,52,89,80,40,56,66,64,43,52,53,49,50,50,52,51,49,54,51,49,52,51,53,48,51,50,50,53,54,49,50,52,53,51,51,53,51,51,52,50,52,50,54,51,50,50,52,51,49,53,53,48,52,54,51,51,53,55,50,50,55,51,48,52,53,50,48,55,51,49,52,52,51,51,53,51,51,51,52,49,52,52,49,53,54,50,51,52,52,50,47,55,51,49,49,52,48,55,72,46,68,58,73,57,72,66,34,55,45,22,49,76,68,40,47,79,84,45,73,70,29,38,51,46,30,43,56,26,52,52,52,49,49,54,44,71,67,58,86,73,60,93,66,47,82,73,36,66,68,50,49,52,49,54,47,51,52,52,51,51,50,51,52,30,52,53,52,51,50,53,50,51,51,49,52,52,52,53,54,49,53,53,54,50,48,54,52,48,53,55,52,49,58,64,63,67,59,74,78,57,97,81,43,72,68,61,71,74,66,63,74,97,66,80,86,83,60,63,67,62,57,57,67,51,55,80,45,48,68,55,52,52,52,34,45,78,74,40,50,69,61,39,52,51,50,53,50,51,52,49,51,55,50,50,54,49,50,55,48,53,52,50,54,50,52,51,54,50,48,50,54,58,58,56,52,69,76,68,77,91,75,92,78,82,82,85,80,82,80,81,90,74,87,85,89,133

Radius of gyration: 66.67 Å; Cα contacts (8 Å, |Δi|>4): 152; chains: 1; bounding box: 131×51×210 Å